Protein 1ZR0 (pdb70)

Structure (mmCIF, N/CA/C/O backbone):
data_1ZR0
#
_entry.id   1ZR0
#
_cell.length_a   74.107
_cell.length_b   77.013
_cell.length_c   125.424
_cell.angle_alpha   90.00
_cell.angle_beta   90.00
_cell.angle_gamma   90.00
#
_symmetry.space_group_name_H-M   'P 21 21 21'
#
loop_
_entity.id
_entity.type
_entity.pdbx_description
1 polymer 'Cationic trypsin'
2 polymer 'Tissue factor pathway inhibitor 2'
3 non-polymer 'CALCIUM ION'
4 water water
#
loop_
_atom_site.group_PDB
_atom_site.id
_atom_site.type_symbol
_atom_site.label_atom_id
_atom_site.label_alt_id
_atom_site.label_comp_id
_atom_site.label_asym_id
_atom_site.label_entity_id
_atom_site.label_seq_id
_atom_site.pdbx_PDB_ins_code
_atom_site.Cartn_x
_atom_site.Cartn_y
_atom_site.Cartn_z
_atom_site.occupancy
_atom_site.B_iso_or_equiv
_atom_site.auth_seq_id
_atom_site.auth_comp_id
_atom_site.auth_asym_id
_atom_site.auth_atom_id
_atom_site.pdbx_PDB_model_num
ATOM 1 N N . ILE A 1 1 ? 22.724 49.928 5.196 1.00 22.94 16 ILE A N 1
ATOM 2 C CA . ILE A 1 1 ? 23.057 48.446 5.076 1.00 25.42 16 ILE A CA 1
ATOM 3 C C . ILE A 1 1 ? 21.872 47.904 4.308 1.00 25.80 16 ILE A C 1
ATOM 4 O O . ILE A 1 1 ? 20.693 48.118 4.772 1.00 26.97 16 ILE A O 1
ATOM 9 N N . VAL A 1 2 ? 22.152 47.252 3.194 1.00 26.09 17 VAL A N 1
ATOM 10 C CA . VAL A 1 2 ? 21.157 46.540 2.349 1.00 26.71 17 VAL A CA 1
ATOM 11 C C . VAL A 1 2 ? 21.212 45.057 2.661 1.00 28.84 17 VAL A C 1
ATOM 12 O O . VAL A 1 2 ? 22.267 44.468 2.738 1.00 27.60 17 VAL A O 1
ATOM 16 N N . GLY A 1 3 ? 20.040 44.446 2.852 1.00 29.43 18 GLY A N 1
ATOM 17 C CA . GLY A 1 3 ? 19.970 43.032 3.059 1.00 29.79 18 GLY A CA 1
ATOM 18 C C . GLY A 1 3 ? 20.359 42.592 4.444 1.00 30.00 18 GLY A C 1
ATOM 19 O O . GLY A 1 3 ? 20.634 41.416 4.628 1.00 30.67 18 GLY A O 1
ATOM 20 N N . GLY A 1 4 ? 20.355 43.497 5.417 1.00 28.40 19 GLY A N 1
ATOM 21 C CA . GLY A 1 4 ? 20.760 43.212 6.760 1.00 29.48 19 GLY A CA 1
ATOM 22 C C . GLY A 1 4 ? 19.590 43.033 7.699 1.00 30.67 19 GLY A C 1
ATOM 23 O O . GLY A 1 4 ? 18.461 42.726 7.246 1.00 33.44 19 GLY A O 1
ATOM 24 N N . TYR A 1 5 ? 19.805 43.302 8.951 1.00 31.98 20 TYR A N 1
ATOM 25 C CA . TYR A 1 5 ? 18.778 43.113 9.944 1.00 33.53 20 TYR A CA 1
ATOM 26 C C . TYR A 1 5 ? 18.890 44.108 11.067 1.00 33.78 20 TYR A C 1
ATOM 27 O O . TYR A 1 5 ? 19.959 44.679 11.321 1.00 32.10 20 TYR A O 1
ATOM 36 N N . THR A 1 6 ? 17.774 44.313 11.779 1.00 33.42 21 THR A N 1
ATOM 37 C CA . THR A 1 6 ? 17.756 45.249 12.894 1.00 33.75 21 THR A CA 1
ATOM 38 C C . THR A 1 6 ? 18.651 44.676 13.997 1.00 35.25 21 THR A C 1
ATOM 39 O O . THR A 1 6 ? 18.427 43.533 14.447 1.00 35.22 21 THR A O 1
ATOM 43 N N . CYS A 1 7 ? 19.689 45.439 14.386 1.00 34.30 22 CYS A N 1
ATOM 44 C CA . CYS A 1 7 ? 20.710 45.038 15.367 1.00 35.33 22 CYS A CA 1
ATOM 45 C C . CYS A 1 7 ? 20.054 44.692 16.706 1.00 34.84 22 CYS A C 1
ATOM 46 O O . CYS A 1 7 ? 20.409 43.672 17.351 1.00 35.53 22 CYS A O 1
ATOM 49 N N . GLY A 1 8 ? 19.149 45.583 17.103 1.00 35.20 23 GLY A N 1
ATOM 50 C CA . GLY A 1 8 ? 18.613 45.747 18.440 1.00 36.21 23 GLY A CA 1
ATOM 51 C C . GLY A 1 8 ? 19.328 46.783 19.260 1.00 36.94 23 GLY A C 1
ATOM 52 O O . GLY A 1 8 ? 20.555 46.952 19.109 1.00 38.20 23 GLY A O 1
ATOM 53 N N . ALA A 1 9 ? 18.602 47.516 20.106 1.00 37.35 24 ALA A N 1
ATOM 54 C CA . ALA A 1 9 ? 19.162 48.596 20.893 1.00 37.27 24 ALA A CA 1
ATOM 55 C C . ALA A 1 9 ? 20.426 48.225 21.617 1.00 38.33 24 ALA A C 1
ATOM 56 O O . ALA A 1 9 ? 20.495 47.219 22.344 1.00 37.81 24 ALA A O 1
ATOM 58 N N . ASN A 1 10 ? 21.482 48.983 21.285 1.00 36.99 25 ASN A N 1
ATOM 59 C CA . ASN A 1 10 ? 22.791 48.947 21.943 1.00 36.80 25 ASN A CA 1
ATOM 60 C C . ASN A 1 10 ? 23.547 47.621 21.909 1.00 35.97 25 ASN A C 1
ATOM 61 O O . ASN A 1 10 ? 24.415 47.391 22.728 1.00 37.58 25 ASN A O 1
ATOM 66 N N . THR A 1 11 ? 23.248 46.801 20.954 1.00 34.61 26 THR A N 1
ATOM 67 C CA . THR A 1 11 ? 23.965 45.557 20.702 1.00 34.50 26 THR A CA 1
ATOM 68 C C . THR A 1 11 ? 25.271 45.753 19.994 1.00 33.12 26 THR A C 1
ATOM 69 O O . THR A 1 11 ? 26.068 44.774 19.854 1.00 33.51 26 THR A O 1
ATOM 73 N N . VAL A 1 12 ? 25.451 46.964 19.452 1.00 30.87 27 VAL A N 1
ATOM 74 C CA . VAL A 1 12 ? 26.749 47.351 18.819 1.00 29.35 27 VAL A CA 1
ATOM 75 C C . VAL A 1 12 ? 27.212 48.640 19.547 1.00 28.34 27 VAL A C 1
ATOM 76 O O . VAL A 1 12 ? 27.203 49.785 19.011 1.00 30.14 27 VAL A O 1
ATOM 80 N N . PRO A 1 13 ? 27.707 48.508 20.784 1.00 25.58 28 PRO A N 1
ATOM 81 C CA . PRO A 1 13 ? 27.967 49.643 21.650 1.00 25.26 28 PRO A CA 1
ATOM 82 C C . PRO A 1 13 ? 29.146 50.601 21.273 1.00 23.68 28 PRO A C 1
ATOM 83 O O . PRO A 1 13 ? 29.246 51.703 21.802 1.00 25.22 28 PRO A O 1
ATOM 87 N N . TYR A 1 14 ? 29.931 50.171 20.288 1.00 25.04 29 TYR A N 1
ATOM 88 C CA . TYR A 1 14 ? 31.054 50.923 19.744 1.00 26.30 29 TYR A CA 1
ATOM 89 C C . TYR A 1 14 ? 30.666 51.721 18.489 1.00 25.30 29 TYR A C 1
ATOM 90 O O . TYR A 1 14 ? 31.452 52.500 18.004 1.00 23.53 29 TYR A O 1
ATOM 99 N N . GLN A 1 15 ? 29.498 51.482 17.957 1.00 24.67 30 GLN A N 1
ATOM 100 C CA . GLN A 1 15 ? 29.024 52.241 16.767 1.00 24.93 30 GLN A CA 1
ATOM 101 C C . GLN A 1 15 ? 28.727 53.662 17.145 1.00 25.32 30 GLN A C 1
ATOM 102 O O . GLN A 1 15 ? 28.010 53.912 18.140 1.00 23.50 30 GLN A O 1
ATOM 108 N N . VAL A 1 16 ? 29.226 54.609 16.379 1.00 24.08 31 VAL A N 1
ATOM 109 C CA . VAL A 1 16 ? 28.825 55.994 16.621 1.00 24.93 31 VAL A CA 1
ATOM 110 C C . VAL A 1 16 ? 28.255 56.598 15.352 1.00 23.79 31 VAL A C 1
ATOM 111 O O . VAL A 1 16 ? 28.402 56.033 14.304 1.00 21.51 31 VAL A O 1
ATOM 115 N N . SER A 1 17 ? 27.484 57.670 15.537 1.00 22.39 32 SER A N 1
ATOM 116 C CA . SER A 1 17 ? 26.972 58.505 14.445 1.00 23.59 32 SER A CA 1
ATOM 117 C C . SER A 1 17 ? 27.684 59.823 14.462 1.00 20.66 32 SER A C 1
ATOM 118 O O . SER A 1 17 ? 27.930 60.448 15.514 1.00 22.66 32 SER A O 1
ATOM 121 N N . LEU A 1 18 ? 28.140 60.262 13.286 1.00 19.21 33 LEU A N 1
ATOM 122 C CA . LEU A 1 18 ? 28.781 61.557 13.137 1.00 21.33 33 LEU A CA 1
ATOM 123 C C . LEU A 1 18 ? 27.728 62.559 12.582 1.00 21.61 33 LEU A C 1
ATOM 124 O O . LEU A 1 18 ? 27.096 62.317 11.557 1.00 21.45 33 LEU A O 1
ATOM 129 N N . ASN A 1 19 ? 27.527 63.646 13.336 1.00 22.42 34 ASN A N 1
ATOM 130 C CA . ASN A 1 19 ? 26.449 64.594 13.074 1.00 23.13 34 ASN A CA 1
ATOM 131 C C . ASN A 1 19 ? 27.054 65.982 12.800 1.00 22.58 34 ASN A C 1
ATOM 132 O O . ASN A 1 19 ? 27.838 66.551 13.606 1.00 24.63 34 ASN A O 1
ATOM 137 N N . SER A 1 20 ? 26.503 66.658 11.598 1.00 24.93 37 SER A N 1
ATOM 138 C CA . SER A 1 20 ? 26.895 68.045 11.290 1.00 27.21 37 SER A CA 1
ATOM 139 C C . SER A 1 20 ? 25.583 68.829 11.053 1.00 26.01 37 SER A C 1
ATOM 140 O O . SER A 1 20 ? 25.462 69.541 10.058 1.00 25.51 37 SER A O 1
ATOM 143 N N . GLY A 1 21 ? 24.597 68.608 11.920 1.00 25.34 38 GLY A N 1
ATOM 144 C CA . GLY A 1 21 ? 23.213 68.945 11.683 1.00 26.63 38 GLY A CA 1
ATOM 145 C C . GLY A 1 21 ? 22.325 67.809 11.276 1.00 25.73 38 GLY A C 1
ATOM 146 O O . GLY A 1 21 ? 21.080 67.916 11.270 1.00 27.00 38 GLY A O 1
ATOM 147 N N . TYR A 1 22 ? 22.971 66.687 10.852 1.00 23.25 39 TYR A N 1
ATOM 148 C CA . TYR A 1 22 ? 22.309 65.553 10.250 1.00 22.60 39 TYR A CA 1
ATOM 149 C C . TYR A 1 22 ? 23.439 64.477 10.297 1.00 21.55 39 TYR A C 1
ATOM 150 O O . TYR A 1 22 ? 24.625 64.804 10.431 1.00 22.47 39 TYR A O 1
ATOM 159 N N . HIS A 1 23 ? 23.019 63.231 10.254 1.00 23.25 40 HIS A N 1
ATOM 160 C CA . HIS A 1 23 ? 23.979 62.115 10.166 1.00 22.61 40 HIS A CA 1
ATOM 161 C C . HIS A 1 23 ? 24.565 61.999 8.768 1.00 22.28 40 HIS A C 1
ATOM 162 O O . HIS A 1 23 ? 23.808 61.813 7.777 1.00 22.39 40 HIS A O 1
ATOM 169 N N . PHE A 1 24 ? 25.868 62.157 8.712 1.00 23.29 41 PHE A N 1
ATOM 170 C CA . PHE A 1 24 ? 26.613 62.091 7.481 1.00 21.12 41 PHE A CA 1
ATOM 171 C C . PHE A 1 24 ? 27.469 60.881 7.325 1.00 22.79 41 PHE A C 1
ATOM 172 O O . PHE A 1 24 ? 27.848 60.563 6.169 1.00 22.66 41 PHE A O 1
ATOM 180 N N . CYS A 1 25 ? 27.921 60.267 8.435 1.00 21.85 42 CYS A N 1
ATOM 181 C CA . CYS A 1 25 ? 28.849 59.090 8.394 1.00 20.76 42 CYS A CA 1
ATOM 182 C C . CYS A 1 25 ? 28.724 58.346 9.777 1.00 20.29 42 CYS A C 1
ATOM 183 O O . CYS A 1 25 ? 28.199 58.925 10.756 1.00 21.04 42 CYS A O 1
ATOM 186 N N . GLY A 1 26 ? 29.173 57.106 9.860 1.00 20.74 43 GLY A N 1
ATOM 187 C CA . GLY A 1 26 ? 29.397 56.456 11.133 1.00 20.71 43 GLY A CA 1
ATOM 188 C C . GLY A 1 26 ? 30.860 56.505 11.586 1.00 20.56 43 GLY A C 1
ATOM 189 O O . GLY A 1 26 ? 31.721 57.121 10.953 1.00 20.53 43 GLY A O 1
ATOM 190 N N . GLY A 1 27 ? 31.139 55.763 12.633 1.00 20.20 44 GLY A N 1
ATOM 191 C CA . GLY A 1 27 ? 32.436 55.752 13.251 1.00 21.52 44 GLY A CA 1
ATOM 192 C C . GLY A 1 27 ? 32.443 54.644 14.305 1.00 20.65 44 GLY A C 1
ATOM 193 O O . GLY A 1 27 ? 31.397 54.060 14.597 1.00 21.32 44 GLY A O 1
ATOM 194 N N . SER A 1 28 ? 33.649 54.291 14.751 1.00 21.99 45 SER A N 1
ATOM 195 C CA . SER A 1 28 ? 33.882 53.288 15.795 1.00 21.14 45 SER A CA 1
ATOM 196 C C . SER A 1 28 ? 34.623 53.866 16.958 1.00 23.55 45 SER A C 1
ATOM 197 O O . SER A 1 28 ? 35.663 54.491 16.801 1.00 23.02 45 SER A O 1
ATOM 200 N N . LEU A 1 29 ? 34.121 53.627 18.180 1.00 23.44 46 LEU A N 1
ATOM 201 C CA . LEU A 1 29 ? 34.805 54.117 19.344 1.00 24.06 46 LEU A CA 1
ATOM 202 C C . LEU A 1 29 ? 35.914 53.121 19.744 1.00 25.03 46 LEU A C 1
ATOM 203 O O . LEU A 1 29 ? 35.621 51.979 19.996 1.00 25.90 46 LEU A O 1
ATOM 208 N N . ILE A 1 30 ? 37.137 53.579 19.781 1.00 27.52 47 ILE A N 1
ATOM 209 C CA . ILE A 1 30 ? 38.281 52.695 20.114 1.00 27.91 47 ILE A CA 1
ATOM 210 C C . ILE A 1 30 ? 38.840 52.916 21.537 1.00 30.97 47 ILE A C 1
ATOM 211 O O . ILE A 1 30 ? 39.622 52.092 22.043 1.00 30.34 47 ILE A O 1
ATOM 216 N N . ASN A 1 31 ? 38.490 54.033 22.128 1.00 31.49 48 ASN A N 1
ATOM 217 C CA . ASN A 1 31 ? 38.649 54.253 23.600 1.00 33.40 48 ASN A CA 1
ATOM 218 C C . ASN A 1 31 ? 37.795 55.412 24.032 1.00 34.22 48 ASN A C 1
ATOM 219 O O . ASN A 1 31 ? 37.072 56.001 23.216 1.00 33.81 48 ASN A O 1
ATOM 224 N N . SER A 1 32 ? 37.878 55.803 25.306 1.00 32.95 49 SER A N 1
ATOM 225 C CA . SER A 1 32 ? 36.978 56.814 25.807 1.00 32.85 49 SER A CA 1
ATOM 226 C C . SER A 1 32 ? 37.047 58.166 25.087 1.00 31.15 49 SER A C 1
ATOM 227 O O . SER A 1 32 ? 36.136 58.960 25.179 1.00 33.54 49 SER A O 1
ATOM 230 N N . GLN A 1 33 ? 38.137 58.464 24.421 1.00 31.61 50 GLN A N 1
ATOM 231 C CA . GLN A 1 33 ? 38.311 59.722 23.864 1.00 31.05 50 GLN A CA 1
ATOM 232 C C . GLN A 1 33 ? 38.503 59.773 22.331 1.00 28.95 50 GLN A C 1
ATOM 233 O O . GLN A 1 33 ? 38.704 60.870 21.828 1.00 27.69 50 GLN A O 1
ATOM 239 N N . TRP A 1 34 ? 38.466 58.627 21.644 1.00 28.78 51 TRP A N 1
ATOM 240 C CA . TRP A 1 34 ? 38.894 58.558 20.233 1.00 27.66 51 TRP A CA 1
ATOM 241 C C . TRP A 1 34 ? 37.936 57.658 19.447 1.00 24.27 51 TRP A C 1
ATOM 242 O O . TRP A 1 34 ? 37.481 56.621 19.918 1.00 24.63 51 TRP A O 1
ATOM 253 N N . VAL A 1 35 ? 37.625 58.140 18.251 1.00 25.46 52 VAL A N 1
ATOM 254 C CA . VAL A 1 35 ? 36.791 57.463 17.212 1.00 24.27 52 VAL A CA 1
ATOM 255 C C . VAL A 1 35 ? 37.533 57.308 15.914 1.00 22.92 52 VAL A C 1
ATOM 256 O O . VAL A 1 35 ? 38.266 58.165 15.455 1.00 23.41 52 VAL A O 1
ATOM 260 N N . VAL A 1 36 ? 37.387 56.159 15.292 1.00 23.63 53 VAL A N 1
ATOM 261 C CA . VAL A 1 36 ? 37.972 55.882 14.005 1.00 23.58 53 VAL A CA 1
ATOM 262 C C . VAL A 1 36 ? 36.821 56.030 12.953 1.00 23.30 53 VAL A C 1
ATOM 263 O O . VAL A 1 36 ? 35.722 55.512 13.174 1.00 24.26 53 VAL A O 1
ATOM 267 N N . SER A 1 37 ? 37.083 56.731 11.858 1.00 22.22 54 SER A N 1
ATOM 268 C CA . SER A 1 37 ? 36.094 56.819 10.720 1.00 21.77 54 SER A CA 1
ATOM 269 C C . SER A 1 37 ? 36.877 56.899 9.427 1.00 21.10 54 SER A C 1
ATOM 270 O O . SER A 1 37 ? 38.048 56.556 9.420 1.00 20.01 54 SER A O 1
ATOM 273 N N . ALA A 1 38 ? 36.236 57.265 8.326 1.00 20.63 55 ALA A N 1
ATOM 274 C CA . ALA A 1 38 ? 36.853 57.367 7.044 1.00 20.60 55 ALA A CA 1
ATOM 275 C C . ALA A 1 38 ? 37.311 58.799 6.795 1.00 21.66 55 ALA A C 1
ATOM 276 O O . ALA A 1 38 ? 36.678 59.754 7.230 1.00 22.78 55 ALA A O 1
ATOM 278 N N . ALA A 1 39 ? 38.415 58.919 6.077 1.00 22.88 56 ALA A N 1
ATOM 279 C CA . ALA A 1 39 ? 38.914 60.227 5.670 1.00 24.22 56 ALA A CA 1
ATOM 280 C C . ALA A 1 39 ? 37.980 61.058 4.806 1.00 23.96 56 ALA A C 1
ATOM 281 O O . ALA A 1 39 ? 37.943 62.298 4.911 1.00 23.86 56 ALA A O 1
ATOM 283 N N . HIS A 1 40 ? 37.230 60.399 3.916 1.00 23.42 57 HIS A N 1
ATOM 284 C CA . HIS A 1 40 ? 36.254 61.127 3.106 1.00 24.32 57 HIS A CA 1
ATOM 285 C C . HIS A 1 40 ? 35.044 61.678 3.908 1.00 26.06 57 HIS A C 1
ATOM 286 O O . HIS A 1 40 ? 34.266 62.527 3.426 1.00 27.88 57 HIS A O 1
ATOM 293 N N . CYS A 1 41 ? 34.921 61.265 5.157 1.00 25.15 58 CYS A N 1
ATOM 294 C CA . CYS A 1 41 ? 33.952 61.856 6.062 1.00 25.83 58 CYS A CA 1
ATOM 295 C C . CYS A 1 41 ? 34.443 63.112 6.763 1.00 27.50 58 CYS A C 1
ATOM 296 O O . CYS A 1 41 ? 33.731 63.617 7.645 1.00 29.15 58 CYS A O 1
ATOM 299 N N . TYR A 1 42 ? 35.649 63.591 6.442 1.00 26.75 59 TYR A N 1
ATOM 300 C CA . TYR A 1 42 ? 36.197 64.755 7.197 1.00 26.21 59 TYR A CA 1
ATOM 301 C C . TYR A 1 42 ? 35.248 65.986 7.102 1.00 27.38 59 TYR A C 1
ATOM 302 O O . TYR A 1 42 ? 34.842 66.344 5.988 1.00 27.91 59 TYR A O 1
ATOM 311 N N . LYS A 1 43 ? 35.076 66.637 8.245 1.00 29.71 60 LYS A N 1
ATOM 312 C CA . LYS A 1 43 ? 34.296 67.882 8.462 1.00 30.71 60 LYS A CA 1
ATOM 313 C C . LYS A 1 43 ? 34.834 68.643 9.609 1.00 31.02 60 LYS A C 1
ATOM 314 O O . LYS A 1 43 ? 35.320 68.054 10.611 1.00 32.46 60 LYS A O 1
ATOM 320 N N . SER A 1 44 ? 34.791 70.007 9.523 1.00 35.01 61 SER A N 1
ATOM 321 C CA . SER A 1 44 ? 35.399 70.803 10.608 1.00 34.52 61 SER A CA 1
ATOM 322 C C . SER A 1 44 ? 34.543 70.866 11.885 1.00 35.75 61 SER A C 1
ATOM 323 O O . SER A 1 44 ? 35.071 71.146 12.967 1.00 39.02 61 SER A O 1
ATOM 326 N N . GLY A 1 45 ? 33.234 70.719 11.721 1.00 34.26 62 GLY A N 1
ATOM 327 C CA . GLY A 1 45 ? 32.270 70.768 12.817 1.00 34.84 62 GLY A CA 1
ATOM 328 C C . GLY A 1 45 ? 31.525 69.440 12.878 1.00 32.32 62 GLY A C 1
ATOM 329 O O . GLY A 1 45 ? 30.595 69.213 12.096 1.00 35.24 62 GLY A O 1
ATOM 330 N N . ILE A 1 46 ? 31.905 68.598 13.818 1.00 30.48 63 ILE A N 1
ATOM 331 C CA . ILE A 1 46 ? 31.304 67.299 14.025 1.00 28.21 63 ILE A CA 1
ATOM 332 C C . ILE A 1 46 ? 30.926 67.159 15.479 1.00 27.36 63 ILE A C 1
ATOM 333 O O . ILE A 1 46 ? 31.679 67.479 16.390 1.00 26.96 63 ILE A O 1
ATOM 338 N N . GLN A 1 47 ? 29.751 66.634 15.666 1.00 26.03 64 GLN A N 1
ATOM 339 C CA . GLN A 1 47 ? 29.276 66.146 16.932 1.00 26.96 64 GLN A CA 1
ATOM 340 C C . GLN A 1 47 ? 29.125 64.673 16.886 1.00 25.61 64 GLN A C 1
ATOM 341 O O . GLN A 1 47 ? 28.456 64.095 16.027 1.00 25.96 64 GLN A O 1
ATOM 347 N N . VAL A 1 48 ? 29.885 63.991 17.771 1.00 24.05 65 VAL A N 1
ATOM 348 C CA . VAL A 1 48 ? 29.800 62.535 17.864 1.00 24.59 65 VAL A CA 1
ATOM 349 C C . VAL A 1 48 ? 28.617 62.078 18.722 1.00 26.40 65 VAL A C 1
ATOM 350 O O . VAL A 1 48 ? 28.398 62.575 19.848 1.00 26.91 65 VAL A O 1
ATOM 354 N N . ARG A 1 49 ? 27.832 61.169 18.228 1.00 24.46 66 ARG A N 1
ATOM 355 C CA . ARG A 1 49 ? 26.726 60.724 18.993 1.00 25.01 66 ARG A CA 1
ATOM 356 C C . ARG A 1 49 ? 26.935 59.238 19.271 1.00 26.84 66 ARG A C 1
ATOM 357 O O . ARG A 1 49 ? 26.960 58.393 18.372 1.00 24.58 66 ARG A O 1
ATOM 365 N N . LEU A 1 50 ? 27.025 58.967 20.580 1.00 26.24 67 LEU A N 1
ATOM 366 C CA . LEU A 1 50 ? 27.274 57.644 21.145 1.00 26.69 67 LEU A CA 1
ATOM 367 C C . LEU A 1 50 ? 25.998 57.155 21.846 1.00 26.78 67 LEU A C 1
ATOM 368 O O . LEU A 1 50 ? 25.235 58.003 22.321 1.00 27.94 67 LEU A O 1
ATOM 373 N N . GLY A 1 51 ? 25.943 55.801 21.839 1.00 28.46 69 GLY A N 1
ATOM 374 C CA . GLY A 1 51 ? 24.841 55.089 22.515 1.00 31.38 69 GLY A CA 1
ATOM 375 C C . GLY A 1 51 ? 23.540 55.230 21.752 1.00 30.60 69 GLY A C 1
ATOM 376 O O . GLY A 1 51 ? 22.465 55.107 22.368 1.00 29.80 69 GLY A O 1
ATOM 377 N N . GLU A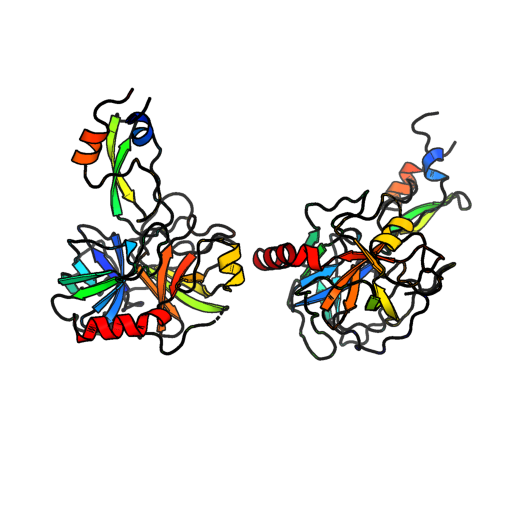 1 52 ? 23.600 55.498 20.438 1.00 29.41 70 GLU A N 1
ATOM 378 C CA . GLU A 1 52 ? 22.407 55.594 19.601 1.00 28.73 70 GLU A CA 1
ATOM 379 C C . GLU A 1 52 ? 21.819 54.294 19.185 1.00 30.42 70 GLU A C 1
ATOM 380 O O . GLU A 1 52 ? 22.516 53.333 18.919 1.00 28.58 70 GLU A O 1
ATOM 386 N N . ASP A 1 53 ? 20.503 54.303 19.023 1.00 30.50 71 ASP A N 1
ATOM 387 C CA . ASP A 1 53 ? 19.781 53.302 18.266 1.00 31.18 71 ASP A CA 1
ATOM 388 C C . ASP A 1 53 ? 18.946 53.949 17.194 1.00 31.03 71 ASP A C 1
ATOM 389 O O . ASP A 1 53 ? 19.174 53.724 16.041 1.00 29.23 71 ASP A O 1
ATOM 394 N N . ASN A 1 54 ? 17.909 54.693 17.616 1.00 32.06 72 ASN A N 1
ATOM 395 C CA . ASN A 1 54 ? 17.098 55.500 16.694 1.00 29.55 72 ASN A CA 1
ATOM 396 C C . ASN A 1 54 ? 17.740 56.860 16.552 1.00 29.05 72 ASN A C 1
ATOM 397 O O . ASN A 1 54 ? 17.792 57.616 17.538 1.00 33.78 72 ASN A O 1
ATOM 402 N N . ILE A 1 55 ? 18.318 57.193 15.411 1.00 27.37 73 ILE A N 1
ATOM 403 C CA . ILE A 1 55 ? 19.079 58.433 15.301 1.00 28.86 73 ILE A CA 1
ATOM 404 C C . ILE A 1 55 ? 18.121 59.562 15.011 1.00 28.64 73 ILE A C 1
ATOM 405 O O . ILE A 1 55 ? 18.567 60.682 14.871 1.00 30.49 73 ILE A O 1
ATOM 410 N N . ASN A 1 56 ? 16.842 59.261 14.871 1.00 30.07 74 ASN A N 1
ATOM 411 C CA . ASN A 1 56 ? 15.890 60.331 14.576 1.00 31.31 74 ASN A CA 1
ATOM 412 C C . ASN A 1 56 ? 15.117 60.844 15.778 1.00 33.72 74 ASN A C 1
ATOM 413 O O . ASN A 1 56 ? 14.400 61.845 15.653 1.00 36.94 74 ASN A O 1
ATOM 418 N N . VAL A 1 57 ? 15.295 60.241 16.948 1.00 33.31 75 VAL A N 1
ATOM 419 C CA . VAL A 1 57 ? 14.681 60.756 18.167 1.00 36.17 75 VAL A CA 1
ATOM 420 C C . VAL A 1 57 ? 15.696 60.792 19.296 1.00 35.41 75 VAL A C 1
ATOM 421 O O . VAL A 1 57 ? 16.494 59.857 19.464 1.00 34.08 75 VAL A O 1
ATOM 425 N N . VAL A 1 58 ? 15.671 61.839 20.105 1.00 36.20 76 VAL A N 1
ATOM 426 C CA . VAL A 1 58 ? 16.494 61.887 21.319 1.00 36.91 76 VAL A CA 1
ATOM 427 C C . VAL A 1 58 ? 15.752 61.264 22.502 1.00 39.08 76 VAL A C 1
ATOM 428 O O . VAL A 1 58 ? 14.713 61.816 23.012 1.00 38.35 76 VAL A O 1
ATOM 432 N N . GLU A 1 59 ? 16.275 60.111 22.937 1.00 40.50 77 GLU A N 1
ATOM 433 C CA . GLU A 1 59 ? 15.641 59.355 23.987 1.00 42.96 77 GLU A CA 1
ATOM 434 C C . GLU A 1 59 ? 16.019 59.998 25.329 1.00 43.97 77 GLU A C 1
ATOM 435 O O . GLU A 1 59 ? 15.193 60.035 26.231 1.00 44.58 77 GLU A O 1
ATOM 441 N N . GLY A 1 60 ? 17.247 60.509 25.453 1.00 43.75 78 GLY A N 1
ATOM 442 C CA . GLY A 1 60 ? 17.686 61.215 26.664 1.00 43.59 78 GLY A CA 1
ATOM 443 C C . GLY A 1 60 ? 18.933 60.636 27.311 1.00 43.34 78 GLY A C 1
ATOM 444 O O . GLY A 1 60 ? 19.568 61.335 28.127 1.00 43.72 78 GLY A O 1
ATOM 445 N N . ASN A 1 61 ? 19.323 59.416 26.920 1.00 42.64 79 ASN A N 1
ATOM 446 C CA . ASN A 1 61 ? 20.522 58.763 27.504 1.00 41.70 79 ASN A CA 1
ATOM 447 C C . ASN A 1 61 ? 21.670 58.491 26.509 1.00 40.59 79 ASN A C 1
ATOM 448 O O . ASN A 1 61 ? 22.638 57.796 26.838 1.00 40.71 79 ASN A O 1
ATOM 453 N N . GLU A 1 62 ? 21.580 59.077 25.311 1.00 37.28 80 GLU A N 1
ATOM 454 C CA . GLU A 1 62 ? 22.701 59.128 24.406 1.00 35.19 80 GLU A CA 1
ATOM 455 C C . GLU A 1 62 ? 23.794 60.030 24.989 1.00 33.81 80 GLU A C 1
ATOM 456 O O . GLU A 1 62 ? 23.530 60.891 25.862 1.00 32.88 80 GLU A O 1
ATOM 462 N N . GLN A 1 63 ? 25.027 59.891 24.523 1.00 28.94 81 GLN A N 1
ATOM 463 C CA . GLN A 1 63 ? 26.012 60.955 24.756 1.00 29.51 81 GLN A CA 1
ATOM 464 C C . GLN A 1 63 ? 26.357 61.685 23.473 1.00 29.04 81 GLN A C 1
ATOM 465 O O . GLN A 1 63 ? 26.836 61.042 22.490 1.00 30.18 81 GLN A O 1
ATOM 471 N N . PHE A 1 64 ? 26.185 63.001 23.482 1.00 28.95 82 PHE A N 1
ATOM 472 C CA . PHE A 1 64 ? 26.449 63.815 22.318 1.00 28.56 82 PHE A CA 1
ATOM 473 C C . PHE A 1 64 ? 27.682 64.666 22.691 1.00 31.08 82 PHE A C 1
ATOM 474 O O . PHE A 1 64 ? 27.621 65.497 23.633 1.00 34.26 82 PHE A O 1
ATOM 482 N N . ILE A 1 65 ? 28.818 64.434 22.059 1.00 28.39 83 ILE A N 1
ATOM 483 C CA . ILE A 1 65 ? 30.071 65.108 22.432 1.00 29.82 83 ILE A CA 1
ATOM 484 C C . ILE A 1 65 ? 30.731 65.731 21.221 1.00 31.38 83 ILE A C 1
ATOM 485 O O . ILE A 1 65 ? 30.861 65.071 20.166 1.00 30.42 83 ILE A O 1
ATOM 490 N N . SER A 1 66 ? 31.156 66.987 21.310 1.00 32.60 84 SER A N 1
ATOM 491 C CA . SER A 1 66 ? 31.822 67.616 20.156 1.00 31.99 84 SER A CA 1
ATOM 492 C C . SER A 1 66 ? 33.188 66.944 19.903 1.00 31.96 84 SER A C 1
ATOM 493 O O . SER A 1 66 ? 33.899 66.472 20.803 1.00 31.58 84 SER A O 1
ATOM 496 N N . ALA A 1 67 ? 33.536 66.852 18.643 1.00 31.09 85 ALA A N 1
ATOM 497 C CA . ALA A 1 67 ? 34.842 66.504 18.250 1.00 31.33 85 ALA A CA 1
ATOM 498 C C . ALA A 1 67 ? 35.765 67.707 18.460 1.00 33.75 85 ALA A C 1
ATOM 499 O O . ALA A 1 67 ? 35.540 68.782 17.902 1.00 35.78 85 ALA A O 1
ATOM 501 N N . SER A 1 68 ? 36.829 67.537 19.224 1.00 33.42 86 SER A N 1
ATOM 502 C CA . SER A 1 68 ? 37.841 68.611 19.287 1.00 33.89 86 SER A CA 1
ATOM 503 C C . SER A 1 68 ? 38.898 68.588 18.188 1.00 35.66 86 SER A C 1
ATOM 504 O O . SER A 1 68 ? 39.553 69.578 17.936 1.00 36.64 86 SER A O 1
ATOM 507 N N . LYS A 1 69 ? 39.172 67.436 17.624 1.00 34.66 87 LYS A N 1
ATOM 508 C CA . LYS A 1 69 ? 40.150 67.329 16.577 1.00 34.24 87 LYS A CA 1
ATOM 509 C C . LYS A 1 69 ? 39.691 66.197 15.622 1.00 31.40 87 LYS A C 1
ATOM 510 O O . LYS A 1 69 ? 39.157 65.197 16.082 1.00 29.37 87 LYS A O 1
ATOM 516 N N . SER A 1 70 ? 39.905 66.377 14.324 1.00 32.66 88 SER A N 1
ATOM 517 C CA . SER A 1 70 ? 39.645 65.355 13.238 1.00 32.25 88 SER A CA 1
ATOM 518 C C . SER A 1 70 ? 40.889 65.248 12.369 1.00 32.41 88 SER A C 1
ATOM 519 O O . SER A 1 70 ? 41.247 66.199 11.639 1.00 35.80 88 SER A O 1
ATOM 522 N N . ILE A 1 71 ? 41.631 64.161 12.502 1.00 29.25 89 ILE A N 1
ATOM 523 C CA . ILE A 1 71 ? 42.957 64.046 11.883 1.00 29.31 89 ILE A CA 1
ATOM 524 C C . ILE A 1 71 ? 42.913 62.975 10.795 1.00 27.95 89 ILE A C 1
ATOM 525 O O . ILE A 1 71 ? 42.854 61.772 11.096 1.00 26.57 89 ILE A O 1
ATOM 530 N N . VAL A 1 72 ? 42.882 63.416 9.545 1.00 25.47 90 VAL A N 1
ATOM 531 C CA . VAL A 1 72 ? 42.851 62.548 8.368 1.00 27.03 90 VAL A CA 1
ATOM 532 C C . VAL A 1 72 ? 44.264 61.961 8.172 1.00 26.84 90 VAL A C 1
ATOM 533 O O . VAL A 1 72 ? 45.282 62.643 8.525 1.00 27.31 90 VAL A O 1
ATOM 537 N N . HIS A 1 73 ? 44.374 60.720 7.708 1.00 25.58 91 HIS A N 1
ATOM 538 C CA . HIS A 1 73 ? 45.672 60.094 7.443 1.00 27.50 91 HIS A CA 1
ATOM 539 C C . HIS A 1 73 ? 46.458 61.036 6.480 1.00 27.26 91 HIS A C 1
ATOM 540 O O . HIS A 1 73 ? 45.938 61.563 5.481 1.00 26.69 91 HIS A O 1
ATOM 547 N N . PRO A 1 74 ? 47.725 61.303 6.812 1.00 29.43 92 PRO A N 1
ATOM 548 C CA . PRO A 1 74 ? 48.463 62.301 6.014 1.00 29.62 92 PRO A CA 1
ATOM 549 C C . PRO A 1 74 ? 48.714 61.884 4.591 1.00 28.52 92 PRO A C 1
ATOM 550 O O . PRO A 1 74 ? 49.062 62.716 3.749 1.00 30.46 92 PRO A O 1
ATOM 554 N N . SER A 1 75 ? 48.631 60.589 4.297 1.00 28.09 93 SER A N 1
ATOM 555 C CA . SER A 1 75 ? 48.805 60.091 2.927 1.00 28.20 93 SER A CA 1
ATOM 556 C C . SER A 1 75 ? 47.442 59.770 2.173 1.00 28.22 93 SER A C 1
ATOM 557 O O . SER A 1 75 ? 47.421 59.216 1.073 1.00 26.86 93 SER A O 1
ATOM 560 N N . TYR A 1 76 ? 46.335 60.188 2.762 1.00 28.21 94 TYR A N 1
ATOM 561 C CA . TYR A 1 76 ? 45.028 60.083 2.122 1.00 26.32 94 TYR A CA 1
ATOM 562 C C . TYR A 1 76 ? 45.012 60.729 0.743 1.00 26.49 94 TYR A C 1
ATOM 563 O O . TYR A 1 76 ? 45.419 61.935 0.583 1.00 28.07 94 TYR A O 1
ATOM 572 N N . ASN A 1 77 ? 44.591 59.946 -0.230 1.00 27.12 95 ASN A N 1
ATOM 573 C CA . ASN A 1 77 ? 44.417 60.405 -1.619 1.00 28.24 95 ASN A CA 1
ATOM 574 C C . ASN A 1 77 ? 42.955 60.306 -1.991 1.00 30.50 95 ASN A C 1
ATOM 575 O O . ASN A 1 77 ? 42.406 59.194 -2.079 1.00 28.50 95 ASN A O 1
ATOM 580 N N . SER A 1 78 ? 42.335 61.457 -2.148 1.00 29.80 96 SER A N 1
ATOM 581 C CA . SER A 1 78 ? 40.901 61.571 -2.481 1.00 31.61 96 SER A CA 1
ATOM 582 C C . SER A 1 78 ? 40.510 61.098 -3.857 1.00 32.87 96 SER A C 1
ATOM 583 O O . SER A 1 78 ? 39.318 60.928 -4.112 1.00 35.11 96 SER A O 1
ATOM 586 N N . ASN A 1 79 ? 41.466 60.862 -4.753 1.00 33.07 97 ASN A N 1
ATOM 587 C CA . ASN A 1 79 ? 41.152 60.305 -6.085 1.00 34.20 97 ASN A CA 1
ATOM 588 C C . ASN A 1 79 ? 41.213 58.758 -6.084 1.00 34.09 97 ASN A C 1
ATOM 589 O O . ASN A 1 79 ? 40.346 58.108 -6.688 1.00 35.93 97 ASN A O 1
ATOM 594 N N . THR A 1 80 ? 42.204 58.176 -5.398 1.00 29.80 98 THR A N 1
ATOM 595 C CA . THR A 1 80 ? 42.357 56.709 -5.349 1.00 30.23 98 THR A CA 1
ATOM 596 C C . THR A 1 80 ? 41.673 56.084 -4.153 1.00 27.96 98 THR A C 1
ATOM 597 O O . THR A 1 80 ? 41.470 54.855 -4.111 1.00 28.07 98 THR A O 1
ATOM 601 N N . LEU A 1 81 ? 41.382 56.907 -3.147 1.00 29.51 99 LEU A N 1
ATOM 602 C CA . LEU A 1 81 ? 40.831 56.502 -1.819 1.00 29.51 99 LEU A CA 1
ATOM 603 C C . LEU A 1 81 ? 41.779 55.674 -0.994 1.00 28.03 99 LEU A C 1
ATOM 604 O O . LEU A 1 81 ? 41.355 55.006 -0.070 1.00 26.40 99 LEU A O 1
ATOM 609 N N . ASN A 1 82 ? 43.059 55.670 -1.352 1.00 27.68 100 ASN A N 1
ATOM 610 C CA . ASN A 1 82 ? 44.101 55.069 -0.524 1.00 27.74 100 ASN A CA 1
ATOM 611 C C . ASN A 1 82 ? 44.251 55.819 0.794 1.00 24.79 100 ASN A C 1
ATOM 612 O O . ASN A 1 82 ? 44.159 57.039 0.836 1.00 25.98 100 ASN A O 1
ATOM 617 N N . ASN A 1 83 ? 44.414 55.049 1.869 1.00 24.92 101 ASN A N 1
ATOM 618 C CA . ASN A 1 83 ? 44.604 55.567 3.243 1.00 24.06 101 ASN A CA 1
ATOM 619 C C . ASN A 1 83 ? 43.356 56.350 3.666 1.00 24.26 101 ASN A C 1
ATOM 620 O O . ASN A 1 83 ? 43.443 57.358 4.332 1.00 24.18 101 ASN A O 1
ATOM 625 N N . ASP A 1 84 ? 42.177 55.746 3.398 1.00 25.67 102 ASP A N 1
ATOM 626 C CA . ASP A 1 84 ? 40.899 56.350 3.763 1.00 24.35 102 ASP A CA 1
ATOM 627 C C . ASP A 1 84 ? 40.564 56.066 5.234 1.00 24.69 102 ASP A C 1
ATOM 628 O O . ASP A 1 84 ? 39.754 55.215 5.555 1.00 24.99 102 ASP A O 1
ATOM 633 N N . ILE A 1 85 ? 41.185 56.838 6.130 1.00 25.24 103 ILE A N 1
ATOM 634 C CA . ILE A 1 85 ? 41.054 56.675 7.604 1.00 24.45 103 ILE A CA 1
ATOM 635 C C . ILE A 1 85 ? 41.305 58.013 8.232 1.00 22.78 103 ILE A C 1
ATOM 636 O O . ILE A 1 85 ? 42.110 58.759 7.749 1.00 23.15 103 ILE A O 1
ATOM 641 N N . MET A 1 86 ? 40.583 58.284 9.305 1.00 20.69 104 MET A N 1
ATOM 642 C CA . MET A 1 86 ? 40.589 59.475 10.119 1.00 22.96 104 MET A CA 1
ATOM 643 C C . MET A 1 86 ? 40.342 59.126 11.542 1.00 21.79 104 MET A C 1
ATOM 644 O O . MET A 1 86 ? 39.571 58.194 11.851 1.00 22.06 104 MET A O 1
ATOM 649 N N . LEU A 1 87 ? 40.996 59.840 12.448 1.00 24.32 105 LEU A N 1
ATOM 650 C CA . LEU A 1 87 ? 40.765 59.757 13.858 1.00 24.82 105 LEU A CA 1
ATOM 651 C C . LEU A 1 87 ? 40.140 61.047 14.346 1.00 24.24 105 LEU A C 1
ATOM 652 O O . LEU A 1 87 ? 40.582 62.160 13.964 1.00 27.30 105 LEU A O 1
ATOM 657 N N . ILE A 1 88 ? 39.105 60.890 15.153 1.00 25.95 106 ILE A N 1
ATOM 658 C CA . ILE A 1 88 ? 38.402 61.969 15.774 1.00 25.42 106 ILE A CA 1
ATOM 659 C C . ILE A 1 88 ? 38.594 61.967 17.266 1.00 26.30 106 ILE A C 1
ATOM 660 O O . ILE A 1 88 ? 38.306 61.010 17.941 1.00 25.37 106 ILE A O 1
ATOM 665 N N . LYS A 1 89 ? 39.089 63.065 17.800 1.00 26.29 107 LYS A N 1
ATOM 666 C CA . LYS A 1 89 ? 39.237 63.147 19.285 1.00 29.82 107 LYS A CA 1
ATOM 667 C C . LYS A 1 89 ? 38.001 63.799 19.897 1.00 29.47 107 LYS A C 1
ATOM 668 O O . LYS A 1 89 ? 37.493 64.829 19.381 1.00 29.47 107 LYS A O 1
ATOM 674 N N . LEU A 1 90 ? 37.450 63.182 20.940 1.00 31.14 108 LEU A N 1
ATOM 675 C CA . LEU A 1 90 ? 36.363 63.807 21.680 1.00 31.95 108 LEU A CA 1
ATOM 676 C C . LEU A 1 90 ? 36.814 64.973 22.615 1.00 34.01 108 LEU A C 1
ATOM 677 O O . LEU A 1 90 ? 37.825 64.853 23.297 1.00 33.59 108 LEU A O 1
ATOM 682 N N . LYS A 1 91 ? 36.043 66.058 22.638 1.00 34.71 109 LYS A N 1
ATOM 683 C CA . LYS A 1 91 ? 36.284 67.194 23.582 1.00 36.93 109 LYS A CA 1
ATOM 684 C C . LYS A 1 91 ? 36.437 66.709 25.007 1.00 37.58 109 LYS A C 1
ATOM 685 O O . LYS A 1 91 ? 37.220 67.285 25.772 1.00 38.93 109 LYS A O 1
ATOM 691 N N . SER A 1 92 ? 35.622 65.739 25.376 1.00 37.66 110 SER A N 1
ATOM 692 C CA . SER A 1 92 ? 35.635 65.163 26.713 1.00 39.43 110 SER A CA 1
ATOM 693 C C . SER A 1 92 ? 35.416 63.687 26.579 1.00 39.38 110 SER A C 1
ATOM 694 O O . SER A 1 92 ? 34.750 63.250 25.621 1.00 39.61 110 SER A O 1
ATOM 697 N N . ALA A 1 93 ? 35.921 62.908 27.541 1.00 37.85 111 ALA A N 1
ATOM 698 C CA . ALA A 1 93 ? 35.774 61.462 27.499 1.00 37.74 111 ALA A CA 1
ATOM 699 C C . ALA A 1 93 ? 34.355 61.004 27.609 1.00 37.95 111 ALA A C 1
ATOM 700 O O . ALA A 1 93 ? 33.586 61.510 28.440 1.00 37.84 111 ALA A O 1
ATOM 702 N N . ALA A 1 94 ? 33.987 60.042 26.770 1.00 35.90 112 ALA A N 1
ATOM 703 C CA . ALA A 1 94 ? 32.711 59.380 26.915 1.00 36.99 112 ALA A CA 1
ATOM 704 C C . ALA A 1 94 ? 32.681 58.567 28.221 1.00 38.64 112 ALA A C 1
ATOM 705 O O . ALA A 1 94 ? 33.717 58.064 28.675 1.00 37.67 112 ALA A O 1
ATOM 707 N N . SER A 1 95 ? 31.490 58.380 28.769 1.00 39.18 113 SER A N 1
ATOM 708 C CA . SER A 1 95 ? 31.296 57.445 29.851 1.00 40.47 113 SER A CA 1
ATOM 709 C C . SER A 1 95 ? 30.950 56.110 29.272 1.00 40.36 113 SER A C 1
ATOM 710 O O . SER A 1 95 ? 29.923 55.906 28.624 1.00 39.70 113 SER A O 1
ATOM 713 N N . LEU A 1 96 ? 31.863 55.180 29.494 1.00 41.72 114 LEU A N 1
ATOM 714 C CA . LEU A 1 96 ? 31.688 53.820 29.072 1.00 43.07 114 LEU A CA 1
ATOM 715 C C . LEU A 1 96 ? 30.760 53.141 30.075 1.00 45.90 114 LEU A C 1
ATOM 716 O O . LEU A 1 96 ? 30.802 53.453 31.289 1.00 47.41 114 LEU A O 1
ATOM 721 N N . ASN A 1 97 ? 29.895 52.289 29.537 1.00 46.29 115 ASN A N 1
ATOM 722 C CA . ASN A 1 97 ? 28.835 51.581 30.242 1.00 47.54 115 ASN A CA 1
ATOM 723 C C . ASN A 1 97 ? 28.476 50.426 29.295 1.00 47.90 115 ASN A C 1
ATOM 724 O O . ASN A 1 97 ? 29.237 50.163 28.350 1.00 48.38 115 ASN A O 1
ATOM 729 N N . SER A 1 98 ? 27.338 49.767 29.475 1.00 46.60 116 SER A N 1
ATOM 730 C CA . SER A 1 98 ? 26.989 48.654 28.570 1.00 46.68 116 SER A CA 1
ATOM 731 C C . SER A 1 98 ? 26.528 49.108 27.150 1.00 45.58 116 SER A C 1
ATOM 732 O O . SER A 1 98 ? 26.498 48.318 26.203 1.00 47.22 116 SER A O 1
ATOM 735 N N . ARG A 1 99 ? 26.110 50.361 27.035 1.00 43.67 117 ARG A N 1
ATOM 736 C CA . ARG A 1 99 ? 25.596 50.903 25.775 1.00 42.01 117 ARG A CA 1
ATOM 737 C C . ARG A 1 99 ? 26.635 51.695 24.974 1.00 39.48 117 ARG A C 1
ATOM 738 O O . ARG A 1 99 ? 26.495 51.921 23.755 1.00 37.30 117 ARG A O 1
ATOM 746 N N . VAL A 1 100 ? 27.635 52.177 25.681 1.00 36.27 118 VAL A N 1
ATOM 747 C CA . VAL A 1 100 ? 28.754 52.835 25.068 1.00 35.30 118 VAL A CA 1
ATOM 748 C C . VAL A 1 100 ? 30.005 52.066 25.524 1.00 35.30 118 VAL A C 1
ATOM 749 O O . VAL A 1 100 ? 30.367 52.118 26.718 1.00 34.50 118 VAL A O 1
ATOM 753 N N . ALA A 1 101 ? 30.651 51.397 24.570 1.00 34.37 119 ALA A N 1
ATOM 754 C CA . ALA A 1 101 ? 31.884 50.664 24.848 1.00 33.01 119 ALA A CA 1
ATOM 755 C C . ALA A 1 101 ? 32.813 50.710 23.629 1.00 32.70 119 ALA A C 1
ATOM 756 O O . ALA A 1 101 ? 32.350 50.777 22.468 1.00 30.59 119 ALA A O 1
ATOM 758 N N . SER A 1 102 ? 34.121 50.661 23.912 1.00 32.27 120 SER A N 1
ATOM 759 C CA . SER A 1 102 ? 35.128 50.701 22.890 1.00 32.04 120 SER A CA 1
ATOM 760 C C . SER A 1 102 ? 35.244 49.332 22.254 1.00 31.05 120 SER A C 1
ATOM 761 O O . SER A 1 102 ? 34.818 48.295 22.829 1.00 30.90 120 SER A O 1
ATOM 764 N N . ILE A 1 103 ? 35.806 49.319 21.032 1.00 29.83 121 ILE A N 1
ATOM 765 C CA . ILE 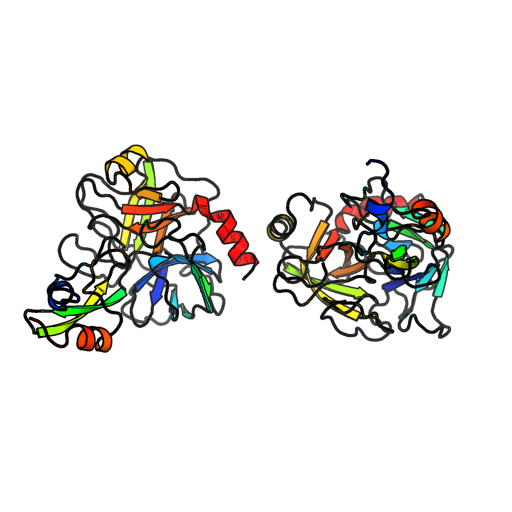A 1 103 ? 36.152 48.122 20.280 1.00 29.76 121 ILE A CA 1
ATOM 766 C C . ILE A 1 103 ? 37.669 48.051 20.118 1.00 29.12 121 ILE A C 1
ATOM 767 O O . ILE A 1 103 ? 38.342 49.097 19.875 1.00 30.32 121 ILE A O 1
ATOM 772 N N . SER A 1 104 ? 38.202 46.826 20.238 1.00 30.40 122 SER A N 1
ATOM 773 C CA . SER A 1 104 ? 39.648 46.610 20.166 1.00 30.51 122 SER A CA 1
ATOM 774 C C . SER A 1 104 ? 40.177 46.765 18.803 1.00 29.39 122 SER A C 1
ATOM 775 O O . SER A 1 104 ? 39.549 46.350 17.867 1.00 30.31 122 SER A O 1
ATOM 778 N N . LEU A 1 105 ? 41.369 47.325 18.684 1.00 30.68 123 LEU A N 1
ATOM 779 C CA . LEU A 1 105 ? 42.119 47.259 17.427 1.00 31.53 123 LEU A CA 1
ATOM 780 C C . LEU A 1 105 ? 42.695 45.862 17.149 1.00 33.03 123 LEU A C 1
ATOM 781 O O . LEU A 1 105 ? 42.860 45.047 18.090 1.00 34.45 123 LEU A O 1
ATOM 786 N N . PRO A 1 106 ? 42.935 45.550 15.889 1.00 33.02 124 PRO A N 1
ATOM 787 C CA . PRO A 1 106 ? 43.459 44.246 15.496 1.00 34.43 124 PRO A CA 1
ATOM 788 C C . PRO A 1 106 ? 44.919 44.059 15.926 1.00 34.76 124 PRO A C 1
ATOM 789 O O . PRO A 1 106 ? 45.641 45.050 16.084 1.00 35.61 124 PRO A O 1
ATOM 793 N N . THR A 1 107 ? 45.285 42.809 16.214 1.00 36.63 125 THR A N 1
ATOM 794 C CA . THR A 1 107 ? 46.613 42.450 16.662 1.00 36.96 125 THR A CA 1
ATOM 795 C C . THR A 1 107 ? 47.196 41.565 15.602 1.00 37.01 125 THR A C 1
ATOM 796 O O . THR A 1 107 ? 48.403 41.308 15.564 1.00 37.39 125 THR A O 1
ATOM 800 N N . SER A 1 108 ? 46.544 41.191 14.304 1.00 39.99 127 SER A N 1
ATOM 801 C CA . SER A 1 108 ? 46.785 40.561 13.036 1.00 40.00 127 SER A CA 1
ATOM 802 C C . SER A 1 108 ? 45.686 40.909 12.057 1.00 39.83 127 SER A C 1
ATOM 803 O O . SER A 1 108 ? 44.584 41.337 12.430 1.00 40.22 127 SER A O 1
ATOM 806 N N . CYS A 1 109 ? 46.035 40.786 10.796 1.00 40.46 128 CYS A N 1
ATOM 807 C CA . CYS A 1 109 ? 45.091 40.892 9.694 1.00 40.99 128 CYS A CA 1
ATOM 808 C C . CYS A 1 109 ? 44.165 39.688 9.623 1.00 41.77 128 CYS A C 1
ATOM 809 O O . CYS A 1 109 ? 44.548 38.557 9.934 1.00 43.36 128 CYS A O 1
ATOM 812 N N . ALA A 1 110 ? 42.913 39.922 9.241 1.00 40.68 129 ALA A N 1
ATOM 813 C CA . ALA A 1 110 ? 41.920 38.860 9.114 1.00 40.07 129 ALA A CA 1
ATOM 814 C C . ALA A 1 110 ? 42.054 38.150 7.786 1.00 39.24 129 ALA A C 1
ATOM 815 O O . ALA A 1 110 ? 42.353 38.772 6.774 1.00 41.56 129 ALA A O 1
ATOM 817 N N . SER A 1 111 ? 41.792 36.858 7.737 1.00 39.01 130 SER A N 1
ATOM 818 C CA . SER A 1 111 ? 42.015 36.153 6.482 1.00 39.34 130 SER A CA 1
ATOM 819 C C . SER A 1 111 ? 40.716 36.159 5.693 1.00 38.50 130 SER A C 1
ATOM 820 O O . SER A 1 111 ? 39.655 36.025 6.264 1.00 36.68 130 SER A O 1
ATOM 823 N N . ALA A 1 112 ? 40.786 35.856 4.104 1.00 34.70 132 ALA A N 1
ATOM 824 C CA . ALA A 1 112 ? 39.596 35.468 3.382 1.00 36.99 132 ALA A CA 1
ATOM 825 C C . ALA A 1 112 ? 38.770 34.387 4.087 1.00 37.75 132 ALA A C 1
ATOM 826 O O . ALA A 1 112 ? 39.320 33.451 4.698 1.00 36.73 132 ALA A O 1
ATOM 828 N N . GLY A 1 113 ? 37.449 34.613 4.118 1.00 36.72 133 GLY A N 1
ATOM 829 C CA . GLY A 1 113 ? 36.459 33.696 4.655 1.00 36.84 133 GLY A CA 1
ATOM 830 C C . GLY A 1 113 ? 36.012 34.058 6.045 1.00 36.57 133 GLY A C 1
ATOM 831 O O . GLY A 1 113 ? 34.945 33.626 6.475 1.00 34.71 133 GLY A O 1
ATOM 832 N N . THR A 1 114 ? 36.796 34.879 6.762 1.00 35.79 134 THR A N 1
ATOM 833 C CA . THR A 1 114 ? 36.374 35.308 8.094 1.00 36.98 134 THR A CA 1
ATOM 834 C C . THR A 1 114 ? 35.063 36.109 8.048 1.00 36.98 134 THR A C 1
ATOM 835 O O . THR A 1 114 ? 34.913 37.024 7.233 1.00 34.11 134 THR A O 1
ATOM 839 N N . GLN A 1 115 ? 34.161 35.760 8.940 1.00 36.75 135 GLN A N 1
ATOM 840 C CA . GLN A 1 115 ? 32.882 36.457 9.101 1.00 38.44 135 GLN A CA 1
ATOM 841 C C . GLN A 1 115 ? 33.011 37.716 9.890 1.00 36.02 135 GLN A C 1
ATOM 842 O O . GLN A 1 115 ? 33.544 37.724 11.002 1.00 36.10 135 GLN A O 1
ATOM 848 N N . CYS A 1 116 ? 32.428 38.798 9.356 1.00 33.95 136 CYS A N 1
ATOM 849 C CA . CYS A 1 116 ? 32.504 40.056 10.042 1.00 33.03 136 CYS A CA 1
ATOM 850 C C . CYS A 1 116 ? 31.084 40.561 10.301 1.00 29.86 136 CYS A C 1
ATOM 851 O O . CYS A 1 116 ? 30.159 40.093 9.675 1.00 30.00 136 CYS A O 1
ATOM 854 N N . LEU A 1 117 ? 30.981 41.483 11.217 1.00 27.93 137 LEU A N 1
ATOM 855 C CA . LEU A 1 117 ? 29.717 42.222 11.410 1.00 26.05 137 LEU A CA 1
ATOM 856 C C . LEU A 1 117 ? 29.911 43.654 10.917 1.00 25.12 137 LEU A C 1
ATOM 857 O O . LEU A 1 117 ? 30.758 44.348 11.462 1.00 27.63 137 LEU A O 1
ATOM 862 N N . ILE A 1 118 ? 29.073 44.087 9.965 1.00 26.60 138 ILE A N 1
ATOM 863 C CA . ILE A 1 118 ? 29.120 45.460 9.433 1.00 26.06 138 ILE A CA 1
ATOM 864 C C . ILE A 1 118 ? 27.817 46.160 9.852 1.00 26.86 138 ILE A C 1
ATOM 865 O O . ILE A 1 118 ? 26.722 45.558 9.764 1.00 25.82 138 ILE A O 1
ATOM 870 N N . SER A 1 119 ? 27.904 47.434 10.289 1.00 25.13 139 SER A N 1
ATOM 871 C CA . SER A 1 119 ? 26.730 48.044 10.906 1.00 24.14 139 SER A CA 1
ATOM 872 C C . SER A 1 119 ? 26.597 49.493 10.462 1.00 25.32 139 SER A C 1
ATOM 873 O O . SER A 1 119 ? 27.622 50.154 10.154 1.00 23.56 139 SER A O 1
ATOM 876 N N . GLY A 1 120 ? 25.365 49.975 10.374 1.00 23.50 140 GLY A N 1
ATOM 877 C CA . GLY A 1 120 ? 25.245 51.433 10.203 1.00 21.86 140 GLY A CA 1
ATOM 878 C C . GLY A 1 120 ? 23.810 51.855 9.947 1.00 23.00 140 GLY A C 1
ATOM 879 O O . GLY A 1 120 ? 22.921 51.005 9.896 1.00 25.15 140 GLY A O 1
ATOM 880 N N . TRP A 1 121 ? 23.637 53.165 9.825 1.00 22.91 141 TRP A N 1
ATOM 881 C CA . TRP A 1 121 ? 22.328 53.812 9.526 1.00 22.52 141 TRP A CA 1
ATOM 882 C C . TRP A 1 121 ? 22.050 54.264 8.084 1.00 23.74 141 TRP A C 1
ATOM 883 O O . TRP A 1 121 ? 21.111 55.051 7.831 1.00 25.83 141 TRP A O 1
ATOM 894 N N . GLY A 1 122 ? 22.777 53.694 7.138 1.00 22.10 142 GLY A N 1
ATOM 895 C CA . GLY A 1 122 ? 22.736 53.925 5.724 1.00 23.73 142 GLY A CA 1
ATOM 896 C C . GLY A 1 122 ? 21.498 53.425 5.010 1.00 23.22 142 GLY A C 1
ATOM 897 O O . GLY A 1 122 ? 20.677 52.736 5.619 1.00 24.28 142 GLY A O 1
ATOM 898 N N . ASN A 1 123 ? 21.418 53.739 3.748 1.00 25.40 143 ASN A N 1
ATOM 899 C CA . ASN A 1 123 ? 20.420 53.257 2.788 1.00 23.11 143 ASN A CA 1
ATOM 900 C C . ASN A 1 123 ? 20.227 51.753 2.857 1.00 25.77 143 ASN A C 1
ATOM 901 O O . ASN A 1 123 ? 21.211 51.018 2.903 1.00 24.63 143 ASN A O 1
ATOM 906 N N . THR A 1 124 ? 18.945 51.350 3.006 1.00 25.55 144 THR A N 1
ATOM 907 C CA . THR A 1 124 ? 18.593 49.945 3.021 1.00 27.36 144 THR A CA 1
ATOM 908 C C . THR A 1 124 ? 18.056 49.454 1.681 1.00 27.76 144 THR A C 1
ATOM 909 O O . THR A 1 124 ? 17.716 48.298 1.580 1.00 31.10 144 THR A O 1
ATOM 913 N N . LYS A 1 125 ? 18.062 50.270 0.634 1.00 28.89 145 LYS A N 1
ATOM 914 C CA . LYS A 1 125 ? 17.680 49.841 -0.695 1.00 29.69 145 LYS A CA 1
ATOM 915 C C . LYS A 1 125 ? 18.836 49.890 -1.725 1.00 30.37 145 LYS A C 1
ATOM 916 O O . LYS A 1 125 ? 19.630 50.832 -1.722 1.00 30.28 145 LYS A O 1
ATOM 922 N N . SER A 1 126 ? 18.898 48.910 -2.613 1.00 33.02 146 SER A N 1
ATOM 923 C CA . SER A 1 126 ? 19.790 48.874 -3.801 1.00 34.73 146 SER A CA 1
ATOM 924 C C . SER A 1 126 ? 19.304 49.745 -4.992 1.00 35.21 146 SER A C 1
ATOM 925 O O . SER A 1 126 ? 20.101 50.100 -5.862 1.00 35.89 146 SER A O 1
ATOM 928 N N . SER A 1 127 ? 17.999 50.085 -5.024 1.00 35.40 147 SER A N 1
ATOM 929 C CA . SER A 1 127 ? 17.413 51.062 -5.990 1.00 37.46 147 SER A CA 1
ATOM 930 C C . SER A 1 127 ? 16.561 52.046 -5.211 1.00 35.55 147 SER A C 1
ATOM 931 O O . SER A 1 127 ? 15.667 51.638 -4.487 1.00 35.11 147 SER A O 1
ATOM 934 N N . GLY A 1 128 ? 16.807 53.319 -5.403 1.00 34.76 148 GLY A N 1
ATOM 935 C CA . GLY A 1 128 ? 16.197 54.366 -4.614 1.00 33.92 148 GLY A CA 1
ATOM 936 C C . GLY A 1 128 ? 16.814 54.353 -3.253 1.00 32.80 148 GLY A C 1
ATOM 937 O O . GLY A 1 128 ? 17.896 53.771 -3.024 1.00 30.62 148 GLY A O 1
ATOM 938 N N . THR A 1 129 ? 16.108 54.945 -2.319 1.00 32.18 149 THR A N 1
ATOM 939 C CA . THR A 1 129 ? 16.657 55.251 -1.041 1.00 31.72 149 THR A CA 1
ATOM 940 C C . THR A 1 129 ? 15.624 55.165 0.025 1.00 31.22 149 THR A C 1
ATOM 941 O O . THR A 1 129 ? 14.445 55.727 -0.051 1.00 31.13 149 THR A O 1
ATOM 945 N N . SER A 1 130 ? 16.065 54.559 1.105 1.00 27.39 150 SER A N 1
ATOM 946 C CA . SER A 1 130 ? 15.299 54.536 2.349 1.00 28.15 150 SER A CA 1
ATOM 947 C C . SER A 1 130 ? 16.287 54.507 3.518 1.00 27.08 150 SER A C 1
ATOM 948 O O . SER A 1 130 ? 17.139 53.606 3.554 1.00 25.33 150 SER A O 1
ATOM 951 N N . TYR A 1 131 ? 16.201 55.462 4.408 1.00 25.18 151 TYR A N 1
ATOM 952 C CA . TYR A 1 131 ? 17.137 55.536 5.571 1.00 26.82 151 TYR A CA 1
ATOM 953 C C . TYR A 1 131 ? 16.414 55.099 6.823 1.00 26.96 151 TYR A C 1
ATOM 954 O O . TYR A 1 131 ? 15.316 55.658 7.166 1.00 29.85 151 TYR A O 1
ATOM 963 N N . PRO A 1 132 ? 16.941 54.114 7.559 1.00 26.79 152 PRO A N 1
ATOM 964 C CA . PRO A 1 132 ? 16.254 53.548 8.725 1.00 28.23 152 PRO A CA 1
ATOM 965 C C . PRO A 1 132 ? 16.304 54.399 9.989 1.00 28.73 152 PRO A C 1
ATOM 966 O O . PRO A 1 132 ? 17.151 55.243 10.224 1.00 28.72 152 PRO A O 1
ATOM 970 N N . ASP A 1 133 ? 15.314 54.257 10.832 1.00 30.52 153 ASP A N 1
ATOM 971 C CA . ASP A 1 133 ? 15.418 54.907 12.141 1.00 30.47 153 ASP A CA 1
ATOM 972 C C . ASP A 1 133 ? 16.516 54.258 12.994 1.00 29.53 153 ASP A C 1
ATOM 973 O O . ASP A 1 133 ? 17.405 55.016 13.516 1.00 30.87 153 ASP A O 1
ATOM 978 N N . VAL A 1 134 ? 16.478 52.916 13.068 1.00 29.47 154 VAL A N 1
ATOM 979 C CA . VAL A 1 134 ? 17.299 52.120 13.974 1.00 30.19 154 VAL A CA 1
ATOM 980 C C . VAL A 1 134 ? 18.514 51.469 13.259 1.00 27.23 154 VAL A C 1
ATOM 981 O O . VAL A 1 134 ? 18.526 51.381 12.079 1.00 26.43 154 VAL A O 1
ATOM 985 N N . LEU A 1 135 ? 19.513 51.114 14.057 1.00 28.26 155 LEU A N 1
ATOM 986 C CA . LEU A 1 135 ? 20.801 50.582 13.548 1.00 26.69 155 LEU A CA 1
ATOM 987 C C . LEU A 1 135 ? 20.605 49.260 12.890 1.00 27.71 155 LEU A C 1
ATOM 988 O O . LEU A 1 135 ? 19.855 48.415 13.456 1.00 28.26 155 LEU A O 1
ATOM 993 N N . LYS A 1 136 ? 21.232 49.055 11.730 1.00 26.31 156 LYS A N 1
ATOM 994 C CA . LYS A 1 136 ? 21.113 47.832 10.974 1.00 27.75 156 LYS A CA 1
ATOM 995 C C . LYS A 1 136 ? 22.486 47.157 10.977 1.00 28.49 156 LYS A C 1
ATOM 996 O O . LYS A 1 136 ? 23.516 47.854 11.140 1.00 26.72 156 LYS A O 1
ATOM 1002 N N . CYS A 1 137 ? 22.482 45.835 10.895 1.00 28.60 157 CYS A N 1
ATOM 1003 C CA . CYS A 1 137 ? 23.665 44.942 10.989 1.00 30.75 157 CYS A CA 1
ATOM 1004 C C . CYS A 1 137 ? 23.664 44.034 9.756 1.00 29.99 157 CYS A C 1
ATOM 1005 O O . CYS A 1 137 ? 22.612 43.657 9.196 1.00 30.28 157 CYS A O 1
ATOM 1008 N N . LEU A 1 138 ? 24.860 43.625 9.305 1.00 29.37 158 LEU A N 1
ATOM 1009 C CA . LEU A 1 138 ? 25.017 42.642 8.288 1.00 28.58 158 LEU A CA 1
ATOM 1010 C C . LEU A 1 138 ? 26.208 41.718 8.675 1.00 30.30 158 LEU A C 1
ATOM 1011 O O . LEU A 1 138 ? 27.245 42.171 9.064 1.00 30.46 158 LEU A O 1
ATOM 1016 N N . LYS A 1 139 ? 25.988 40.403 8.619 1.00 30.61 159 LYS A N 1
ATOM 1017 C CA . LYS A 1 139 ? 27.090 39.419 8.659 1.00 32.04 159 LYS A CA 1
ATOM 1018 C C . LYS A 1 139 ? 27.611 39.167 7.246 1.00 30.47 159 LYS A C 1
ATOM 1019 O O . LYS A 1 139 ? 26.827 38.887 6.356 1.00 31.89 159 LYS A O 1
ATOM 1025 N N . ALA A 1 140 ? 28.919 39.328 7.015 1.00 31.29 160 ALA A N 1
ATOM 1026 C CA . ALA A 1 140 ? 29.534 39.131 5.717 1.00 31.29 160 ALA A CA 1
ATOM 1027 C C . ALA A 1 140 ? 30.990 38.643 5.812 1.00 32.32 160 ALA A C 1
ATOM 1028 O O . ALA A 1 140 ? 31.736 39.103 6.647 1.00 33.22 160 ALA A O 1
ATOM 1030 N N . PRO A 1 141 ? 31.420 37.779 4.911 1.00 32.27 161 PRO A N 1
ATOM 1031 C CA . PRO A 1 141 ? 32.812 37.315 4.924 1.00 31.80 161 PRO A CA 1
ATOM 1032 C C . PRO A 1 141 ? 33.738 38.209 4.150 1.00 30.97 161 PRO A C 1
ATOM 1033 O O . PRO A 1 141 ? 33.357 38.764 3.089 1.00 31.74 161 PRO A O 1
ATOM 1037 N N . ILE A 1 142 ? 34.977 38.286 4.645 1.00 31.72 162 ILE A N 1
ATOM 1038 C CA . ILE A 1 142 ? 36.103 38.791 3.863 1.00 31.49 162 ILE A CA 1
ATOM 1039 C C . ILE A 1 142 ? 36.290 37.987 2.562 1.00 32.30 162 ILE A C 1
ATOM 1040 O O . ILE A 1 142 ? 36.220 36.728 2.553 1.00 32.71 162 ILE A O 1
ATOM 1045 N N . LEU A 1 143 ? 36.484 38.703 1.468 1.00 30.33 163 LEU A N 1
ATOM 1046 C CA . LEU A 1 143 ? 36.690 38.104 0.154 1.00 32.30 163 LEU A CA 1
ATOM 1047 C C . LEU A 1 143 ? 38.151 38.027 -0.143 1.00 33.69 163 LEU A C 1
ATOM 1048 O O . LEU A 1 143 ? 38.923 38.779 0.427 1.00 33.91 163 LEU A O 1
ATOM 1053 N N . SER A 1 144 ? 38.544 37.097 -1.036 1.00 35.61 164 SER A N 1
ATOM 1054 C CA . SER A 1 144 ? 39.951 36.938 -1.331 1.00 36.30 164 SER A CA 1
ATOM 1055 C C . SER A 1 144 ? 40.472 38.174 -2.076 1.00 36.14 164 SER A C 1
ATOM 1056 O O . SER A 1 144 ? 39.748 38.793 -2.851 1.00 35.96 164 SER A O 1
ATOM 1059 N N . THR A 1 145 ? 41.722 38.541 -1.841 1.00 38.97 165 THR A N 1
ATOM 1060 C CA . THR A 1 145 ? 42.384 39.639 -2.582 1.00 39.15 165 THR A CA 1
ATOM 1061 C C . THR A 1 145 ? 42.201 39.461 -4.102 1.00 38.45 165 THR A C 1
ATOM 1062 O O . THR A 1 145 ? 41.941 40.459 -4.815 1.00 37.73 165 THR A O 1
ATOM 1066 N N . SER A 1 146 ? 42.333 38.227 -4.584 1.00 37.30 166 SER A N 1
ATOM 1067 C CA . SER A 1 146 ? 42.126 37.954 -6.035 1.00 37.12 166 SER A CA 1
ATOM 1068 C C . SER A 1 146 ? 40.730 38.325 -6.497 1.00 34.59 166 SER A C 1
ATOM 1069 O O . SER A 1 146 ? 40.572 38.904 -7.547 1.00 35.58 166 SER A O 1
ATOM 1072 N N . SER A 1 147 ? 39.703 37.980 -5.730 1.00 34.55 167 SER A N 1
ATOM 1073 C CA . SER A 1 147 ? 38.362 38.228 -6.199 1.00 34.18 167 SER A CA 1
ATOM 1074 C C . SER A 1 147 ? 38.038 39.758 -6.092 1.00 32.00 167 SER A C 1
ATOM 1075 O O . SER A 1 147 ? 37.279 40.243 -6.868 1.00 30.87 167 SER A O 1
ATOM 1078 N N . CYS A 1 148 ? 38.642 40.461 -5.148 1.00 32.67 168 CYS A N 1
ATOM 1079 C CA . CYS A 1 148 ? 38.486 41.911 -4.985 1.00 33.30 168 CYS A CA 1
ATOM 1080 C C . CYS A 1 148 ? 39.073 42.640 -6.192 1.00 32.43 168 CYS A C 1
ATOM 1081 O O . CYS A 1 148 ? 38.430 43.531 -6.818 1.00 29.42 168 CYS A O 1
ATOM 1084 N N . LYS A 1 149 ? 40.322 42.293 -6.530 1.00 32.91 169 LYS A N 1
ATOM 1085 C CA . LYS A 1 149 ? 40.968 42.902 -7.674 1.00 33.74 169 LYS A CA 1
ATOM 1086 C C . LYS A 1 149 ? 40.268 42.579 -9.002 1.00 32.19 169 LYS A C 1
ATOM 1087 O O . LYS A 1 149 ? 40.291 43.370 -9.883 1.00 33.82 169 LYS A O 1
ATOM 1093 N N . SER A 1 150 ? 39.648 41.405 -9.109 1.00 33.30 170 SER A N 1
ATOM 1094 C CA . SER A 1 150 ? 38.862 41.004 -10.271 1.00 32.33 170 SER A CA 1
ATOM 1095 C C . SER A 1 150 ? 37.609 41.894 -10.459 1.00 31.11 170 SER A C 1
ATOM 1096 O O . SER A 1 150 ? 37.225 42.328 -11.582 1.00 30.41 170 SER A O 1
ATOM 1099 N N . ALA A 1 151 ? 37.030 42.207 -9.299 1.00 30.86 171 ALA A N 1
ATOM 1100 C CA . ALA A 1 151 ? 35.842 43.030 -9.225 1.00 32.57 171 ALA A CA 1
ATOM 1101 C C . ALA A 1 151 ? 36.166 44.458 -9.575 1.00 29.46 171 ALA A C 1
ATOM 1102 O O . ALA A 1 151 ? 35.365 45.134 -10.241 1.00 32.90 171 ALA A O 1
ATOM 1104 N N . TYR A 1 152 ? 37.294 44.941 -9.086 1.00 28.09 172 TYR A N 1
ATOM 1105 C CA . TYR A 1 152 ? 37.680 46.314 -9.264 1.00 27.90 172 TYR A CA 1
ATOM 1106 C C . TYR A 1 152 ? 39.106 46.497 -9.803 1.00 28.25 172 TYR A C 1
ATOM 1107 O O . TYR A 1 152 ? 40.003 47.055 -9.160 1.00 29.00 172 TYR A O 1
ATOM 1116 N N . PRO A 1 153 ? 39.309 46.132 -11.057 1.00 31.07 173 PRO A N 1
ATOM 1117 C CA . PRO A 1 153 ? 40.673 46.104 -11.621 1.00 29.81 173 PRO A CA 1
ATOM 1118 C C . PRO A 1 153 ? 41.253 47.472 -11.591 1.00 29.17 173 PRO A C 1
ATOM 1119 O O . PRO A 1 153 ? 40.618 48.531 -11.902 1.00 30.52 173 PRO A O 1
ATOM 1123 N N . GLY A 1 154 ? 42.469 47.532 -11.089 1.00 30.14 174 GLY A N 1
ATOM 1124 C CA . GLY A 1 154 ? 43.201 48.793 -11.076 1.00 30.99 174 GLY A CA 1
ATOM 1125 C C . GLY A 1 154 ? 42.837 49.758 -9.929 1.00 33.43 174 GLY A C 1
ATOM 1126 O O . GLY A 1 154 ? 43.364 50.869 -9.882 1.00 35.12 174 GLY A O 1
ATOM 1127 N N . GLN A 1 155 ? 41.965 49.320 -9.008 1.00 32.91 175 GLN A N 1
ATOM 1128 C CA . GLN A 1 155 ? 41.455 50.179 -7.911 1.00 31.65 175 GLN A CA 1
ATOM 1129 C C . GLN A 1 155 ? 41.775 49.761 -6.501 1.00 30.73 175 GLN A C 1
ATOM 1130 O O . GLN A 1 155 ? 41.588 50.559 -5.563 1.00 29.80 175 GLN A O 1
ATOM 1136 N N . ILE A 1 156 ? 42.150 48.514 -6.271 1.00 31.45 176 ILE A N 1
ATOM 1137 C CA . ILE A 1 156 ? 42.336 48.016 -4.948 1.00 30.36 176 ILE A CA 1
ATOM 1138 C C . ILE A 1 156 ? 43.801 48.179 -4.594 1.00 32.51 176 ILE A C 1
ATOM 1139 O O . ILE A 1 156 ? 44.731 47.691 -5.291 1.00 32.31 176 ILE A O 1
ATOM 1144 N N . THR A 1 157 ? 44.048 48.914 -3.548 1.00 31.82 177 THR A N 1
ATOM 1145 C CA . THR A 1 157 ? 45.409 48.997 -3.065 1.00 32.64 177 THR A CA 1
ATOM 1146 C C . THR A 1 157 ? 45.621 47.987 -1.971 1.00 30.42 177 THR A C 1
ATOM 1147 O O . THR A 1 157 ? 44.687 47.299 -1.519 1.00 31.13 177 THR A O 1
ATOM 1151 N N . SER A 1 158 ? 46.878 47.930 -1.505 1.00 34.01 178 SER A N 1
ATOM 1152 C CA . SER A 1 158 ? 47.267 47.166 -0.343 1.00 32.52 178 SER A CA 1
ATOM 1153 C C . SER A 1 158 ? 46.528 47.547 0.968 1.00 31.07 178 SER A C 1
ATOM 1154 O O . SER A 1 158 ? 46.542 46.819 1.871 1.00 32.66 178 SER A O 1
ATOM 1157 N N . ASN A 1 159 ? 45.871 48.659 1.019 1.00 28.69 179 ASN A N 1
ATOM 1158 C CA . ASN A 1 159 ? 45.297 49.147 2.282 1.00 27.80 179 ASN A CA 1
ATOM 1159 C C . ASN A 1 159 ? 43.745 48.965 2.195 1.00 29.82 179 ASN A C 1
ATOM 1160 O O . ASN A 1 159 ? 43.000 49.619 2.933 1.00 26.79 179 ASN A O 1
ATOM 1165 N N . MET A 1 160 ? 43.288 48.109 1.282 1.00 28.80 180 MET A N 1
ATOM 1166 C CA . MET A 1 160 ? 41.829 47.888 1.010 1.00 28.58 180 MET A CA 1
ATOM 1167 C C . MET A 1 160 ? 41.538 46.444 1.040 1.00 28.63 180 MET A C 1
ATOM 1168 O O . MET A 1 160 ? 42.359 45.621 0.594 1.00 28.40 180 MET A O 1
ATOM 1173 N N . PHE A 1 161 ? 40.360 46.077 1.512 1.00 25.12 181 PHE A N 1
ATOM 1174 C CA . PHE A 1 161 ? 39.827 44.806 1.288 1.00 26.05 181 PHE A CA 1
ATOM 1175 C C . PHE A 1 161 ? 38.352 44.799 0.923 1.00 25.86 181 PHE A C 1
ATOM 1176 O O . PHE A 1 161 ? 37.651 45.769 1.161 1.00 25.83 181 PHE A O 1
ATOM 1184 N N . CYS A 1 162 ? 37.918 43.672 0.364 1.00 25.91 182 CYS A N 1
ATOM 1185 C CA . CYS A 1 162 ? 36.516 43.460 0.010 1.00 28.24 182 CYS A CA 1
ATOM 1186 C C . CYS A 1 162 ? 35.860 42.502 0.982 1.00 29.01 182 CYS A C 1
ATOM 1187 O O . CYS A 1 162 ? 36.478 41.544 1.530 1.00 27.62 182 CYS A O 1
ATOM 1190 N N . ALA A 1 163 ? 34.592 42.788 1.250 1.00 27.47 183 ALA A N 1
ATOM 1191 C CA . ALA A 1 163 ? 33.740 41.870 2.023 1.00 28.17 183 ALA A CA 1
ATOM 1192 C C . ALA A 1 163 ? 32.298 41.914 1.532 1.00 29.84 183 ALA A C 1
ATOM 1193 O O . ALA A 1 163 ? 31.805 42.963 1.041 1.00 27.59 183 ALA A O 1
ATOM 1195 N N . GLY A 1 164 A 31.578 40.772 1.680 1.00 29.83 184 GLY A N 1
ATOM 1196 C CA . GLY A 1 164 A 30.199 40.698 1.281 1.00 31.40 184 GLY A CA 1
ATOM 1197 C C . GLY A 1 164 A 29.929 39.452 0.410 1.00 31.61 184 GLY A C 1
ATOM 1198 O O . GLY A 1 164 A 30.489 38.376 0.662 1.00 32.53 184 GLY A O 1
ATOM 1199 N N . TYR A 1 165 ? 29.132 39.653 -0.635 1.00 32.11 184 TYR A N 1
ATOM 1200 C CA . TYR A 1 165 ? 28.549 38.584 -1.471 1.00 33.41 184 TYR A CA 1
ATOM 1201 C C . TYR A 1 165 ? 28.542 39.020 -2.945 1.00 33.71 184 TYR A C 1
ATOM 1202 O O . TYR A 1 165 ? 27.907 39.994 -3.328 1.00 32.85 184 TYR A O 1
ATOM 1211 N N . LEU A 1 166 ? 29.267 38.262 -3.767 1.00 33.34 185 LEU A N 1
ATOM 1212 C CA . LEU A 1 166 ? 29.398 38.503 -5.180 1.00 34.98 185 LEU A CA 1
ATOM 1213 C C . LEU A 1 166 ? 28.097 38.290 -5.953 1.00 34.34 185 LEU A C 1
ATOM 1214 O O . LEU A 1 166 ? 27.890 38.872 -7.003 1.00 35.52 185 LEU A O 1
ATOM 1219 N N . GLU A 1 167 ? 27.179 37.527 -5.376 1.00 36.86 186 GLU A N 1
ATOM 1220 C CA . GLU A 1 167 ? 25.859 37.348 -5.955 1.00 37.43 186 GLU A CA 1
ATOM 1221 C C . GLU A 1 167 ? 24.918 38.548 -5.790 1.00 37.69 186 GLU A C 1
ATOM 1222 O O . GLU A 1 167 ? 23.853 38.583 -6.400 1.00 37.59 186 GLU A O 1
ATOM 1228 N N . GLY A 1 168 ? 25.244 39.471 -4.903 1.00 36.95 187 GLY A N 1
ATOM 1229 C CA . GLY A 1 168 ? 24.412 40.655 -4.706 1.00 36.77 187 GLY A CA 1
ATOM 1230 C C . GLY A 1 168 ? 23.437 40.479 -3.598 1.00 35.31 187 GLY A C 1
ATOM 1231 O O . GLY A 1 168 ? 23.300 39.351 -3.073 1.00 39.17 187 GLY A O 1
ATOM 1232 N N . GLY A 1 169 A 22.700 41.549 -3.256 1.00 34.14 188 GLY A N 1
ATOM 1233 C CA . GLY A 1 169 A 21.691 41.549 -2.219 1.00 33.33 188 GLY A CA 1
ATOM 1234 C C . GLY A 1 169 A 22.005 42.011 -0.788 1.00 32.21 188 GLY A C 1
ATOM 1235 O O . GLY A 1 169 A 21.099 42.379 -0.051 1.00 32.19 188 GLY A O 1
ATOM 1236 N N . LYS A 1 170 ? 23.274 42.080 -0.430 1.00 30.36 188 LYS A N 1
ATOM 1237 C CA . LYS A 1 170 ? 23.732 42.291 0.951 1.00 30.72 188 LYS A CA 1
ATOM 1238 C C . LYS A 1 170 ? 25.028 43.095 0.888 1.00 29.69 188 LYS A C 1
ATOM 1239 O O . LYS A 1 170 ? 26.063 42.600 0.426 1.00 27.43 188 LYS A O 1
ATOM 1245 N N . ASP A 1 171 ? 24.979 44.332 1.364 1.00 27.99 189 ASP A N 1
ATOM 1246 C CA . ASP A 1 171 ? 26.162 45.206 1.295 1.00 25.70 189 ASP A CA 1
ATOM 1247 C C . ASP A 1 171 ? 25.936 46.343 2.241 1.00 24.18 189 ASP A C 1
ATOM 1248 O O . ASP A 1 171 ? 24.817 46.584 2.696 1.00 25.66 189 ASP A O 1
ATOM 1253 N N . SER A 1 172 ? 27.017 47.037 2.592 1.00 24.71 190 SER A N 1
ATOM 1254 C CA . SER A 1 172 ? 26.872 48.380 3.194 1.00 22.76 190 SER A CA 1
ATOM 1255 C C . SER A 1 172 ? 26.485 49.386 2.020 1.00 24.70 190 SER A C 1
ATOM 1256 O O . SER A 1 172 ? 26.523 49.060 0.822 1.00 24.16 190 SER A O 1
ATOM 1259 N N . CYS A 1 173 ? 26.094 50.618 2.381 1.00 24.50 191 CYS A N 1
ATOM 1260 C CA . CYS A 1 173 ? 25.562 51.568 1.411 1.00 24.92 191 CYS A CA 1
ATOM 1261 C C . CYS A 1 173 ? 25.721 52.982 1.903 1.00 24.18 191 CYS A C 1
ATOM 1262 O O . CYS A 1 173 ? 26.257 53.232 2.982 1.00 22.88 191 CYS A O 1
ATOM 1265 N N . GLN A 1 174 ? 25.322 53.939 1.106 1.00 23.07 192 GLN A N 1
ATOM 1266 C CA . GLN A 1 174 ? 25.478 55.339 1.516 1.00 22.07 192 GLN A CA 1
ATOM 1267 C C . GLN A 1 174 ? 24.815 55.723 2.802 1.00 21.00 192 GLN A C 1
ATOM 1268 O O . GLN A 1 174 ? 23.661 55.426 3.097 1.00 22.74 192 GLN A O 1
ATOM 1274 N N . GLY A 1 175 ? 25.600 56.360 3.666 1.00 20.26 193 GLY A N 1
ATOM 1275 C CA . GLY A 1 175 ? 25.248 56.588 5.018 1.00 19.92 193 GLY A CA 1
ATOM 1276 C C . GLY A 1 175 ? 26.002 55.682 6.040 1.00 20.76 193 GLY A C 1
ATOM 1277 O O . GLY A 1 175 ? 26.044 56.001 7.266 1.00 22.50 193 GLY A O 1
ATOM 1278 N N . ASP A 1 176 ? 26.633 54.619 5.538 1.00 19.71 194 ASP A N 1
ATOM 1279 C CA . ASP A 1 176 ? 27.416 53.719 6.391 1.00 18.48 194 ASP A CA 1
ATOM 1280 C C . ASP A 1 176 ? 28.904 54.066 6.479 1.00 21.02 194 ASP A C 1
ATOM 1281 O O . ASP A 1 176 ? 29.548 53.501 7.320 1.00 21.65 194 ASP A O 1
ATOM 1286 N N . SER A 1 177 ? 29.431 54.857 5.519 1.00 21.95 195 SER A N 1
ATOM 1287 C CA . SER A 1 177 ? 30.865 55.243 5.515 1.00 19.18 195 SER A CA 1
ATOM 1288 C C . SER A 1 177 ? 31.398 55.512 6.881 1.00 19.89 195 SER A C 1
ATOM 1289 O O . SER A 1 177 ? 30.750 56.127 7.745 1.00 19.23 195 SER A O 1
ATOM 1292 N N . GLY A 1 178 ? 32.569 54.973 7.160 1.00 19.75 196 GLY A N 1
ATOM 1293 C CA . GLY A 1 178 ? 33.266 55.298 8.410 1.00 21.74 196 GLY A CA 1
ATOM 1294 C C . GLY A 1 178 ? 32.938 54.361 9.538 1.00 21.56 196 GLY A C 1
ATOM 1295 O O . GLY A 1 178 ? 33.719 54.233 10.485 1.00 21.77 196 GLY A O 1
ATOM 1296 N N . GLY A 1 179 ? 31.899 53.571 9.338 1.00 21.13 197 GLY A N 1
ATOM 1297 C CA . GLY A 1 179 ? 31.507 52.594 10.282 1.00 22.95 197 GLY A CA 1
ATOM 1298 C C . GLY A 1 179 ? 32.312 51.301 10.288 1.00 22.24 197 GLY A C 1
ATOM 1299 O O . GLY A 1 179 ? 33.137 51.044 9.401 1.00 22.43 197 GLY A O 1
ATOM 1300 N N . PRO A 1 180 ? 31.984 50.467 11.304 1.00 24.09 198 PRO A N 1
ATOM 1301 C CA . PRO A 1 180 ? 32.845 49.334 11.657 1.00 23.41 198 PRO A CA 1
ATOM 1302 C C . PRO A 1 180 ? 32.606 48.094 10.855 1.00 24.28 198 PRO A C 1
ATOM 1303 O O . PRO A 1 180 ? 31.459 47.773 10.463 1.00 23.98 198 PRO A O 1
ATOM 1307 N N . VAL A 1 181 ? 33.710 47.349 10.653 1.00 24.38 199 VAL A N 1
ATOM 1308 C CA . VAL A 1 181 ? 33.657 45.987 10.129 1.00 24.98 199 VAL A CA 1
ATOM 1309 C C . VAL A 1 181 ? 34.438 45.228 11.225 1.00 25.75 199 VAL A C 1
ATOM 1310 O O . VAL A 1 181 ? 35.666 45.518 11.436 1.00 25.95 199 VAL A O 1
ATOM 1314 N N . VAL A 1 182 ? 33.723 44.418 11.978 1.00 24.89 200 VAL A N 1
ATOM 1315 C CA . VAL A 1 182 ? 34.234 43.733 13.163 1.00 27.59 200 VAL A CA 1
ATOM 1316 C C . VAL A 1 182 ? 34.304 42.197 12.936 1.00 29.45 200 VAL A C 1
ATOM 1317 O O . VAL A 1 182 ? 33.332 41.581 12.606 1.00 28.44 200 VAL A O 1
ATOM 1321 N N . CYS A 1 183 ? 35.488 41.615 13.144 1.00 31.85 201 CYS A N 1
ATOM 1322 C CA . CYS A 1 183 ? 35.698 40.159 12.973 1.00 34.41 201 CYS A CA 1
ATOM 1323 C C . CYS A 1 183 ? 36.393 39.654 14.243 1.00 35.05 201 CYS A C 1
ATOM 1324 O O . CYS A 1 183 ? 37.404 40.212 14.704 1.00 32.89 201 CYS A O 1
ATOM 1327 N N . SER A 1 184 ? 35.790 38.645 14.870 1.00 39.05 202 SER A N 1
ATOM 1328 C CA . SER A 1 184 ? 36.266 38.143 16.179 1.00 40.04 202 SER A CA 1
ATOM 1329 C C . SER A 1 184 ? 36.503 39.199 17.236 1.00 38.12 202 SER A C 1
ATOM 1330 O O . SER A 1 184 ? 37.477 39.119 17.973 1.00 40.38 202 SER A O 1
ATOM 1333 N N . GLY A 1 185 ? 35.615 40.182 17.332 1.00 35.62 203 GLY A N 1
ATOM 1334 C CA . GLY A 1 185 ? 35.714 41.203 18.329 1.00 33.81 203 GLY A CA 1
ATOM 1335 C C . GLY A 1 185 ? 36.877 42.179 18.129 1.00 32.60 203 GLY A C 1
ATOM 1336 O O . GLY A 1 185 ? 37.269 42.875 19.061 1.00 33.53 203 GLY A O 1
ATOM 1337 N N . LYS A 1 186 ? 37.413 42.244 16.921 1.00 30.79 204 LYS A N 1
ATOM 1338 C CA . LYS A 1 186 ? 38.377 43.280 16.575 1.00 30.86 204 LYS A CA 1
ATOM 1339 C C . LYS A 1 186 ? 37.793 44.138 15.407 1.00 27.41 204 LYS A C 1
ATOM 1340 O O . LYS A 1 186 ? 37.316 43.583 14.459 1.00 25.84 204 LYS A O 1
ATOM 1346 N N . LEU A 1 187 ? 38.312 45.459 15.411 1.00 26.16 209 LEU A N 1
ATOM 1347 C CA . LEU A 1 187 ? 37.985 46.404 14.272 1.00 26.17 209 LEU A CA 1
ATOM 1348 C C . LEU A 1 187 ? 38.938 46.148 13.140 1.00 27.52 209 LEU A C 1
ATOM 1349 O O . LEU A 1 187 ? 40.063 46.651 13.182 1.00 29.40 209 LEU A O 1
ATOM 1354 N N . GLN A 1 188 ? 38.510 45.405 12.138 1.00 25.02 210 GLN A N 1
ATOM 1355 C CA . GLN A 1 188 ? 39.333 45.108 10.996 1.00 26.76 210 GLN A CA 1
ATOM 1356 C C . GLN A 1 188 ? 39.089 46.036 9.810 1.00 27.07 210 GLN A C 1
ATOM 1357 O O . GLN A 1 188 ? 39.944 46.125 8.930 1.00 24.98 210 GLN A O 1
ATOM 1363 N N . GLY A 1 189 ? 37.921 46.732 9.766 1.00 23.48 211 GLY A N 1
ATOM 1364 C CA . GLY A 1 189 ? 37.629 47.447 8.556 1.00 23.80 211 GLY A CA 1
ATOM 1365 C C . GLY A 1 189 ? 36.800 48.685 8.787 1.00 19.95 211 GLY A C 1
ATOM 1366 O O . GLY A 1 189 ? 36.231 48.839 9.891 1.00 21.85 211 GLY A O 1
ATOM 1367 N N . ILE A 1 190 ? 36.919 49.608 7.833 1.00 22.14 212 ILE A N 1
ATOM 1368 C CA . ILE A 1 190 ? 36.117 50.868 7.832 1.00 22.29 212 ILE A CA 1
ATOM 1369 C C . ILE A 1 190 ? 35.325 50.896 6.526 1.00 22.37 212 ILE A C 1
ATOM 1370 O O . ILE A 1 190 ? 35.874 50.728 5.428 1.00 20.16 212 ILE A O 1
ATOM 1375 N N . VAL A 1 191 ? 33.997 51.066 6.613 1.00 21.82 213 VAL A N 1
ATOM 1376 C CA . VAL A 1 191 ? 33.165 51.307 5.390 1.00 21.52 213 VAL A CA 1
ATOM 1377 C C . VAL A 1 191 ? 33.764 52.432 4.550 1.00 21.45 213 VAL A C 1
ATOM 1378 O O . VAL A 1 191 ? 33.955 53.522 5.072 1.00 19.89 213 VAL A O 1
ATOM 1382 N N . SER A 1 192 ? 34.006 52.165 3.281 1.00 21.33 214 SER A N 1
ATOM 1383 C CA . SER A 1 192 ? 34.627 53.118 2.358 1.00 21.93 214 SER A CA 1
ATOM 1384 C C . SER A 1 192 ? 33.818 53.330 1.086 1.00 22.14 214 SER A C 1
ATOM 1385 O O . SER A 1 192 ? 33.249 54.421 0.933 1.00 21.55 214 SER A O 1
ATOM 1388 N N . TRP A 1 193 ? 33.779 52.356 0.166 1.00 22.06 215 TRP A N 1
ATOM 1389 C CA . TRP A 1 193 ? 33.259 52.583 -1.185 1.00 22.29 215 TRP A CA 1
ATOM 1390 C C . TRP A 1 193 ? 32.815 51.313 -1.862 1.00 23.82 215 TRP A C 1
ATOM 1391 O O . TRP A 1 193 ? 33.033 50.242 -1.315 1.00 23.79 215 TRP A O 1
ATOM 1402 N N . GLY A 1 194 ? 32.072 51.437 -2.968 1.00 23.75 216 GLY A N 1
ATOM 1403 C CA . GLY A 1 194 ? 31.745 50.287 -3.815 1.00 26.20 216 GLY A CA 1
ATOM 1404 C C . GLY A 1 194 ? 31.105 50.861 -5.058 1.00 27.59 216 GLY A C 1
ATOM 1405 O O . GLY A 1 194 ? 30.742 52.029 -5.072 1.00 26.98 216 GLY A O 1
ATOM 1406 N N . SER A 1 195 ? 30.911 50.040 -6.067 1.00 29.30 217 SER A N 1
ATOM 1407 C CA . SER A 1 195 ? 30.273 50.495 -7.259 1.00 30.37 217 SER A CA 1
ATOM 1408 C C . SER A 1 195 ? 28.798 50.235 -7.115 1.00 29.87 217 SER A C 1
ATOM 1409 O O . SER A 1 195 ? 28.386 49.115 -7.022 1.00 29.63 217 SER A O 1
ATOM 1412 N N . GLY A 1 196 ? 27.923 51.333 -6.707 1.00 28.64 219 GLY A N 1
ATOM 1413 C CA . GLY A 1 196 ? 26.527 51.086 -6.360 1.00 30.20 219 GLY A CA 1
ATOM 1414 C C . GLY A 1 196 ? 26.533 50.367 -5.033 1.00 30.86 219 GLY A C 1
ATOM 1415 O O . GLY A 1 196 ? 27.537 50.447 -4.304 1.00 29.02 219 GLY A O 1
ATOM 1416 N N . CYS A 1 197 ? 25.458 49.656 -4.701 1.00 31.57 220 CYS A N 1
ATOM 1417 C CA . CYS A 1 197 ? 25.423 48.862 -3.459 1.00 32.45 220 CYS A CA 1
ATOM 1418 C C . CYS A 1 197 ? 24.619 47.597 -3.677 1.00 31.39 220 CYS A C 1
ATOM 1419 O O . CYS A 1 197 ? 23.568 47.631 -4.285 1.00 30.71 220 CYS A O 1
ATOM 1422 N N . ALA A 1 198 A 25.181 46.501 -3.174 1.00 29.48 221 ALA A N 1
ATOM 1423 C CA . ALA A 1 198 A 24.561 45.205 -3.172 1.00 30.92 221 ALA A CA 1
ATOM 1424 C C . ALA A 1 198 A 24.327 44.680 -4.610 1.00 32.39 221 ALA A C 1
ATOM 1425 O O . ALA A 1 198 A 23.470 43.817 -4.816 1.00 33.60 221 ALA A O 1
ATOM 1427 N N . GLN A 1 199 ? 25.131 45.164 -5.566 1.00 32.80 221 GLN A N 1
ATOM 1428 C CA . GLN A 1 199 ? 25.113 44.742 -6.944 1.00 33.57 221 GLN A CA 1
ATOM 1429 C C . GLN A 1 199 ? 25.955 43.506 -7.204 1.00 35.03 221 GLN A C 1
ATOM 1430 O O . GLN A 1 199 ? 26.917 43.229 -6.532 1.00 32.03 221 GLN A O 1
ATOM 1436 N N . LYS A 1 200 ? 25.556 42.757 -8.229 1.00 36.28 222 LYS A N 1
ATOM 1437 C CA . LYS A 1 200 ? 26.324 41.583 -8.619 1.00 36.81 222 LYS A CA 1
ATOM 1438 C C . LYS A 1 200 ? 27.739 41.926 -8.997 1.00 36.14 222 LYS A C 1
ATOM 1439 O O . LYS A 1 200 ? 27.975 42.856 -9.776 1.00 36.00 222 LYS A O 1
ATOM 1445 N N . ASN A 1 201 ? 28.676 41.169 -8.396 1.00 35.79 223 ASN A N 1
ATOM 1446 C CA . ASN A 1 201 ? 30.111 41.214 -8.693 1.00 35.67 223 ASN A CA 1
ATOM 1447 C C . ASN A 1 201 ? 30.780 42.549 -8.316 1.00 33.19 223 ASN A C 1
ATOM 1448 O O . ASN A 1 201 ? 31.848 42.842 -8.807 1.00 32.32 223 ASN A O 1
ATOM 1453 N N . LYS A 1 202 ? 30.133 43.311 -7.423 1.00 31.45 224 LYS A N 1
ATOM 1454 C CA . LYS A 1 202 ? 30.641 44.620 -6.971 1.00 31.23 224 LYS A CA 1
ATOM 1455 C C . LYS A 1 202 ? 30.470 44.728 -5.465 1.00 29.15 224 LYS A C 1
ATOM 1456 O O . LYS A 1 202 ? 29.550 45.414 -4.932 1.00 29.12 224 LYS A O 1
ATOM 1462 N N . PRO A 1 203 ? 31.333 44.036 -4.738 1.00 27.07 225 PRO A N 1
ATOM 1463 C CA . PRO A 1 203 ? 31.193 43.943 -3.286 1.00 26.83 225 PRO A CA 1
ATOM 1464 C C . PRO A 1 203 ? 31.642 45.261 -2.623 1.00 26.39 225 PRO A C 1
ATOM 1465 O O . PRO A 1 203 ? 32.219 46.072 -3.328 1.00 26.02 225 PRO A O 1
ATOM 1469 N N . GLY A 1 204 ? 31.369 45.432 -1.352 1.00 25.77 226 GLY A N 1
ATOM 1470 C CA . GLY A 1 204 ? 31.879 46.547 -0.544 1.00 24.75 226 GLY A CA 1
ATOM 1471 C C . GLY A 1 204 ? 33.391 46.579 -0.459 1.00 24.64 226 GLY A C 1
ATOM 1472 O O . GLY A 1 204 ? 34.032 45.483 -0.348 1.00 25.71 226 GLY A O 1
ATOM 1473 N N . VAL A 1 205 ? 33.984 47.771 -0.514 1.00 23.25 227 VAL A N 1
ATOM 1474 C CA . VAL A 1 205 ? 35.431 47.929 -0.271 1.00 23.30 227 VAL A CA 1
ATOM 1475 C C . VAL A 1 205 ? 35.677 48.686 1.032 1.00 25.06 227 VAL A C 1
ATOM 1476 O O . VAL A 1 205 ? 34.995 49.676 1.302 1.00 22.75 227 VAL A O 1
ATOM 1480 N N . TYR A 1 206 ? 36.629 48.220 1.838 1.00 23.04 228 TYR A N 1
ATOM 1481 C CA . TYR A 1 206 ? 36.803 48.635 3.209 1.00 23.06 228 TYR A CA 1
ATOM 1482 C C . TYR A 1 206 ? 38.281 48.923 3.444 1.00 24.41 228 TYR A C 1
ATOM 1483 O O . TYR A 1 206 ? 39.154 48.212 2.888 1.00 26.23 228 TYR A O 1
ATOM 1492 N N . THR A 1 207 ? 38.521 49.943 4.253 1.00 24.17 229 THR A N 1
ATOM 1493 C CA . THR A 1 207 ? 39.882 50.261 4.688 1.00 24.25 229 THR A CA 1
ATOM 1494 C C . THR A 1 207 ? 40.360 49.165 5.662 1.00 25.19 229 THR A C 1
ATOM 1495 O O . THR A 1 207 ? 39.672 48.770 6.565 1.00 23.73 229 THR A O 1
ATOM 1499 N N . LYS A 1 208 ? 41.618 48.747 5.489 1.00 24.68 230 LYS A N 1
ATOM 1500 C CA . LYS A 1 208 ? 42.193 47.631 6.219 1.00 26.50 230 LYS A CA 1
ATOM 1501 C C . LYS A 1 208 ? 42.885 48.189 7.458 1.00 26.38 230 LYS A C 1
ATOM 1502 O O . LYS A 1 208 ? 43.978 48.723 7.350 1.00 28.41 230 LYS A O 1
ATOM 1508 N N . VAL A 1 209 ? 42.215 48.183 8.602 1.00 23.65 231 VAL A N 1
ATOM 1509 C CA . VAL A 1 209 ? 42.613 48.869 9.806 1.00 24.65 231 VAL A CA 1
ATOM 1510 C C . VAL A 1 209 ? 43.942 48.236 10.317 1.00 26.23 231 VAL A C 1
ATOM 1511 O O . VAL A 1 209 ? 44.731 48.949 10.901 1.00 26.24 231 VAL A O 1
ATOM 1515 N N . CYS A 1 210 ? 44.130 46.949 10.069 1.00 27.13 232 CYS A N 1
ATOM 1516 C CA . CYS A 1 210 ? 45.317 46.297 10.646 1.00 29.58 232 CYS A CA 1
ATOM 1517 C C . CYS A 1 210 ? 46.599 46.995 10.170 1.00 29.76 232 CYS A C 1
ATOM 1518 O O . CYS A 1 210 ? 47.578 47.058 10.926 1.00 32.65 232 CYS A O 1
ATOM 1521 N 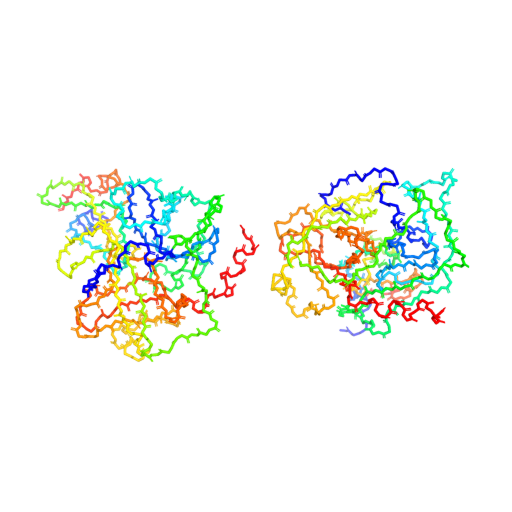N . ASN A 1 211 ? 46.562 47.573 8.983 1.00 28.46 233 ASN A N 1
ATOM 1522 C CA . ASN A 1 211 ? 47.661 48.362 8.419 1.00 29.60 233 ASN A CA 1
ATOM 1523 C C . ASN A 1 211 ? 47.997 49.685 9.081 1.00 28.72 233 ASN A C 1
ATOM 1524 O O . ASN A 1 211 ? 49.019 50.229 8.807 1.00 29.71 233 ASN A O 1
ATOM 1529 N N . TYR A 1 212 ? 47.174 50.199 9.986 1.00 25.77 234 TYR A N 1
ATOM 1530 C CA . TYR A 1 212 ? 47.270 51.544 10.511 1.00 27.85 234 TYR A CA 1
ATOM 1531 C C . TYR A 1 212 ? 47.444 51.581 12.034 1.00 27.68 234 TYR A C 1
ATOM 1532 O O . TYR A 1 212 ? 47.379 52.639 12.623 1.00 29.14 234 TYR A O 1
ATOM 1541 N N . VAL A 1 213 ? 47.639 50.413 12.697 1.00 27.43 235 VAL A N 1
ATOM 1542 C CA . VAL A 1 213 ? 47.630 50.354 14.161 1.00 29.46 235 VAL A CA 1
ATOM 1543 C C . VAL A 1 213 ? 48.767 51.250 14.672 1.00 29.63 235 VAL A C 1
ATOM 1544 O O . VAL A 1 213 ? 48.562 52.039 15.585 1.00 30.84 235 VAL A O 1
ATOM 1548 N N . SER A 1 214 ? 49.918 51.263 13.981 1.00 32.65 236 SER A N 1
ATOM 1549 C CA . SER A 1 214 ? 51.040 52.058 14.462 1.00 32.48 236 SER A CA 1
ATOM 1550 C C . SER A 1 214 ? 50.698 53.549 14.414 1.00 32.35 236 SER A C 1
ATOM 1551 O O . SER A 1 214 ? 50.850 54.280 15.421 1.00 34.49 236 SER A O 1
ATOM 1554 N N . TRP A 1 215 ? 50.140 53.950 13.278 1.00 32.88 237 TRP A N 1
ATOM 1555 C CA . TRP A 1 215 ? 49.681 55.325 13.090 1.00 32.72 237 TRP A CA 1
ATOM 1556 C C . TRP A 1 215 ? 48.613 55.680 14.095 1.00 30.89 237 TRP A C 1
ATOM 1557 O O . TRP A 1 215 ? 48.657 56.732 14.696 1.00 28.87 237 TRP A O 1
ATOM 1568 N N . ILE A 1 216 ? 47.635 54.800 14.321 1.00 30.57 238 ILE A N 1
ATOM 1569 C CA . ILE A 1 216 ? 46.605 55.103 15.295 1.00 30.99 238 ILE A CA 1
ATOM 1570 C C . ILE A 1 216 ? 47.212 55.331 16.703 1.00 31.68 238 ILE A C 1
ATOM 1571 O O . ILE A 1 216 ? 46.890 56.256 17.407 1.00 30.59 238 ILE A O 1
ATOM 1576 N N . LYS A 1 217 ? 48.044 54.415 17.135 1.00 35.64 239 LYS A N 1
ATOM 1577 C CA . LYS A 1 217 ? 48.590 54.523 18.473 1.00 37.27 239 LYS A CA 1
ATOM 1578 C C . LYS A 1 217 ? 49.438 55.794 18.598 1.00 37.30 239 LYS A C 1
ATOM 1579 O O . LYS A 1 217 ? 49.352 56.516 19.582 1.00 37.76 239 LYS A O 1
ATOM 1585 N N . GLN A 1 218 ? 50.195 56.154 17.594 1.00 39.36 240 GLN A N 1
ATOM 1586 C CA . GLN A 1 218 ? 51.090 57.293 17.763 1.00 40.42 240 GLN A CA 1
ATOM 1587 C C . GLN A 1 218 ? 50.295 58.622 17.685 1.00 38.99 240 GLN A C 1
ATOM 1588 O O . GLN A 1 218 ? 50.603 59.578 18.356 1.00 37.45 240 GLN A O 1
ATOM 1594 N N . THR A 1 219 ? 49.236 58.663 16.840 1.00 36.57 241 THR A N 1
ATOM 1595 C CA . THR A 1 219 ? 48.320 59.812 16.805 1.00 34.38 241 THR A CA 1
ATOM 1596 C C . THR A 1 219 ? 47.633 60.078 18.126 1.00 35.77 241 THR A C 1
ATOM 1597 O O . THR A 1 219 ? 47.541 61.225 18.566 1.00 36.12 241 THR A O 1
ATOM 1601 N N . ILE A 1 220 ? 47.174 59.035 18.791 1.00 34.10 242 ILE A N 1
ATOM 1602 C CA . ILE A 1 220 ? 46.501 59.151 20.035 1.00 37.75 242 ILE A CA 1
ATOM 1603 C C . ILE A 1 220 ? 47.518 59.664 21.104 1.00 40.20 242 ILE A C 1
ATOM 1604 O O . ILE A 1 220 ? 47.262 60.619 21.843 1.00 39.64 242 ILE A O 1
ATOM 1609 N N . ALA A 1 221 ? 48.686 59.030 21.103 1.00 42.48 243 ALA A N 1
ATOM 1610 C CA . ALA A 1 221 ? 49.776 59.403 22.030 1.00 44.32 243 ALA A CA 1
ATOM 1611 C C . ALA A 1 221 ? 50.161 60.867 21.930 1.00 46.15 243 ALA A C 1
ATOM 1612 O O . ALA A 1 221 ? 50.328 61.563 22.950 1.00 48.42 243 ALA A O 1
ATOM 1614 N N . SER A 1 222 ? 50.284 61.335 20.694 1.00 47.02 244 SER A N 1
ATOM 1615 C CA . SER A 1 222 ? 50.807 62.649 20.392 1.00 47.13 244 SER A CA 1
ATOM 1616 C C . SER A 1 222 ? 49.748 63.772 20.304 1.00 46.10 244 SER A C 1
ATOM 1617 O O . SER A 1 222 ? 50.081 64.951 20.100 1.00 45.53 244 SER A O 1
ATOM 1620 N N . ASN A 1 223 ? 48.488 63.433 20.537 1.00 45.16 245 ASN A N 1
ATOM 1621 C CA . ASN A 1 223 ? 47.423 64.416 20.452 1.00 45.09 245 ASN A CA 1
ATOM 1622 C C . ASN A 1 223 ? 46.529 64.322 21.660 1.00 45.46 245 ASN A C 1
ATOM 1623 O O . ASN A 1 223 ? 45.461 64.903 21.761 1.00 45.94 245 ASN A O 1
ATOM 1629 N N . PRO B 2 1 A 32.575 75.696 -27.598 1.00 43.61 1 PRO B N 1
ATOM 1630 C CA . PRO B 2 1 A 32.673 76.772 -26.550 1.00 43.65 1 PRO B CA 1
ATOM 1631 C C . PRO B 2 1 A 33.430 76.351 -25.296 1.00 42.78 1 PRO B C 1
ATOM 1632 O O . PRO B 2 1 A 33.386 75.171 -24.909 1.00 44.68 1 PRO B O 1
ATOM 1636 N N . THR B 2 2 B 34.166 77.273 -24.688 1.00 38.75 1 THR B N 1
ATOM 1637 C CA . THR B 2 2 B 34.975 76.950 -23.523 1.00 35.17 1 THR B CA 1
ATOM 1638 C C . THR B 2 2 B 34.399 77.707 -22.267 1.00 32.79 1 THR B C 1
ATOM 1639 O O . THR B 2 2 B 33.586 78.656 -22.397 1.00 30.49 1 THR B O 1
ATOM 1643 N N . GLY B 2 3 C 34.749 77.238 -21.078 1.00 31.31 1 GLY B N 1
ATOM 1644 C CA . GLY B 2 3 C 34.137 77.735 -19.838 1.00 28.80 1 GLY B CA 1
ATOM 1645 C C . GLY B 2 3 C 32.615 77.675 -19.857 1.00 28.83 1 GLY B C 1
ATOM 1646 O O . GLY B 2 3 C 31.905 78.529 -19.275 1.00 25.71 1 GLY B O 1
ATOM 1647 N N . ASN B 2 4 D 32.088 76.636 -20.495 1.00 28.46 1 ASN B N 1
ATOM 1648 C CA . ASN B 2 4 D 30.700 76.569 -20.869 1.00 28.30 1 ASN B CA 1
ATOM 1649 C C . ASN B 2 4 D 29.854 76.038 -19.640 1.00 28.07 1 ASN B C 1
ATOM 1650 O O . ASN B 2 4 D 30.123 74.873 -19.242 1.00 27.76 1 ASN B O 1
ATOM 1655 N N . ASN B 2 5 ? 29.046 76.911 -19.014 1.00 25.08 1 ASN B N 1
ATOM 1656 C CA . ASN B 2 5 ? 28.284 76.619 -17.754 1.00 24.26 1 ASN B CA 1
ATOM 1657 C C . ASN B 2 5 ? 27.389 75.397 -17.994 1.00 26.76 1 ASN B C 1
ATOM 1658 O O . ASN B 2 5 ? 27.210 74.566 -17.077 1.00 26.67 1 ASN B O 1
ATOM 1663 N N . ALA B 2 6 ? 26.908 75.246 -19.221 1.00 25.83 2 ALA B N 1
ATOM 1664 C CA . ALA B 2 6 ? 26.034 74.081 -19.517 1.00 29.44 2 ALA B CA 1
ATOM 1665 C C . ALA B 2 6 ? 26.800 72.776 -19.371 1.00 31.41 2 ALA B C 1
ATOM 1666 O O . ALA B 2 6 ? 26.076 71.751 -19.038 1.00 31.89 2 ALA B O 1
ATOM 1668 N N . GLU B 2 7 ? 28.098 72.763 -19.641 0.01 32.30 3 GLU B N 1
ATOM 1669 C CA . GLU B 2 7 ? 28.875 71.551 -19.514 1.00 33.76 3 GLU B CA 1
ATOM 1670 C C . GLU B 2 7 ? 28.911 70.967 -18.049 1.00 32.77 3 GLU B C 1
ATOM 1671 O O . GLU B 2 7 ? 29.130 69.771 -17.842 1.00 33.30 3 GLU B O 1
ATOM 1677 N N . ILE B 2 8 ? 28.676 71.830 -17.098 1.00 29.22 4 ILE B N 1
ATOM 1678 C CA . ILE B 2 8 ? 28.612 71.474 -15.672 1.00 31.61 4 ILE B CA 1
ATOM 1679 C C . ILE B 2 8 ? 27.154 71.346 -15.208 1.00 29.53 4 ILE B C 1
ATOM 1680 O O . ILE B 2 8 ? 26.721 70.279 -14.705 1.00 31.02 4 ILE B O 1
ATOM 1685 N N . CYS B 2 9 ? 26.374 72.385 -15.461 1.00 28.74 5 CYS B N 1
ATOM 1686 C CA . CYS B 2 9 ? 25.066 72.596 -14.849 1.00 28.25 5 CYS B CA 1
ATOM 1687 C C . CYS B 2 9 ? 24.062 71.508 -15.332 1.00 28.43 5 CYS B C 1
ATOM 1688 O O . CYS B 2 9 ? 23.154 71.221 -14.640 1.00 29.12 5 CYS B O 1
ATOM 1691 N N . LEU B 2 10 ? 24.264 70.986 -16.542 1.00 27.03 6 LEU B N 1
ATOM 1692 C CA . LEU B 2 10 ? 23.295 70.085 -17.166 1.00 28.70 6 LEU B CA 1
ATOM 1693 C C . LEU B 2 10 ? 23.626 68.644 -16.924 1.00 28.94 6 LEU B C 1
ATOM 1694 O O . LEU B 2 10 ? 22.928 67.715 -17.477 1.00 32.72 6 LEU B O 1
ATOM 1699 N N . LEU B 2 11 ? 24.601 68.385 -16.102 1.00 28.81 7 LEU B N 1
ATOM 1700 C CA . LEU B 2 11 ? 24.985 66.986 -15.800 1.00 30.79 7 LEU B CA 1
ATOM 1701 C C . LEU B 2 11 ? 24.029 66.442 -14.737 1.00 30.23 7 LEU B C 1
ATOM 1702 O O . LEU B 2 11 ? 23.494 67.157 -13.969 1.00 29.11 7 LEU B O 1
ATOM 1707 N N . PRO B 2 12 ? 23.758 65.135 -14.770 1.00 34.03 8 PRO B N 1
ATOM 1708 C CA . PRO B 2 12 ? 22.864 64.553 -13.766 1.00 34.63 8 PRO B CA 1
ATOM 1709 C C . PRO B 2 12 ? 23.645 64.454 -12.501 1.00 32.77 8 PRO B C 1
ATOM 1710 O O . PRO B 2 12 ? 24.864 64.375 -12.529 1.00 33.74 8 PRO B O 1
ATOM 1714 N N . LEU B 2 13 ? 22.933 64.535 -11.420 1.00 34.02 9 LEU B N 1
ATOM 1715 C CA . LEU B 2 13 ? 23.448 64.250 -10.148 1.00 33.00 9 LEU B CA 1
ATOM 1716 C C . LEU B 2 13 ? 24.205 62.919 -10.201 1.00 29.61 9 LEU B C 1
ATOM 1717 O O . LEU B 2 13 ? 23.675 61.905 -10.708 1.00 29.26 9 LEU B O 1
ATOM 1722 N N . ASP B 2 14 ? 25.337 62.880 -9.494 1.00 29.41 10 ASP B N 1
ATOM 1723 C CA . ASP B 2 14 ? 26.121 61.677 -9.281 1.00 27.94 10 ASP B CA 1
ATOM 1724 C C . ASP B 2 14 ? 26.592 61.582 -7.844 1.00 25.70 10 ASP B C 1
ATOM 1725 O O . ASP B 2 14 ? 27.392 62.386 -7.386 1.00 26.19 10 ASP B O 1
ATOM 1730 N N . TYR B 2 15 ? 25.998 60.652 -7.097 1.00 26.05 11 TYR B N 1
ATOM 1731 C CA . TYR B 2 15 ? 26.351 60.434 -5.685 1.00 25.89 11 TYR B CA 1
ATOM 1732 C C . TYR B 2 15 ? 27.759 59.896 -5.537 1.00 23.31 11 TYR B C 1
ATOM 1733 O O . TYR B 2 15 ? 28.397 60.060 -4.504 1.00 23.90 11 TYR B O 1
ATOM 1742 N N . GLY B 2 16 ? 28.282 59.259 -6.581 1.00 22.07 12 GLY B N 1
ATOM 1743 C CA . GLY B 2 16 ? 29.593 58.655 -6.587 1.00 21.54 12 GLY B CA 1
ATOM 1744 C C . GLY B 2 16 ? 29.597 57.334 -5.801 1.00 23.62 12 GLY B C 1
ATOM 1745 O O . GLY B 2 16 ? 28.606 56.912 -5.235 1.00 23.38 12 GLY B O 1
ATOM 1746 N N . PRO B 2 17 ? 30.770 56.703 -5.700 1.00 22.07 13 PRO B N 1
ATOM 1747 C CA . PRO B 2 17 ? 30.927 55.427 -5.028 1.00 22.21 13 PRO B CA 1
ATOM 1748 C C . PRO B 2 17 ? 31.242 55.380 -3.518 1.00 22.50 13 PRO B C 1
ATOM 1749 O O . PRO B 2 17 ? 31.079 54.323 -2.918 1.00 24.70 13 PRO B O 1
ATOM 1753 N N . CYS B 2 18 ? 31.619 56.468 -2.899 1.00 21.14 14 CYS B N 1
ATOM 1754 C CA . CYS B 2 18 ? 31.853 56.481 -1.497 1.00 21.66 14 CYS B CA 1
ATOM 1755 C C . CYS B 2 18 ? 30.520 56.531 -0.776 1.00 20.33 14 CYS B C 1
ATOM 1756 O O . CYS B 2 18 ? 29.418 56.840 -1.372 1.00 20.00 14 CYS B O 1
ATOM 1759 N N . ARG B 2 19 ? 30.600 56.145 0.468 1.00 20.45 15 ARG B N 1
ATOM 1760 C CA . ARG B 2 19 ? 29.399 55.791 1.217 1.00 20.99 15 ARG B CA 1
ATOM 1761 C C . ARG B 2 19 ? 28.949 56.731 2.333 1.00 20.36 15 ARG B C 1
ATOM 1762 O O . ARG B 2 19 ? 28.337 56.332 3.302 1.00 19.54 15 ARG B O 1
ATOM 1770 N N . ALA B 2 20 ? 29.247 58.008 2.164 1.00 19.22 16 ALA B N 1
ATOM 1771 C CA . ALA B 2 20 ? 28.807 59.036 3.087 1.00 20.36 16 ALA B CA 1
ATOM 1772 C C . ALA B 2 20 ? 27.487 59.641 2.624 1.00 19.66 16 ALA B C 1
ATOM 1773 O O . ALA B 2 20 ? 26.959 59.292 1.553 1.00 18.55 16 ALA B O 1
ATOM 1775 N N . LEU B 2 21 ? 26.964 60.555 3.459 1.00 19.93 17 LEU B N 1
ATOM 1776 C CA . LEU B 2 21 ? 25.787 61.357 3.073 1.00 21.10 17 LEU B CA 1
ATOM 1777 C C . LEU B 2 21 ? 26.095 62.807 3.325 1.00 20.88 17 LEU B C 1
ATOM 1778 O O . LEU B 2 21 ? 25.806 63.356 4.377 1.00 24.94 17 LEU B O 1
ATOM 1783 N N . LEU B 2 22 ? 26.831 63.455 2.393 1.00 21.24 18 LEU B N 1
ATOM 1784 C CA . LEU B 2 22 ? 27.278 64.813 2.598 1.00 20.14 18 LEU B CA 1
ATOM 1785 C C . LEU B 2 22 ? 26.380 65.829 1.858 1.00 22.03 18 LEU B C 1
ATOM 1786 O O . LEU B 2 22 ? 26.143 65.693 0.668 1.00 21.38 18 LEU B O 1
ATOM 1791 N N . LEU B 2 23 ? 25.823 66.834 2.561 1.00 20.19 19 LEU B N 1
ATOM 1792 C CA . LEU B 2 23 ? 24.934 67.757 1.933 1.00 21.57 19 LEU B CA 1
ATOM 1793 C C . LEU B 2 23 ? 25.688 68.658 0.930 1.00 20.14 19 LEU B C 1
ATOM 1794 O O . LEU B 2 23 ? 26.640 69.363 1.308 1.00 22.95 19 LEU B O 1
ATOM 1799 N N . ARG B 2 24 ? 25.239 68.586 -0.318 1.00 20.71 20 ARG B N 1
ATOM 1800 C CA . ARG B 2 24 ? 25.784 69.384 -1.437 1.00 19.98 20 ARG B CA 1
ATOM 1801 C C . ARG B 2 24 ? 24.630 69.909 -2.243 1.00 22.31 20 ARG B C 1
ATOM 1802 O O . ARG B 2 24 ? 23.449 69.543 -2.069 1.00 19.27 20 ARG B O 1
ATOM 1810 N N . TYR B 2 25 ? 24.953 70.743 -3.229 1.00 21.11 21 TYR B N 1
ATOM 1811 C CA . TYR B 2 25 ? 23.973 71.318 -4.112 1.00 21.15 21 TYR B CA 1
ATOM 1812 C C . TYR B 2 25 ? 24.248 71.023 -5.542 1.00 21.53 21 TYR B C 1
ATOM 1813 O O . TYR B 2 25 ? 25.382 70.823 -5.918 1.00 22.49 21 TYR B O 1
ATOM 1822 N N . TYR B 2 26 ? 23.179 70.889 -6.334 1.00 21.70 22 TYR B N 1
ATOM 1823 C CA . TYR B 2 26 ? 23.344 70.604 -7.763 1.00 21.98 22 TYR B CA 1
ATOM 1824 C C . TYR B 2 26 ? 22.300 71.436 -8.552 1.00 23.80 22 TYR B C 1
ATOM 1825 O O . TYR B 2 26 ? 21.247 71.776 -8.048 1.00 23.50 22 TYR B O 1
ATOM 1834 N N . TYR B 2 27 ? 22.617 71.745 -9.815 1.00 23.19 23 TYR B N 1
ATOM 1835 C CA . TYR B 2 27 ? 21.610 72.351 -10.670 1.00 23.30 23 TYR B CA 1
ATOM 1836 C C . TYR B 2 27 ? 20.709 71.365 -11.324 1.00 22.91 23 TYR B C 1
ATOM 1837 O O . TYR B 2 27 ? 21.173 70.458 -11.914 1.00 24.95 23 TYR B O 1
ATOM 1846 N N . ASP B 2 28 ? 19.410 71.533 -11.104 1.00 24.89 24 ASP B N 1
ATOM 1847 C CA . ASP B 2 28 ? 18.401 70.699 -11.726 1.00 26.43 24 ASP B CA 1
ATOM 1848 C C . ASP B 2 28 ? 17.701 71.365 -12.870 1.00 25.96 24 ASP B C 1
ATOM 1849 O O . ASP B 2 28 ? 16.969 72.295 -12.693 1.00 28.38 24 ASP B O 1
ATOM 1854 N N . ARG B 2 29 ? 17.968 70.862 -14.021 1.00 30.09 25 ARG B N 1
ATOM 1855 C CA . ARG B 2 29 ? 17.634 71.566 -15.272 1.00 33.84 25 ARG B CA 1
ATOM 1856 C C . ARG B 2 29 ? 16.106 71.573 -15.559 1.00 35.61 25 ARG B C 1
ATOM 1857 O O . ARG B 2 29 ? 15.606 72.470 -16.241 1.00 35.00 25 ARG B O 1
ATOM 1865 N N . TYR B 2 30 ? 15.399 70.601 -14.957 1.00 36.71 26 TYR B N 1
ATOM 1866 C CA . TYR B 2 30 ? 13.946 70.439 -15.067 1.00 36.78 26 TYR B CA 1
ATOM 1867 C C . TYR B 2 30 ? 13.161 71.322 -14.167 1.00 36.98 26 TYR B C 1
ATOM 1868 O O . TYR B 2 30 ? 11.998 71.570 -14.457 1.00 38.67 26 TYR B O 1
ATOM 1877 N N . THR B 2 31 ? 13.756 71.800 -13.065 1.00 35.66 27 THR B N 1
ATOM 1878 C CA . THR B 2 31 ? 13.182 72.844 -12.260 1.00 35.93 27 THR B CA 1
ATOM 1879 C C . THR B 2 31 ? 13.832 74.195 -12.424 1.00 35.10 27 THR B C 1
ATOM 1880 O O . THR B 2 31 ? 13.418 75.129 -11.735 1.00 35.58 27 THR B O 1
ATOM 1884 N N . GLN B 2 32 ? 14.905 74.220 -13.198 1.00 34.51 28 GLN B N 1
ATOM 1885 C CA . GLN B 2 32 ? 15.752 75.416 -13.337 1.00 34.22 28 GLN B CA 1
ATOM 1886 C C . GLN B 2 32 ? 16.120 76.015 -11.990 1.00 32.04 28 GLN B C 1
ATOM 1887 O O . GLN B 2 32 ? 15.940 77.208 -11.737 1.00 33.34 28 GLN B O 1
ATOM 1893 N N . SER B 2 33 ? 16.615 75.195 -11.053 1.00 28.87 29 SER B N 1
ATOM 1894 C CA . SER B 2 33 ? 16.895 75.642 -9.707 1.00 27.82 29 SER B CA 1
ATOM 1895 C C . SER B 2 33 ? 18.059 74.831 -9.114 1.00 25.11 29 SER B C 1
ATOM 1896 O O . SER B 2 33 ? 18.329 73.721 -9.600 1.00 26.10 29 SER B O 1
ATOM 1899 N N . CYS B 2 34 ? 18.758 75.415 -8.158 1.00 25.06 30 CYS B N 1
ATOM 1900 C CA . CYS B 2 34 ? 19.819 74.755 -7.353 1.00 25.88 30 CYS B CA 1
ATOM 1901 C C . CYS B 2 34 ? 19.141 74.013 -6.173 1.00 25.76 30 CYS B C 1
ATOM 1902 O O . CYS B 2 34 ? 18.367 74.606 -5.426 1.00 26.79 30 CYS B O 1
ATOM 1905 N N . ARG B 2 35 ? 19.309 72.712 -6.174 1.00 24.05 31 ARG B N 1
ATOM 1906 C CA . ARG B 2 35 ? 18.617 71.801 -5.207 1.00 24.37 31 ARG B CA 1
ATOM 1907 C C . ARG B 2 35 ? 19.663 71.084 -4.360 1.00 26.44 31 ARG B C 1
ATOM 1908 O O . ARG B 2 35 ? 20.782 70.979 -4.730 1.00 23.44 31 ARG B O 1
ATOM 1916 N N . GLN B 2 36 ? 19.284 70.587 -3.165 1.00 24.87 32 GLN B N 1
ATOM 1917 C CA . GLN B 2 36 ? 20.227 69.788 -2.353 1.00 24.67 32 GLN B CA 1
ATOM 1918 C C . GLN B 2 36 ? 20.246 68.324 -2.725 1.00 22.72 32 GLN B C 1
ATOM 1919 O O . GLN B 2 36 ? 19.276 67.730 -3.202 1.00 23.80 32 GLN B O 1
ATOM 1925 N N . PHE B 2 37 ? 21.403 67.669 -2.536 1.00 22.37 33 PHE B N 1
ATOM 1926 C CA . PHE B 2 37 ? 21.464 66.258 -2.578 1.00 20.88 33 PHE B CA 1
ATOM 1927 C C . PHE B 2 37 ? 22.467 65.767 -1.515 1.00 21.23 33 PHE B C 1
ATOM 1928 O O . PHE B 2 37 ? 23.232 66.521 -0.977 1.00 21.50 33 PHE B O 1
ATOM 1936 N N . LEU B 2 38 ? 22.542 64.456 -1.349 1.00 21.68 34 LEU B N 1
ATOM 1937 C CA . LEU B 2 38 ? 23.514 63.862 -0.429 1.00 20.44 34 LEU B CA 1
ATOM 1938 C C . LEU B 2 38 ? 24.582 63.066 -1.228 1.00 19.85 34 LEU B C 1
ATOM 1939 O O . LEU B 2 38 ? 24.287 62.040 -1.893 1.00 21.72 34 LEU B O 1
ATOM 1944 N N . TYR B 2 39 ? 25.783 63.647 -1.234 1.00 20.46 35 TYR B N 1
ATOM 1945 C CA . TYR B 2 39 ? 26.926 63.147 -1.944 1.00 21.58 35 TYR B CA 1
ATOM 1946 C C . TYR B 2 39 ? 27.671 62.138 -1.135 1.00 20.79 35 TYR B C 1
ATOM 1947 O O . TYR B 2 39 ? 27.807 62.275 0.078 1.00 20.31 35 TYR B O 1
ATOM 1956 N N . GLY B 2 40 ? 28.187 61.109 -1.797 1.00 21.65 36 GLY B N 1
ATOM 1957 C CA . GLY B 2 40 ? 28.895 60.023 -1.146 1.00 21.13 36 GLY B CA 1
ATOM 1958 C C . GLY B 2 40 ? 30.307 60.331 -0.700 1.00 22.02 36 GLY B C 1
ATOM 1959 O O . GLY B 2 40 ? 30.770 59.638 0.162 1.00 22.19 36 GLY B O 1
ATOM 1960 N N . GLY B 2 41 ? 30.928 61.439 -1.133 1.00 21.83 37 GLY B N 1
ATOM 1961 C CA . GLY B 2 41 ? 32.198 61.831 -0.650 1.00 24.39 37 GLY B CA 1
ATOM 1962 C C . GLY B 2 41 ? 33.402 61.741 -1.565 1.00 26.16 37 GLY B C 1
ATOM 1963 O O . GLY B 2 41 ? 34.431 62.360 -1.265 1.00 27.15 37 GLY B O 1
ATOM 1964 N N . CYS B 2 42 ? 33.256 61.096 -2.704 1.00 26.25 38 CYS B N 1
ATOM 1965 C CA . CYS B 2 42 ? 34.340 61.054 -3.698 1.00 27.92 38 CYS B CA 1
ATOM 1966 C C . CYS B 2 42 ? 33.834 60.903 -5.116 1.00 26.32 38 CYS B C 1
ATOM 1967 O O . CYS B 2 42 ? 32.650 60.564 -5.378 1.00 25.91 38 CYS B O 1
ATOM 1970 N N . GLU B 2 43 ? 34.686 61.290 -6.079 1.00 26.94 39 GLU B N 1
ATOM 1971 C CA . GLU B 2 43 ? 34.369 61.176 -7.481 1.00 27.19 39 GLU B CA 1
ATOM 1972 C C . GLU B 2 43 ? 33.083 61.959 -7.768 1.00 26.42 39 GLU B C 1
ATOM 1973 O O . GLU B 2 43 ? 32.953 63.091 -7.345 1.00 26.22 39 GLU B O 1
ATOM 1979 N N . GLY B 2 44 ? 32.153 61.376 -8.487 1.00 26.17 40 GLY B N 1
ATOM 1980 C CA . GLY B 2 44 ? 31.007 62.124 -8.998 1.00 25.84 40 GLY B CA 1
ATOM 1981 C C . GLY B 2 44 ? 31.360 63.000 -10.175 1.00 28.22 40 GLY B C 1
ATOM 1982 O O . GLY B 2 44 ? 32.207 62.593 -11.025 1.00 27.25 40 GLY B O 1
ATOM 1983 N N . ASN B 2 45 ? 30.682 64.132 -10.262 1.00 27.74 41 ASN B N 1
ATOM 1984 C CA . ASN B 2 45 ? 30.933 65.086 -11.326 1.00 27.74 41 ASN B CA 1
ATOM 1985 C C . ASN B 2 45 ? 30.926 66.510 -10.887 1.00 28.21 41 ASN B C 1
ATOM 1986 O O . ASN B 2 45 ? 30.793 66.836 -9.680 1.00 23.81 41 ASN B O 1
ATOM 1991 N N . ALA B 2 46 ? 31.088 67.424 -11.866 1.00 26.14 42 ALA B N 1
ATOM 1992 C CA . ALA B 2 46 ? 31.163 68.857 -11.509 1.00 25.52 42 ALA B CA 1
ATOM 1993 C C . ALA B 2 46 ? 29.915 69.581 -11.091 1.00 24.09 42 ALA B C 1
ATOM 1994 O O . ALA B 2 46 ? 30.010 70.672 -10.536 1.00 23.02 42 ALA B O 1
ATOM 1996 N N . ASN B 2 47 ? 28.755 68.948 -11.289 1.00 24.06 43 ASN B N 1
ATOM 1997 C CA . ASN B 2 47 ? 27.497 69.496 -10.827 1.00 23.38 43 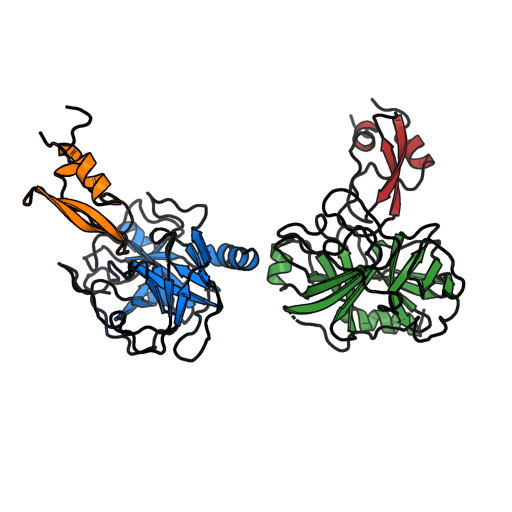ASN B CA 1
ATOM 1998 C C . ASN B 2 47 ? 27.274 69.198 -9.343 1.00 25.31 43 ASN B C 1
ATOM 1999 O O . ASN B 2 47 ? 26.462 68.375 -8.993 1.00 20.53 43 ASN B O 1
ATOM 2004 N N . ASN B 2 48 ? 28.076 69.833 -8.524 1.00 22.23 44 ASN B N 1
ATOM 2005 C CA . ASN B 2 48 ? 28.316 69.428 -7.135 1.00 22.09 44 ASN B CA 1
ATOM 2006 C C . ASN B 2 48 ? 28.974 70.626 -6.437 1.00 22.95 44 ASN B C 1
ATOM 2007 O O . ASN B 2 48 ? 30.149 70.975 -6.692 1.00 21.49 44 ASN B O 1
ATOM 2012 N N . PHE B 2 49 ? 28.211 71.353 -5.638 1.00 22.89 45 PHE B N 1
ATOM 2013 C CA . PHE B 2 49 ? 28.649 72.600 -5.076 1.00 23.62 45 PHE B CA 1
ATOM 2014 C C . PHE B 2 49 ? 28.467 72.541 -3.578 1.00 25.76 45 PHE B C 1
ATOM 2015 O O . PHE B 2 49 ? 27.544 71.868 -3.049 1.00 25.01 45 PHE B O 1
ATOM 2023 N N . TYR B 2 50 ? 29.272 73.324 -2.877 1.00 26.23 46 TYR B N 1
ATOM 2024 C CA . TYR B 2 50 ? 29.233 73.310 -1.393 1.00 26.97 46 TYR B CA 1
ATOM 2025 C C . TYR B 2 50 ? 28.058 74.081 -0.779 1.00 28.95 46 TYR B C 1
ATOM 2026 O O . TYR B 2 50 ? 27.656 73.856 0.393 1.00 28.14 46 TYR B O 1
ATOM 2035 N N . THR B 2 51 ? 27.486 75.006 -1.536 1.00 26.65 47 THR B N 1
ATOM 2036 C CA . THR B 2 51 ? 26.496 75.965 -1.073 1.00 27.82 47 THR B CA 1
ATOM 2037 C C . THR B 2 51 ? 25.479 76.295 -2.144 1.00 29.47 47 THR B C 1
ATOM 2038 O O . THR B 2 51 ? 25.796 76.169 -3.335 1.00 27.52 47 THR B O 1
ATOM 2042 N N . TRP B 2 52 ? 24.269 76.716 -1.766 1.00 29.66 48 TRP B N 1
ATOM 2043 C CA . TRP B 2 52 ? 23.295 77.134 -2.759 1.00 29.69 48 TRP B CA 1
ATOM 2044 C C . TRP B 2 52 ? 23.882 78.336 -3.606 1.00 29.32 48 TRP B C 1
ATOM 2045 O O . TRP B 2 52 ? 23.818 78.346 -4.828 1.00 28.48 48 TRP B O 1
ATOM 2056 N N . GLU B 2 53 ? 24.543 79.252 -2.922 1.00 29.55 49 GLU B N 1
ATOM 2057 C CA . GLU B 2 53 ? 25.132 80.461 -3.579 1.00 30.65 49 GLU B CA 1
ATOM 2058 C C . GLU B 2 53 ? 26.110 80.095 -4.673 1.00 28.61 49 GLU B C 1
ATOM 2059 O O . GLU B 2 53 ? 26.074 80.657 -5.775 1.00 31.92 49 GLU B O 1
ATOM 2065 N N . ALA B 2 54 ? 26.998 79.152 -4.403 1.00 29.40 50 ALA B N 1
ATOM 2066 C CA . ALA B 2 54 ? 27.983 78.700 -5.352 1.00 29.86 50 ALA B CA 1
ATOM 2067 C C . ALA B 2 54 ? 27.370 78.130 -6.607 1.00 29.79 50 ALA B C 1
ATOM 2068 O O . ALA B 2 54 ? 27.767 78.505 -7.762 1.00 27.96 50 ALA B O 1
ATOM 2070 N N . CYS B 2 55 ? 26.388 77.249 -6.409 1.00 27.85 51 CYS B N 1
ATOM 2071 C CA . CYS B 2 55 ? 25.566 76.738 -7.488 1.00 27.38 51 CYS B CA 1
ATOM 2072 C C . CYS B 2 55 ? 24.841 77.825 -8.275 1.00 27.21 51 CYS B C 1
ATOM 2073 O O . CYS B 2 55 ? 24.890 77.839 -9.509 1.00 29.33 51 CYS B O 1
ATOM 2076 N N . ASP B 2 56 ? 24.176 78.734 -7.592 1.00 27.94 52 ASP B N 1
ATOM 2077 C CA . ASP B 2 56 ? 23.410 79.830 -8.190 1.00 28.55 52 ASP B CA 1
ATOM 2078 C C . ASP B 2 56 ? 24.351 80.703 -9.066 1.00 28.45 52 ASP B C 1
ATOM 2079 O O . ASP B 2 56 ? 24.007 80.986 -10.231 1.00 30.05 52 ASP B O 1
ATOM 2084 N N . ASP 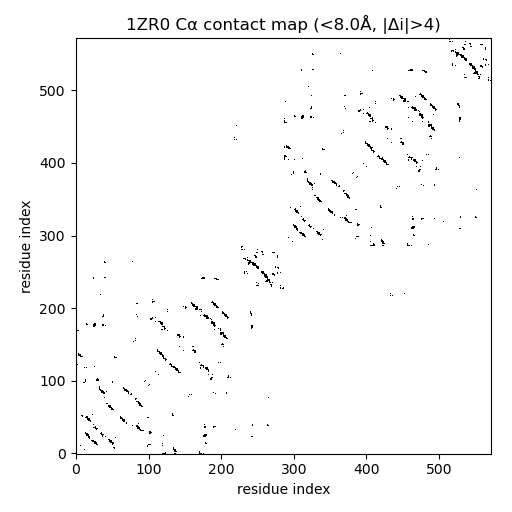B 2 57 ? 25.491 81.039 -8.538 1.00 29.11 53 ASP B N 1
ATOM 2085 C CA . ASP B 2 57 ? 26.530 81.819 -9.321 1.00 29.85 53 ASP B CA 1
ATOM 2086 C C . ASP B 2 57 ? 27.070 81.058 -10.503 1.00 29.59 53 ASP B C 1
ATOM 2087 O O . ASP B 2 57 ? 27.048 81.567 -11.662 1.00 28.45 53 ASP B O 1
ATOM 2092 N N . ALA B 2 58 ? 27.463 79.772 -10.297 1.00 27.68 54 ALA B N 1
ATOM 2093 C CA . ALA B 2 58 ? 27.976 78.967 -11.366 1.00 28.40 54 ALA B CA 1
ATOM 2094 C C . ALA B 2 58 ? 27.048 78.729 -12.533 1.00 28.00 54 ALA B C 1
ATOM 2095 O O . ALA B 2 58 ? 27.495 78.606 -13.700 1.00 27.74 54 ALA B O 1
ATOM 2097 N N . CYS B 2 59 ? 25.758 78.652 -12.235 1.00 27.94 55 CYS B N 1
ATOM 2098 C CA . CYS B 2 59 ? 24.742 78.229 -13.175 1.00 28.14 55 CYS B CA 1
ATOM 2099 C C . CYS B 2 59 ? 23.825 79.382 -13.477 1.00 27.52 55 CYS B C 1
ATOM 2100 O O . CYS B 2 59 ? 22.693 79.208 -13.912 1.00 29.66 55 CYS B O 1
ATOM 2103 N N . TRP B 2 60 ? 24.347 80.600 -13.400 1.00 30.15 56 TRP B N 1
ATOM 2104 C CA . TRP B 2 60 ? 23.496 81.772 -13.504 1.00 29.93 56 TRP B CA 1
ATOM 2105 C C . TRP B 2 60 ? 22.885 81.902 -14.894 1.00 28.25 56 TRP B C 1
ATOM 2106 O O . TRP B 2 60 ? 21.817 82.481 -15.037 1.00 31.22 56 TRP B O 1
ATOM 2117 N N . ARG B 2 61 ? 23.617 81.496 -15.929 1.00 26.85 57 ARG B N 1
ATOM 2118 C CA . ARG B 2 61 ? 23.163 81.565 -17.298 1.00 28.76 57 ARG B CA 1
ATOM 2119 C C . ARG B 2 61 ? 23.625 80.306 -17.983 1.00 29.59 57 ARG B C 1
ATOM 2120 O O . ARG B 2 61 ? 24.772 79.899 -17.860 1.00 30.72 57 ARG B O 1
ATOM 2128 N N . ILE B 2 62 ? 22.737 79.652 -18.700 1.00 31.78 58 ILE B N 1
ATOM 2129 C CA . ILE B 2 62 ? 23.014 78.416 -19.389 1.00 33.73 58 ILE B CA 1
ATOM 2130 C C . ILE B 2 62 ? 22.637 78.573 -20.867 1.00 35.88 58 ILE B C 1
ATOM 2131 O O . ILE B 2 62 ? 21.494 78.930 -21.167 1.00 35.95 58 ILE B O 1
ATOM 2136 N N . GLU B 2 63 ? 23.616 78.336 -21.733 1.00 38.10 59 GLU B N 1
ATOM 2137 C CA . GLU B 2 63 ? 23.482 78.353 -23.195 1.00 40.50 59 GLU B CA 1
ATOM 2138 C C . GLU B 2 63 ? 23.703 76.922 -23.648 1.00 42.43 59 GLU B C 1
ATOM 2139 O O . GLU B 2 63 ? 22.717 76.269 -23.989 1.00 46.38 59 GLU B O 1
ATOM 2145 N N . ILE C 1 1 ? 65.065 71.883 35.694 1.00 53.76 16 ILE C N 1
ATOM 2146 C CA . ILE C 1 1 ? 63.566 71.896 35.701 1.00 53.62 16 ILE C CA 1
ATOM 2147 C C . ILE C 1 1 ? 63.023 72.908 34.685 1.00 53.43 16 ILE C C 1
ATOM 2148 O O . ILE C 1 1 ? 63.195 74.130 34.849 1.00 52.45 16 ILE C O 1
ATOM 2153 N N . VAL C 1 2 ? 62.428 72.395 33.608 1.00 53.16 17 VAL C N 1
ATOM 2154 C CA . VAL C 1 2 ? 61.808 73.270 32.607 1.00 53.90 17 VAL C CA 1
ATOM 2155 C C . VAL C 1 2 ? 60.311 73.269 32.849 1.00 53.98 17 VAL C C 1
ATOM 2156 O O . VAL C 1 2 ? 59.694 72.195 32.930 1.00 53.62 17 VAL C O 1
ATOM 2160 N N . GLY C 1 3 ? 59.724 74.460 32.947 1.00 53.10 18 GLY C N 1
ATOM 2161 C CA . GLY C 1 3 ? 58.283 74.549 33.090 1.00 53.98 18 GLY C CA 1
ATOM 2162 C C . GLY C 1 3 ? 57.799 74.025 34.435 1.00 54.06 18 GLY C C 1
ATOM 2163 O O . GLY C 1 3 ? 56.635 73.678 34.564 1.00 53.12 18 GLY C O 1
ATOM 2164 N N . GLY C 1 4 ? 58.686 73.972 35.431 1.00 54.37 19 GLY C N 1
ATOM 2165 C CA . GLY C 1 4 ? 58.321 73.551 36.778 1.00 54.75 19 GLY C CA 1
ATOM 2166 C C . GLY C 1 4 ? 57.950 74.738 37.639 1.00 54.92 19 GLY C C 1
ATOM 2167 O O . GLY C 1 4 ? 57.606 75.801 37.112 1.00 56.20 19 GLY C O 1
ATOM 2168 N N . TYR C 1 5 ? 58.016 74.567 38.954 1.00 54.73 20 TYR C N 1
ATOM 2169 C CA . TYR C 1 5 ? 57.774 75.670 39.910 1.00 54.98 20 TYR C CA 1
ATOM 2170 C C . TYR C 1 5 ? 58.759 75.593 41.052 1.00 55.77 20 TYR C C 1
ATOM 2171 O O . TYR C 1 5 ? 59.211 74.514 41.382 1.00 55.91 20 TYR C O 1
ATOM 2180 N N . THR C 1 6 ? 59.048 76.729 41.695 1.00 55.73 21 THR C N 1
ATOM 2181 C CA . THR C 1 6 ? 59.886 76.751 42.887 1.00 55.54 21 THR C CA 1
ATOM 2182 C C . THR C 1 6 ? 59.323 75.902 44.041 1.00 56.90 21 THR C C 1
ATOM 2183 O O . THR C 1 6 ? 58.230 76.193 44.532 1.00 56.51 21 THR C O 1
ATOM 2187 N N . CYS C 1 7 ? 60.093 74.910 44.504 1.00 58.07 22 CYS C N 1
ATOM 2188 C CA . CYS C 1 7 ? 59.672 73.958 45.556 1.00 59.00 22 CYS C CA 1
ATOM 2189 C C . CYS C 1 7 ? 59.379 74.581 46.908 1.00 59.66 22 CYS C C 1
ATOM 2190 O O . CYS C 1 7 ? 58.396 74.220 47.571 1.00 60.31 22 CYS C O 1
ATOM 2193 N N . GLY C 1 8 ? 60.229 75.503 47.310 1.00 58.34 23 GLY C N 1
ATOM 2194 C CA . GLY C 1 8 ? 60.174 76.056 48.642 1.00 58.67 23 GLY C CA 1
ATOM 2195 C C . GLY C 1 8 ? 61.319 75.467 49.404 1.00 58.35 23 GLY C C 1
ATOM 2196 O O . GLY C 1 8 ? 61.739 74.360 49.112 1.00 59.90 23 GLY C O 1
ATOM 2197 N N . ALA C 1 9 ? 61.811 76.184 50.397 1.00 57.78 24 ALA C N 1
ATOM 2198 C CA . ALA C 1 9 ? 63.056 75.839 51.061 1.00 57.21 24 ALA C CA 1
ATOM 2199 C C . ALA C 1 9 ? 62.990 74.629 52.038 1.00 57.10 24 ALA C C 1
ATOM 2200 O O . ALA C 1 9 ? 62.100 74.510 52.890 1.00 57.65 24 ALA C O 1
ATOM 2202 N N . ASN C 1 10 ? 63.980 73.751 51.900 1.00 55.23 25 ASN C N 1
ATOM 2203 C CA . ASN C 1 10 ? 64.000 72.404 52.520 1.00 54.23 25 ASN C CA 1
ATOM 2204 C C . ASN C 1 10 ? 62.708 71.569 52.453 1.00 52.91 25 ASN C C 1
ATOM 2205 O O . ASN C 1 10 ? 62.513 70.696 53.296 1.00 51.38 25 ASN C O 1
ATOM 2210 N N . THR C 1 11 ? 61.894 71.798 51.416 1.00 52.37 26 THR C N 1
ATOM 2211 C CA . THR C 1 11 ? 60.594 71.116 51.207 1.00 52.16 26 THR C CA 1
ATOM 2212 C C . THR C 1 11 ? 60.747 69.785 50.432 1.00 50.86 26 THR C C 1
ATOM 2213 O O . THR C 1 11 ? 59.778 69.034 50.216 1.00 51.23 26 THR C O 1
ATOM 2217 N N . VAL C 1 12 ? 61.980 69.535 49.985 1.00 48.59 27 VAL C N 1
ATOM 2218 C CA . VAL C 1 12 ? 62.385 68.284 49.346 1.00 45.35 27 VAL C CA 1
ATOM 2219 C C . VAL C 1 12 ? 63.686 67.905 50.061 1.00 44.51 27 VAL C C 1
ATOM 2220 O O . VAL C 1 12 ? 64.791 68.156 49.541 1.00 43.50 27 VAL C O 1
ATOM 2224 N N . PRO C 1 13 ? 63.574 67.400 51.282 1.00 41.23 28 PRO C N 1
ATOM 2225 C CA . PRO C 1 13 ? 64.729 67.155 52.170 1.00 39.57 28 PRO C CA 1
ATOM 2226 C C . PRO C 1 13 ? 65.669 65.987 51.873 1.00 38.93 28 PRO C C 1
ATOM 2227 O O . PRO C 1 13 ? 66.745 65.790 52.533 1.00 39.70 28 PRO C O 1
ATOM 2231 N N . TYR C 1 14 ? 65.258 65.201 50.873 1.00 36.58 29 TYR C N 1
ATOM 2232 C CA . TYR C 1 14 ? 66.060 64.123 50.316 1.00 35.64 29 TYR C CA 1
ATOM 2233 C C . TYR C 1 14 ? 67.051 64.529 49.227 1.00 33.85 29 TYR C C 1
ATOM 2234 O O . TYR C 1 14 ? 67.992 63.755 48.865 1.00 33.77 29 TYR C O 1
ATOM 2243 N N . GLN C 1 15 ? 66.816 65.700 48.699 1.00 35.50 30 GLN C N 1
ATOM 2244 C CA . GLN C 1 15 ? 67.579 66.246 47.594 1.00 34.90 30 GLN C CA 1
ATOM 2245 C C . GLN C 1 15 ? 68.984 66.560 48.041 1.00 34.66 30 GLN C C 1
ATOM 2246 O O . GLN C 1 15 ? 69.229 67.259 49.062 1.00 33.49 30 GLN C O 1
ATOM 2252 N N . VAL C 1 16 ? 69.934 66.053 47.284 1.00 29.68 31 VAL C N 1
ATOM 2253 C CA . VAL C 1 16 ? 71.290 66.538 47.480 1.00 29.93 31 VAL C CA 1
ATOM 2254 C C . VAL C 1 16 ? 71.841 67.165 46.232 1.00 26.63 31 VAL C C 1
ATOM 2255 O O . VAL C 1 16 ? 71.341 66.973 45.146 1.00 26.00 31 VAL C O 1
ATOM 2259 N N . SER C 1 17 ? 72.852 68.044 46.437 1.00 26.96 32 SER C N 1
ATOM 2260 C CA . SER C 1 17 ? 73.721 68.523 45.347 1.00 23.80 32 SER C CA 1
ATOM 2261 C C . SER C 1 17 ? 75.050 67.802 45.404 1.00 24.40 32 SER C C 1
ATOM 2262 O O . SER C 1 17 ? 75.730 67.666 46.444 1.00 24.60 32 SER C O 1
ATOM 2265 N N . LEU C 1 18 ? 75.524 67.377 44.225 1.00 22.07 33 LEU C N 1
ATOM 2266 C CA . LEU C 1 18 ? 76.853 66.843 44.113 1.00 20.60 33 LEU C CA 1
ATOM 2267 C C . LEU C 1 18 ? 77.811 67.917 43.595 1.00 20.47 33 LEU C C 1
ATOM 2268 O O . LEU C 1 18 ? 77.544 68.564 42.620 1.00 20.54 33 LEU C O 1
ATOM 2273 N N . ASN C 1 19 ? 78.912 68.095 44.309 1.00 21.37 34 ASN C N 1
ATOM 2274 C CA . ASN C 1 19 ? 79.813 69.242 44.126 1.00 21.62 34 ASN C CA 1
ATOM 2275 C C . ASN C 1 19 ? 81.188 68.765 43.817 1.00 22.51 34 ASN C C 1
ATOM 2276 O O . ASN C 1 19 ? 81.799 67.869 44.514 1.00 24.38 34 ASN C O 1
ATOM 2281 N N . SER C 1 20 ? 81.838 69.263 42.652 1.00 21.86 37 SER C N 1
ATOM 2282 C CA . SER C 1 20 ? 83.221 68.965 42.367 1.00 22.70 37 SER C CA 1
ATOM 2283 C C . SER C 1 20 ? 83.997 70.256 42.122 1.00 24.33 37 SER C C 1
ATOM 2284 O O . SER C 1 20 ? 84.697 70.405 41.139 1.00 23.83 37 SER C O 1
ATOM 2287 N N . GLY C 1 21 ? 83.806 71.199 43.022 1.00 25.54 38 GLY C N 1
ATOM 2288 C CA . GLY C 1 21 ? 84.196 72.601 42.766 1.00 25.73 38 GLY C CA 1
ATOM 2289 C C . GLY C 1 21 ? 83.043 73.408 42.391 1.00 23.79 38 GLY C C 1
ATOM 2290 O O . GLY C 1 21 ? 83.050 74.644 42.419 1.00 24.64 38 GLY C O 1
ATOM 2291 N N . TYR C 1 22 ? 81.924 72.787 41.946 1.00 23.48 39 TYR C N 1
ATOM 2292 C CA . TYR C 1 22 ? 80.738 73.389 41.449 1.00 22.32 39 TYR C CA 1
ATOM 2293 C C . TYR C 1 22 ? 79.636 72.287 41.413 1.00 23.54 39 TYR C C 1
ATOM 2294 O O . TYR C 1 22 ? 79.994 71.157 41.496 1.00 22.44 39 TYR C O 1
ATOM 2303 N N . HIS C 1 23 ? 78.355 72.680 41.396 1.00 24.89 40 HIS C N 1
ATOM 2304 C CA . HIS C 1 23 ? 77.182 71.770 41.285 1.00 24.60 40 HIS C CA 1
ATOM 2305 C C . HIS C 1 23 ? 77.179 71.147 39.865 1.00 22.99 40 HIS C C 1
ATOM 2306 O O . HIS C 1 23 ? 77.104 71.864 38.872 1.00 23.22 40 HIS C O 1
ATOM 2313 N N . PHE C 1 24 ? 77.363 69.862 39.805 1.00 23.74 41 PHE C N 1
ATOM 2314 C CA . PHE C 1 24 ? 77.348 69.147 38.508 1.00 22.83 41 PHE C CA 1
ATOM 2315 C C . PHE C 1 24 ? 76.126 68.262 38.302 1.00 24.67 41 PHE C C 1
ATOM 2316 O O . PHE C 1 24 ? 75.840 67.865 37.144 1.00 28.35 41 PHE C O 1
ATOM 2324 N N . CYS C 1 25 ? 75.445 67.880 39.374 1.00 24.17 42 CYS C N 1
ATOM 2325 C CA . CYS C 1 25 ? 74.422 66.822 39.385 1.00 24.92 42 CYS C CA 1
ATOM 2326 C C . CYS C 1 25 ? 73.707 66.892 40.739 1.00 25.91 42 CYS C C 1
ATOM 2327 O O . CYS C 1 25 ? 74.229 67.387 41.724 1.00 25.17 42 CYS C O 1
ATOM 2330 N N . GLY C 1 26 ? 72.516 66.315 40.753 1.00 24.98 43 GLY C N 1
ATOM 2331 C CA . GLY C 1 26 ? 71.733 66.037 41.953 1.00 25.15 43 GLY C CA 1
ATOM 2332 C C . GLY C 1 26 ? 71.886 64.582 42.426 1.00 26.28 43 GLY C C 1
ATOM 2333 O O . GLY C 1 26 ? 72.561 63.752 41.808 1.00 26.27 43 GLY C O 1
ATOM 2334 N N . GLY C 1 27 ? 71.133 64.227 43.459 1.00 26.60 44 GLY C N 1
ATOM 2335 C CA . GLY C 1 27 ? 71.097 62.895 44.030 1.00 26.00 44 GLY C 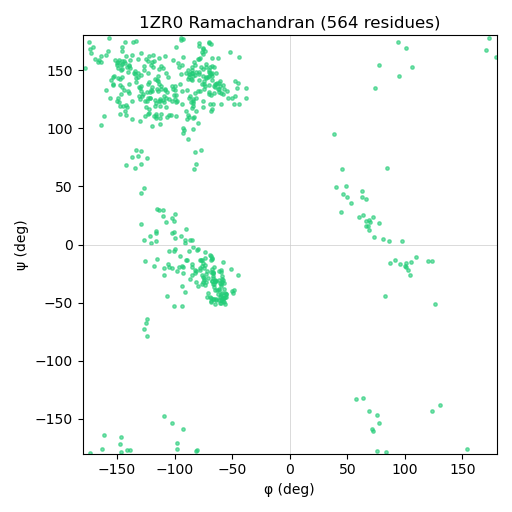CA 1
ATOM 2336 C C . GLY C 1 27 ? 70.020 62.825 45.105 1.00 28.18 44 GLY C C 1
ATOM 2337 O O . GLY C 1 27 ? 69.419 63.882 45.381 1.00 26.64 44 GLY C O 1
ATOM 2338 N N . SER C 1 28 ? 69.797 61.620 45.632 1.00 30.18 45 SER C N 1
ATOM 2339 C CA . SER C 1 28 ? 68.767 61.288 46.680 1.00 29.58 45 SER C CA 1
ATOM 2340 C C . SER C 1 28 ? 69.346 60.568 47.806 1.00 30.72 45 SER C C 1
ATOM 2341 O O . SER C 1 28 ? 70.122 59.535 47.698 1.00 29.80 45 SER C O 1
ATOM 2344 N N . LEU C 1 29 ? 69.096 61.084 49.009 1.00 31.56 46 LEU C N 1
ATOM 2345 C CA . LEU C 1 29 ? 69.642 60.439 50.172 1.00 33.68 46 LEU C CA 1
ATOM 2346 C C . LEU C 1 29 ? 68.648 59.277 50.563 1.00 34.71 46 LEU C C 1
ATOM 2347 O O . LEU C 1 29 ? 67.468 59.544 50.686 1.00 36.68 46 LEU C O 1
ATOM 2352 N N . ILE C 1 30 ? 69.157 58.065 50.665 1.00 36.91 47 ILE C N 1
ATOM 2353 C CA . ILE C 1 30 ? 68.382 56.838 51.013 1.00 38.56 47 ILE C CA 1
ATOM 2354 C C . ILE C 1 30 ? 68.760 56.165 52.342 1.00 42.09 47 ILE C C 1
ATOM 2355 O O . ILE C 1 30 ? 68.067 55.247 52.800 1.00 42.96 47 ILE C O 1
ATOM 2360 N N . ASN C 1 31 ? 69.886 56.574 52.903 1.00 44.88 48 ASN C N 1
ATOM 2361 C CA . ASN C 1 31 ? 70.487 56.022 54.120 1.00 47.47 48 ASN C CA 1
ATOM 2362 C C . ASN C 1 31 ? 71.144 57.221 54.813 1.00 47.37 48 ASN C C 1
ATOM 2363 O O . ASN C 1 31 ? 71.587 58.138 54.139 1.00 47.19 48 ASN C O 1
ATOM 2368 N N . SER C 1 32 ? 71.328 57.158 56.118 1.00 46.22 49 SER C N 1
ATOM 2369 C CA . SER C 1 32 ? 72.300 58.045 56.735 1.00 46.49 49 SER C CA 1
ATOM 2370 C C . SER C 1 32 ? 73.622 58.102 55.935 1.00 44.71 49 SER C C 1
ATOM 2371 O O . SER C 1 32 ? 74.303 59.103 55.981 1.00 45.59 49 SER C O 1
ATOM 2374 N N . GLN C 1 33 ? 73.967 57.059 55.180 1.00 44.40 50 GLN C N 1
ATOM 2375 C CA . GLN C 1 33 ? 75.317 56.904 54.631 1.00 42.94 50 GLN C CA 1
ATOM 2376 C C . GLN C 1 33 ? 75.472 56.677 53.084 1.00 40.17 50 GLN C C 1
ATOM 2377 O O . GLN C 1 33 ? 76.598 56.561 52.578 1.00 39.91 50 GLN C O 1
ATOM 2383 N N . TRP C 1 34 ? 74.368 56.729 52.365 1.00 37.96 51 TRP C N 1
ATOM 2384 C CA . TRP C 1 34 ? 74.310 56.323 50.977 1.00 36.21 51 TRP C CA 1
ATOM 2385 C C . TRP C 1 34 ? 73.370 57.233 50.232 1.00 32.47 51 TRP C C 1
ATOM 2386 O O . TRP C 1 34 ? 72.302 57.577 50.711 1.00 31.65 51 TRP C O 1
ATOM 2397 N N . VAL C 1 35 ? 73.860 57.693 49.070 1.00 31.99 52 VAL C N 1
ATOM 2398 C CA . VAL C 1 35 ? 73.143 58.503 48.092 1.00 30.11 52 VAL C CA 1
ATOM 2399 C C . VAL C 1 35 ? 72.994 57.786 46.751 1.00 30.04 52 VAL C C 1
ATOM 2400 O O . VAL C 1 35 ? 73.901 57.104 46.291 1.00 31.79 52 VAL C O 1
ATOM 2404 N N . VAL C 1 36 ? 71.880 57.963 46.125 1.00 30.28 53 VAL C N 1
ATOM 2405 C CA . VAL C 1 36 ? 71.664 57.409 44.815 1.00 31.04 53 VAL C CA 1
ATOM 2406 C C . VAL C 1 36 ? 71.676 58.539 43.779 1.00 30.63 53 VAL C C 1
ATOM 2407 O O . VAL C 1 36 ? 71.063 59.640 43.928 1.00 30.00 53 VAL C O 1
ATOM 2411 N N . SER C 1 37 ? 72.405 58.315 42.692 1.00 27.61 54 SER C N 1
ATOM 2412 C CA . SER C 1 37 ? 72.457 59.288 41.646 1.00 26.53 54 SER C CA 1
ATOM 2413 C C . SER C 1 37 ? 72.612 58.529 40.287 1.00 28.51 54 SER C C 1
ATOM 2414 O O . SER C 1 37 ? 72.401 57.297 40.255 1.00 30.05 54 SER C O 1
ATOM 2417 N N . ALA C 1 38 ? 72.853 59.252 39.229 1.00 28.20 55 ALA C N 1
ATOM 2418 C CA . ALA C 1 38 ? 72.985 58.657 37.873 1.00 29.41 55 ALA C CA 1
ATOM 2419 C C . ALA C 1 38 ? 74.414 58.232 37.615 1.00 31.59 55 ALA C C 1
ATOM 2420 O O . ALA C 1 38 ? 75.373 58.897 38.010 1.00 27.89 55 ALA C O 1
ATOM 2422 N N . ALA C 1 39 ? 74.606 57.122 36.897 1.00 31.15 56 ALA C N 1
ATOM 2423 C CA . ALA C 1 39 ? 75.946 56.704 36.484 1.00 32.17 56 ALA C CA 1
ATOM 2424 C C . ALA C 1 39 ? 76.739 57.727 35.616 1.00 28.67 56 ALA C C 1
ATOM 2425 O O . ALA C 1 39 ? 77.947 57.822 35.755 1.00 31.27 56 ALA C O 1
ATOM 2427 N N . HIS C 1 40 ? 76.084 58.478 34.821 1.00 28.87 57 HIS C N 1
ATOM 2428 C CA . HIS C 1 40 ? 76.767 59.403 33.936 1.00 31.72 57 HIS C CA 1
ATOM 2429 C C . HIS C 1 40 ? 77.193 60.692 34.699 1.00 33.61 57 HIS C C 1
ATOM 2430 O O . HIS C 1 40 ? 77.900 61.566 34.162 1.00 33.17 57 HIS C O 1
ATOM 2437 N N . CYS C 1 41 ? 76.793 60.740 35.968 1.00 32.57 58 CYS C N 1
ATOM 2438 C CA . CYS C 1 41 ? 77.359 61.750 36.933 1.00 32.39 58 CYS C CA 1
ATOM 2439 C C . CYS C 1 41 ? 78.668 61.315 37.636 1.00 32.47 58 CYS C C 1
ATOM 2440 O O . CYS C 1 41 ? 79.158 61.974 38.504 1.00 32.13 58 CYS C O 1
ATOM 2443 N N . TYR C 1 42 ? 79.275 60.142 37.318 1.00 32.23 59 TYR C N 1
ATOM 2444 C CA . TYR C 1 42 ? 80.336 59.643 38.154 1.00 31.74 59 TYR C CA 1
ATOM 2445 C C . TYR C 1 42 ? 81.600 60.578 38.174 1.00 33.07 59 TYR C C 1
ATOM 2446 O O . TYR C 1 42 ? 81.989 61.025 37.177 1.00 33.51 59 TYR C O 1
ATOM 2455 N N . LYS C 1 43 ? 82.196 60.776 39.323 1.00 36.98 60 LYS C N 1
ATOM 2456 C CA . LYS C 1 43 ? 83.466 61.520 39.454 1.00 37.40 60 LYS C CA 1
ATOM 2457 C C . LYS C 1 43 ? 84.267 61.023 40.578 1.00 39.94 60 LYS C C 1
ATOM 2458 O O . LYS C 1 43 ? 83.735 60.502 41.593 1.00 40.11 60 LYS C O 1
ATOM 2464 N N . SER C 1 44 ? 85.594 61.193 40.426 1.00 42.55 61 SER C N 1
ATOM 2465 C CA . SER C 1 44 ? 86.470 61.294 41.555 1.00 44.74 61 SER C CA 1
ATOM 2466 C C . SER C 1 44 ? 86.461 62.813 41.872 1.00 44.14 61 SER C C 1
ATOM 2467 O O . SER C 1 44 ? 86.410 63.728 40.974 1.00 46.27 61 SER C O 1
ATOM 2470 N N . GLY C 1 45 ? 86.491 63.061 43.153 1.00 41.42 62 GLY C N 1
ATOM 2471 C CA . GLY C 1 45 ? 86.383 64.364 43.672 1.00 39.52 62 GLY C CA 1
ATOM 2472 C C . GLY C 1 45 ? 84.910 64.642 43.742 1.00 34.73 62 GLY C C 1
ATOM 2473 O O . GLY C 1 45 ? 84.487 65.485 43.004 1.00 36.85 62 GLY C O 1
ATOM 2474 N N . ILE C 1 46 ? 84.165 63.935 44.575 1.00 30.64 63 ILE C N 1
ATOM 2475 C CA . ILE C 1 46 ? 82.786 64.402 44.952 1.00 28.61 63 ILE C CA 1
ATOM 2476 C C . ILE C 1 46 ? 82.647 64.752 46.409 1.00 28.21 63 ILE C C 1
ATOM 2477 O O . ILE C 1 46 ? 82.954 63.962 47.326 1.00 27.71 63 ILE C O 1
ATOM 2482 N N . GLN C 1 47 ? 82.028 65.886 46.613 1.00 24.53 64 GLN C N 1
ATOM 2483 C CA . GLN C 1 47 ? 81.504 66.289 47.860 1.00 25.92 64 GLN C CA 1
ATOM 2484 C C . GLN C 1 47 ? 79.979 66.363 47.841 1.00 24.08 64 GLN C C 1
ATOM 2485 O O . GLN C 1 47 ? 79.358 66.975 46.974 1.00 23.69 64 GLN C O 1
ATOM 2491 N N . VAL C 1 48 ? 79.315 65.630 48.750 1.00 24.34 65 VAL C N 1
ATOM 2492 C CA . VAL C 1 48 ? 77.905 65.665 48.847 1.00 25.37 65 VAL C CA 1
ATOM 2493 C C . VAL C 1 48 ? 77.385 66.774 49.739 1.00 25.86 65 VAL C C 1
ATOM 2494 O O . VAL C 1 48 ? 77.889 66.937 50.838 1.00 29.73 65 VAL C O 1
ATOM 2498 N N . ARG C 1 49 ? 76.465 67.556 49.212 1.00 25.14 66 ARG C N 1
ATOM 2499 C CA . ARG C 1 49 ? 75.883 68.700 49.910 1.00 26.32 66 ARG C CA 1
ATOM 2500 C C . ARG C 1 49 ? 74.397 68.498 50.159 1.00 28.00 66 ARG C C 1
ATOM 2501 O O . ARG C 1 49 ? 73.537 68.552 49.278 1.00 27.94 66 ARG C O 1
ATOM 2509 N N . LEU C 1 50 ? 74.129 68.285 51.451 1.00 30.22 67 LEU C N 1
ATOM 2510 C CA . LEU C 1 50 ? 72.823 68.068 52.011 1.00 32.46 67 LEU C CA 1
ATOM 2511 C C . LEU C 1 50 ? 72.401 69.314 52.793 1.00 34.37 67 LEU C C 1
ATOM 2512 O O . LEU C 1 50 ? 73.292 70.028 53.262 1.00 33.91 67 LEU C O 1
ATOM 2517 N N . GLY C 1 51 ? 70.651 69.339 52.581 1.00 38.47 69 GLY C N 1
ATOM 2518 C CA . GLY C 1 51 ? 70.277 70.441 53.478 1.00 39.98 69 GLY C CA 1
ATOM 2519 C C . GLY C 1 51 ? 70.376 71.760 52.747 1.00 39.13 69 GLY C C 1
ATOM 2520 O O . GLY C 1 51 ? 70.123 72.808 53.315 1.00 39.31 69 GLY C O 1
ATOM 2521 N N . GLU C 1 52 ? 70.704 71.720 51.445 1.00 38.87 70 GLU C N 1
ATOM 2522 C CA . GLU C 1 52 ? 70.791 72.921 50.641 1.00 37.14 70 GLU C CA 1
ATOM 2523 C C . GLU C 1 52 ? 69.432 73.431 50.204 1.00 38.49 70 GLU C C 1
ATOM 2524 O O . GLU C 1 52 ? 68.497 72.650 49.934 1.00 37.87 70 GLU C O 1
ATOM 2530 N N . ASP C 1 53 ? 69.346 74.767 50.098 1.00 39.44 71 ASP C N 1
ATOM 2531 C CA . ASP C 1 53 ? 68.368 75.447 49.293 1.00 40.25 71 ASP C CA 1
ATOM 2532 C C . ASP C 1 53 ? 69.103 76.369 48.322 1.00 41.16 71 ASP C C 1
ATOM 2533 O O . ASP C 1 53 ? 69.070 76.136 47.119 1.00 38.36 71 ASP C O 1
ATOM 2538 N N . ASN C 1 54 ? 69.817 77.377 48.866 1.00 42.26 72 ASN C N 1
ATOM 2539 C CA . ASN C 1 54 ? 70.741 78.200 48.078 1.00 42.80 72 ASN C CA 1
ATOM 2540 C C . ASN C 1 54 ? 72.064 77.499 48.147 1.00 41.22 72 ASN C C 1
ATOM 2541 O O . ASN C 1 54 ? 72.703 77.330 49.339 1.00 36.90 72 ASN C O 1
ATOM 2546 N N . ILE C 1 55 ? 72.370 76.923 46.942 1.00 42.92 73 ILE C N 1
ATOM 2547 C CA . ILE C 1 55 ? 73.639 76.244 46.650 1.00 41.45 73 ILE C CA 1
ATOM 2548 C C . ILE C 1 55 ? 74.675 77.285 46.321 1.00 41.81 73 ILE C C 1
ATOM 2549 O O . ILE C 1 55 ? 75.794 76.956 46.210 1.00 40.32 73 ILE C O 1
ATOM 2554 N N . ASN C 1 56 ? 74.323 78.571 46.234 1.00 43.81 74 ASN C N 1
ATOM 2555 C CA . ASN C 1 56 ? 75.315 79.586 45.873 1.00 43.92 74 ASN C CA 1
ATOM 2556 C C . ASN C 1 56 ? 75.828 80.388 47.091 1.00 46.06 74 ASN C C 1
ATOM 2557 O O . ASN C 1 56 ? 76.540 81.368 46.913 1.00 46.82 74 ASN C O 1
ATOM 2562 N N . VAL C 1 57 ? 75.490 79.956 48.312 1.00 46.15 75 VAL C N 1
ATOM 2563 C CA . VAL C 1 57 ? 75.963 80.595 49.561 1.00 45.94 75 VAL C CA 1
ATOM 2564 C C . VAL C 1 57 ? 76.000 79.629 50.753 1.00 45.37 75 VAL C C 1
ATOM 2565 O O . VAL C 1 57 ? 75.058 78.827 50.976 1.00 43.05 75 VAL C O 1
ATOM 2569 N N . VAL C 1 58 ? 77.069 79.691 51.542 1.00 45.01 76 VAL C N 1
ATOM 2570 C CA . VAL C 1 58 ? 77.232 78.763 52.640 1.00 45.89 76 VAL C CA 1
ATOM 2571 C C . VAL C 1 58 ? 76.651 79.378 53.887 1.00 48.82 76 VAL C C 1
ATOM 2572 O O . VAL C 1 58 ? 77.259 80.209 54.547 1.00 50.13 76 VAL C O 1
ATOM 2576 N N . GLU C 1 59 ? 75.445 78.958 54.203 1.00 50.59 77 GLU C N 1
ATOM 2577 C CA . GLU C 1 59 ? 74.703 79.475 55.328 1.00 52.94 77 GLU C CA 1
ATOM 2578 C C . GLU C 1 59 ? 75.372 79.099 56.685 1.00 53.23 77 GLU C C 1
ATOM 2579 O O . GLU C 1 59 ? 75.267 79.830 57.690 1.00 53.61 77 GLU C O 1
ATOM 2585 N N . GLY C 1 60 ? 76.103 77.985 56.703 1.00 53.01 78 GLY C N 1
ATOM 2586 C CA . GLY C 1 60 ? 76.279 77.215 57.911 1.00 53.32 78 GLY C CA 1
ATOM 2587 C C . GLY C 1 60 ? 74.939 76.512 58.097 1.00 53.08 78 GLY C C 1
ATOM 2588 O O . GLY C 1 60 ? 73.896 77.137 57.938 1.00 54.07 78 GLY C O 1
ATOM 2589 N N . ASN C 1 61 ? 74.973 75.221 58.413 1.00 53.10 79 ASN C N 1
ATOM 2590 C CA . ASN C 1 61 ? 73.817 74.378 58.718 1.00 52.17 79 ASN C CA 1
ATOM 2591 C C . ASN C 1 61 ? 73.888 73.148 57.785 1.00 50.84 79 ASN C C 1
ATOM 2592 O O . ASN C 1 61 ? 73.869 72.013 58.237 1.00 51.56 79 ASN C O 1
ATOM 2597 N N . GLU C 1 62 ? 74.037 73.408 56.489 1.00 47.69 80 GLU C N 1
ATOM 2598 C CA . GLU C 1 62 ? 74.127 72.375 55.477 1.00 44.37 80 GLU C CA 1
ATOM 2599 C C . GLU C 1 62 ? 75.064 71.332 56.024 1.00 42.41 80 GLU C C 1
ATOM 2600 O O . GLU C 1 62 ? 75.853 71.570 56.956 1.00 40.92 80 GLU C O 1
ATOM 2606 N N . GLN C 1 63 ? 75.006 70.138 55.468 1.00 37.69 81 GLN C N 1
ATOM 2607 C CA . GLN C 1 63 ? 76.022 69.176 55.784 1.00 37.72 81 GLN C CA 1
ATOM 2608 C C . GLN C 1 63 ? 76.781 68.878 54.485 1.00 37.70 81 GLN C C 1
ATOM 2609 O O . GLN C 1 63 ? 76.092 68.535 53.477 1.00 34.03 81 GLN C O 1
ATOM 2615 N N . PHE C 1 64 ? 78.107 69.123 54.496 1.00 35.62 82 PHE C N 1
ATOM 2616 C CA . PHE C 1 64 ? 79.040 68.785 53.399 1.00 34.47 82 PHE C CA 1
ATOM 2617 C C . PHE C 1 64 ? 79.939 67.603 53.710 1.00 35.27 82 PHE C C 1
ATOM 2618 O O . PHE C 1 64 ? 80.930 67.662 54.482 1.00 35.63 82 PHE C O 1
ATOM 2626 N N . ILE C 1 65 ? 79.720 66.476 53.056 1.00 35.85 83 ILE C N 1
ATOM 2627 C CA . ILE C 1 65 ? 80.515 65.282 53.369 1.00 36.79 83 ILE C CA 1
ATOM 2628 C C . ILE C 1 65 ? 81.057 64.660 52.139 1.00 37.57 83 ILE C C 1
ATOM 2629 O O . ILE C 1 65 ? 80.300 64.491 51.166 1.00 35.60 83 ILE C O 1
ATOM 2634 N N . SER C 1 66 ? 82.329 64.290 52.179 1.00 37.89 84 SER C N 1
ATOM 2635 C CA . SER C 1 66 ? 83.043 63.706 51.052 1.00 39.43 84 SER C CA 1
ATOM 2636 C C . SER C 1 66 ? 82.484 62.330 50.740 1.00 40.18 84 SER C C 1
ATOM 2637 O O . SER C 1 66 ? 82.106 61.611 51.682 1.00 40.17 84 SER C O 1
ATOM 2640 N N . ALA C 1 67 ? 82.391 61.986 49.451 1.00 39.68 85 ALA C N 1
ATOM 2641 C CA . ALA C 1 67 ? 82.034 60.636 49.053 1.00 40.19 85 ALA C CA 1
ATOM 2642 C C . ALA C 1 67 ? 83.302 59.764 49.216 1.00 41.12 85 ALA C C 1
ATOM 2643 O O . ALA C 1 67 ? 84.366 60.140 48.772 1.00 39.26 85 ALA C O 1
ATOM 2645 N N . SER C 1 68 ? 83.180 58.594 49.847 1.00 42.58 86 SER C N 1
ATOM 2646 C CA . SER C 1 68 ? 84.304 57.644 49.977 1.00 44.29 86 SER C CA 1
ATOM 2647 C C . SER C 1 68 ? 84.337 56.615 48.843 1.00 45.49 86 SER C C 1
ATOM 2648 O O . SER C 1 68 ? 85.401 56.064 48.438 1.00 46.05 86 SER C O 1
ATOM 2651 N N . LYS C 1 69 ? 83.169 56.402 48.256 1.00 43.68 87 LYS C N 1
ATOM 2652 C CA . LYS C 1 69 ? 82.986 55.368 47.290 1.00 45.25 87 LYS C CA 1
ATOM 2653 C C . LYS C 1 69 ? 81.991 55.867 46.309 1.00 42.62 87 LYS C C 1
ATOM 2654 O O . LYS C 1 69 ? 80.969 56.294 46.741 1.00 44.18 87 LYS C O 1
ATOM 2660 N N . SER C 1 70 ? 82.259 55.808 45.026 1.00 42.53 88 SER C N 1
ATOM 2661 C CA . SER C 1 70 ? 81.168 55.935 44.090 1.00 41.80 88 SER C CA 1
ATOM 2662 C C . SER C 1 70 ? 81.165 54.726 43.170 1.00 42.28 88 SER C C 1
ATOM 2663 O O . SER C 1 70 ? 82.129 54.501 42.427 1.00 40.88 88 SER C O 1
ATOM 2666 N N . ILE C 1 71 ? 80.063 53.971 43.227 1.00 40.27 89 ILE C N 1
ATOM 2667 C CA . ILE C 1 71 ? 79.966 52.659 42.543 1.00 39.85 89 ILE C CA 1
ATOM 2668 C C . ILE C 1 71 ? 78.872 52.778 41.537 1.00 38.87 89 ILE C C 1
ATOM 2669 O O . ILE C 1 71 ? 77.692 52.917 41.899 1.00 39.65 89 ILE C O 1
ATOM 2674 N N . VAL C 1 72 ? 79.276 52.774 40.279 1.00 37.05 90 VAL C N 1
ATOM 2675 C CA . VAL C 1 72 ? 78.445 52.859 39.146 1.00 38.10 90 VAL C CA 1
ATOM 2676 C C . VAL C 1 72 ? 78.053 51.368 39.075 1.00 40.88 90 VAL C C 1
ATOM 2677 O O . VAL C 1 72 ? 78.754 50.469 39.634 1.00 42.91 90 VAL C O 1
ATOM 2681 N N . HIS C 1 73 ? 76.916 51.135 38.502 1.00 42.58 91 HIS C N 1
ATOM 2682 C CA . HIS C 1 73 ? 76.378 49.785 38.551 1.00 44.18 91 HIS C CA 1
ATOM 2683 C C . HIS C 1 73 ? 77.260 48.936 37.645 1.00 46.76 91 HIS C C 1
ATOM 2684 O O . HIS C 1 73 ? 77.460 49.344 36.500 1.00 45.97 91 HIS C O 1
ATOM 2691 N N . PRO C 1 74 ? 77.759 47.786 38.135 1.00 48.34 92 PRO C N 1
ATOM 2692 C CA . PRO C 1 74 ? 78.765 47.003 37.370 1.00 49.98 92 PRO C CA 1
ATOM 2693 C C . PRO C 1 74 ? 78.397 46.696 35.923 1.00 50.34 92 PRO C C 1
ATOM 2694 O O . PRO C 1 74 ? 79.312 46.394 35.120 1.00 52.98 92 PRO C O 1
ATOM 2698 N N . SER C 1 75 ? 77.118 46.749 35.571 1.00 49.85 93 SER C N 1
ATOM 2699 C CA . SER C 1 75 ? 76.698 46.524 34.185 1.00 48.64 93 SER C CA 1
ATOM 2700 C C . SER C 1 75 ? 76.375 47.808 33.484 1.00 47.10 93 SER C C 1
ATOM 2701 O O . SER C 1 75 ? 75.663 47.854 32.498 1.00 46.03 93 SER C O 1
ATOM 2704 N N . TYR C 1 76 ? 76.926 48.889 33.975 1.00 48.40 94 TYR C N 1
ATOM 2705 C CA . TYR C 1 76 ? 76.681 50.166 33.352 1.00 46.12 94 TYR C CA 1
ATOM 2706 C C . TYR C 1 76 ? 77.465 50.258 32.045 1.00 46.94 94 TYR C C 1
ATOM 2707 O O . TYR C 1 76 ? 78.637 49.833 31.979 1.00 45.83 94 TYR C O 1
ATOM 2716 N N . ASN C 1 77 ? 76.801 50.851 31.049 1.00 47.09 95 ASN C N 1
ATOM 2717 C CA . ASN C 1 77 ? 77.305 51.023 29.738 1.00 49.33 95 ASN C CA 1
ATOM 2718 C C . ASN C 1 77 ? 76.815 52.364 29.273 1.00 50.67 95 ASN C C 1
ATOM 2719 O O . ASN C 1 77 ? 75.602 52.549 29.109 1.00 49.30 95 ASN C O 1
ATOM 2724 N N . SER C 1 78 ? 77.738 53.303 29.040 1.00 52.74 96 SER C N 1
ATOM 2725 C CA . SER C 1 78 ? 77.327 54.525 28.328 1.00 53.94 96 SER C CA 1
ATOM 2726 C C . SER C 1 78 ? 77.166 54.265 26.875 1.00 54.88 96 SER C C 1
ATOM 2727 O O . SER C 1 78 ? 77.667 53.279 26.372 1.00 55.19 96 SER C O 1
ATOM 2730 N N . ASN C 1 79 ? 76.518 55.207 26.187 1.00 55.53 97 ASN C N 1
ATOM 2731 C CA . ASN C 1 79 ? 76.169 55.074 24.769 1.00 54.88 97 ASN C CA 1
ATOM 2732 C C . ASN C 1 79 ? 74.875 54.275 24.631 1.00 54.20 97 ASN C C 1
ATOM 2733 O O . ASN C 1 79 ? 73.935 54.704 23.942 1.00 54.05 97 ASN C O 1
ATOM 2738 N N . THR C 1 80 ? 74.745 53.166 25.372 1.00 52.81 98 THR C N 1
ATOM 2739 C CA . THR C 1 80 ? 73.398 52.699 25.732 1.00 49.83 98 THR C CA 1
ATOM 2740 C C . THR C 1 80 ? 72.818 53.444 26.934 1.00 49.61 98 THR C C 1
ATOM 2741 O O . THR C 1 80 ? 71.581 53.654 26.996 1.00 47.23 98 THR C O 1
ATOM 2745 N N . LEU C 1 81 ? 73.688 53.860 27.874 1.00 47.15 99 LEU C N 1
ATOM 2746 C CA . LEU C 1 81 ? 73.183 54.099 29.221 1.00 47.55 99 LEU C CA 1
ATOM 2747 C C . LEU C 1 81 ? 72.147 53.010 29.502 1.00 47.92 99 LEU C C 1
ATOM 2748 O O . LEU C 1 81 ? 70.962 53.042 29.074 1.00 49.13 99 LEU C O 1
ATOM 2753 N N . ASN C 1 82 ? 72.605 51.985 30.133 1.00 45.25 100 ASN C N 1
ATOM 2754 C CA . ASN C 1 82 ? 71.663 51.094 30.689 1.00 44.65 100 ASN C CA 1
ATOM 2755 C C . ASN C 1 82 ? 72.302 50.929 31.977 1.00 42.10 100 ASN C C 1
ATOM 2756 O O . ASN C 1 82 ? 73.528 50.986 32.054 1.00 43.02 100 ASN C O 1
ATOM 2761 N N . ASN C 1 83 ? 71.459 50.732 32.972 1.00 38.51 101 ASN C N 1
ATOM 2762 C CA . ASN C 1 83 ? 71.864 50.550 34.298 1.00 37.78 101 ASN C CA 1
ATOM 2763 C C . ASN C 1 83 ? 72.573 51.873 34.728 1.00 36.02 101 ASN C C 1
ATOM 2764 O O . ASN C 1 83 ? 73.556 51.794 35.366 1.00 38.34 101 ASN C O 1
ATOM 2769 N N . ASP C 1 84 ? 72.016 53.008 34.323 1.00 33.97 102 ASP C N 1
ATOM 2770 C CA . ASP C 1 84 ? 72.538 54.380 34.744 1.00 34.34 102 ASP C CA 1
ATOM 2771 C C . ASP C 1 84 ? 72.116 54.727 36.167 1.00 31.54 102 ASP C C 1
ATOM 2772 O O . ASP C 1 84 ? 71.183 55.469 36.411 1.00 34.48 102 ASP C O 1
ATOM 2777 N N . ILE C 1 85 ? 72.857 54.191 37.101 1.00 33.85 103 ILE C N 1
ATOM 2778 C CA . ILE C 1 85 ? 72.606 54.422 38.482 1.00 34.54 103 ILE C CA 1
ATOM 2779 C C . ILE C 1 85 ? 73.908 54.193 39.156 1.00 35.52 103 ILE C C 1
ATOM 2780 O O . ILE C 1 85 ? 74.732 53.314 38.781 1.00 35.82 103 ILE C O 1
ATOM 2785 N N . MET C 1 86 ? 74.151 55.040 40.140 1.00 32.89 104 MET C N 1
ATOM 2786 C CA . MET C 1 86 ? 75.343 54.982 40.916 1.00 32.52 104 MET C CA 1
ATOM 2787 C C . MET C 1 86 ? 75.001 55.115 42.369 1.00 32.20 104 MET C C 1
ATOM 2788 O O . MET C 1 86 ? 74.060 55.829 42.730 1.00 32.91 104 MET C O 1
ATOM 2793 N N . LEU C 1 87 ? 75.755 54.454 43.214 1.00 32.83 105 LEU C N 1
ATOM 2794 C CA . LEU C 1 87 ? 75.715 54.612 44.626 1.00 34.58 105 LEU C CA 1
ATOM 2795 C C . LEU C 1 87 ? 76.979 55.321 45.124 1.00 35.16 105 LEU C C 1
ATOM 2796 O O . LEU C 1 87 ? 78.086 54.956 44.828 1.00 35.26 105 LEU C O 1
ATOM 2801 N N . ILE C 1 88 ? 76.747 56.368 45.884 1.00 35.89 106 ILE C N 1
ATOM 2802 C CA . ILE C 1 88 ? 77.743 57.105 46.585 1.00 37.48 106 ILE C CA 1
ATOM 2803 C C . ILE C 1 88 ? 77.616 56.805 48.070 1.00 38.69 106 ILE C C 1
ATOM 2804 O O . ILE C 1 88 ? 76.583 57.037 48.666 1.00 39.61 106 ILE C O 1
ATOM 2809 N N . LYS C 1 89 ? 78.699 56.382 48.682 1.00 41.25 107 LYS C N 1
ATOM 2810 C CA . LYS C 1 89 ? 78.813 56.273 50.137 1.00 44.06 107 LYS C CA 1
ATOM 2811 C C . LYS C 1 89 ? 79.470 57.543 50.674 1.00 44.88 107 LYS C C 1
ATOM 2812 O O . LYS C 1 89 ? 80.437 58.034 50.071 1.00 45.79 107 LYS C O 1
ATOM 2818 N N . LEU C 1 90 ? 78.956 58.043 51.786 1.00 45.70 108 LEU C N 1
ATOM 2819 C CA . LEU C 1 90 ? 79.535 59.176 52.510 1.00 46.96 108 LEU C CA 1
ATOM 2820 C C . LEU C 1 90 ? 80.668 58.696 53.429 1.00 49.52 108 LEU C C 1
ATOM 2821 O O . LEU C 1 90 ? 80.740 57.499 53.793 1.00 50.02 108 LEU C O 1
ATOM 2826 N N . LYS C 1 91 ? 81.568 59.608 53.775 1.00 51.11 109 LYS C N 1
ATOM 2827 C CA . LYS C 1 91 ? 82.689 59.290 54.656 1.00 52.43 109 LYS C CA 1
ATOM 2828 C C . LYS C 1 91 ? 82.155 59.133 56.061 1.00 52.64 109 LYS C C 1
ATOM 2829 O O . LYS C 1 91 ? 82.690 58.380 56.869 1.00 53.65 109 LYS C O 1
ATOM 2835 N N . SER C 1 92 ? 81.116 59.881 56.371 1.00 52.96 110 SER C N 1
ATOM 2836 C CA . SER C 1 92 ? 80.502 59.827 57.683 1.00 53.34 110 SER C CA 1
ATOM 2837 C C . SER C 1 92 ? 79.010 59.968 57.452 1.00 53.40 110 SER C C 1
ATOM 2838 O O . SER C 1 92 ? 78.592 60.420 56.374 1.00 52.52 110 SER C O 1
ATOM 2841 N N . ALA C 1 93 ? 78.187 59.599 58.437 1.00 52.22 111 ALA C N 1
ATOM 2842 C CA . ALA C 1 93 ? 76.720 59.688 58.266 1.00 51.61 111 ALA C CA 1
ATOM 2843 C C . ALA C 1 93 ? 76.160 61.095 58.371 1.00 50.66 111 ALA C C 1
ATOM 2844 O O . ALA C 1 93 ? 76.554 61.848 59.263 1.00 51.47 111 ALA C O 1
ATOM 2846 N N . ALA C 1 94 ? 75.220 61.435 57.485 1.00 49.92 112 ALA C N 1
ATOM 2847 C CA . ALA C 1 94 ? 74.390 62.622 57.621 1.00 49.68 112 ALA C CA 1
ATOM 2848 C C . ALA C 1 94 ? 73.550 62.573 58.909 1.00 51.16 112 ALA C C 1
ATOM 2849 O O . ALA C 1 94 ? 72.956 61.525 59.256 1.00 51.34 112 ALA C O 1
ATOM 2851 N N . SER C 1 95 ? 73.484 63.693 59.609 1.00 51.06 113 SER C N 1
ATOM 2852 C CA . SER C 1 95 ? 72.702 63.738 60.817 1.00 51.71 113 SER C CA 1
ATOM 2853 C C . SER C 1 95 ? 71.358 64.017 60.297 1.00 51.21 113 SER C C 1
ATOM 2854 O O . SER C 1 95 ? 71.149 65.047 59.639 1.00 50.55 113 SER C O 1
ATOM 2857 N N . LEU C 1 96 ? 70.432 63.095 60.558 1.00 51.22 114 LEU C N 1
ATOM 2858 C CA . LEU C 1 96 ? 69.108 63.214 59.988 1.00 51.92 114 LEU C CA 1
ATOM 2859 C C . LEU C 1 96 ? 68.241 64.122 60.835 1.00 52.48 114 LEU C C 1
ATOM 2860 O O . LEU C 1 96 ? 68.365 64.126 62.065 1.00 52.93 114 LEU C O 1
ATOM 2865 N N . ASN C 1 97 ? 67.353 64.878 60.172 1.00 52.64 115 ASN C N 1
ATOM 2866 C CA . ASN C 1 97 ? 66.582 65.961 60.814 1.00 53.33 115 ASN C CA 1
ATOM 2867 C C . ASN C 1 97 ? 65.510 66.548 59.835 1.00 53.88 115 ASN C C 1
ATOM 2868 O O . ASN C 1 97 ? 65.392 66.080 58.702 1.00 54.17 115 ASN C O 1
ATOM 2873 N N . SER C 1 98 ? 64.721 67.550 60.219 1.00 53.12 116 SER C N 1
ATOM 2874 C CA . SER C 1 98 ? 63.594 67.956 59.329 1.00 53.61 116 SER C CA 1
ATOM 2875 C C . SER C 1 98 ? 63.997 68.432 57.916 1.00 52.95 116 SER C C 1
ATOM 2876 O O . SER C 1 98 ? 63.179 68.390 56.976 1.00 53.07 116 SER C O 1
ATOM 2879 N N . ARG C 1 99 ? 65.235 68.887 57.802 1.00 52.01 117 ARG C N 1
ATOM 2880 C CA . ARG C 1 99 ? 65.765 69.522 56.590 1.00 51.61 117 ARG C CA 1
ATOM 2881 C C . ARG C 1 99 ? 66.649 68.587 55.756 1.00 50.04 117 ARG C C 1
ATOM 2882 O O . ARG C 1 99 ? 66.923 68.884 54.563 1.00 48.86 117 ARG C O 1
ATOM 2890 N N . VAL C 1 100 ? 67.152 67.535 56.421 1.00 47.99 118 VAL C N 1
ATOM 2891 C CA . VAL C 1 100 ? 67.889 66.418 55.826 1.00 45.99 118 VAL C CA 1
ATOM 2892 C C . VAL C 1 100 ? 67.120 65.122 56.193 1.00 44.88 118 VAL C C 1
ATOM 2893 O O . VAL C 1 100 ? 66.983 64.768 57.348 1.00 43.94 118 VAL C O 1
ATOM 2897 N N . ALA C 1 101 ? 66.603 64.432 55.199 1.00 44.36 119 ALA C N 1
ATOM 2898 C CA . ALA C 1 101 ? 65.716 63.281 55.447 1.00 43.43 119 ALA C CA 1
ATOM 2899 C C . ALA C 1 101 ? 65.854 62.359 54.235 1.00 44.30 119 ALA C C 1
ATOM 2900 O O . ALA C 1 101 ? 65.997 62.832 53.126 1.00 42.39 119 ALA C O 1
ATOM 2902 N N . SER C 1 102 ? 65.932 61.058 54.502 1.00 43.95 120 SER C N 1
ATOM 2903 C CA . SER C 1 102 ? 66.034 60.059 53.435 1.00 45.09 120 SER C CA 1
ATOM 2904 C C . SER C 1 102 ? 64.695 59.833 52.737 1.00 45.10 120 SER C C 1
ATOM 2905 O O . SER C 1 102 ? 63.634 60.223 53.253 1.00 45.74 120 SER C O 1
ATOM 2908 N N . ILE C 1 103 ? 64.736 59.207 51.559 1.00 44.34 121 ILE C N 1
ATOM 2909 C CA . ILE C 1 103 ? 63.538 58.892 50.793 1.00 43.49 121 ILE C CA 1
ATOM 2910 C C . ILE C 1 103 ? 63.512 57.369 50.649 1.00 43.96 121 ILE C C 1
ATOM 2911 O O . ILE C 1 103 ? 64.555 56.728 50.494 1.00 43.36 121 ILE C O 1
ATOM 2916 N N . SER C 1 104 ? 62.334 56.781 50.864 1.00 43.77 122 SER C N 1
ATOM 2917 C CA . SER C 1 104 ? 62.233 55.314 50.870 1.00 43.72 122 SER C CA 1
ATOM 2918 C C . SER C 1 104 ? 62.435 54.739 49.460 1.00 41.14 122 SER C C 1
ATOM 2919 O O . SER C 1 104 ? 61.947 55.292 48.490 1.00 40.96 122 SER C O 1
ATOM 2922 N N . LEU C 1 105 ? 63.070 53.576 49.406 1.00 43.37 123 LEU C N 1
ATOM 2923 C CA . LEU C 1 105 ? 63.164 52.772 48.205 1.00 44.48 123 LEU C CA 1
ATOM 2924 C C . LEU C 1 105 ? 61.821 52.103 47.860 1.00 44.73 123 LEU C C 1
ATOM 2925 O O . LEU C 1 105 ? 61.092 51.798 48.754 1.00 44.03 123 LEU C O 1
ATOM 2930 N N . PRO C 1 106 ? 61.563 51.805 46.586 1.00 46.36 124 PRO C N 1
ATOM 2931 C CA . PRO C 1 106 ? 60.275 51.214 46.147 1.00 46.25 124 PRO C CA 1
ATOM 2932 C C . PRO C 1 106 ? 60.155 49.832 46.678 1.00 47.28 124 PRO C C 1
ATOM 2933 O O . PRO C 1 106 ? 61.178 49.195 46.812 1.00 47.87 124 PRO C O 1
ATOM 2937 N N . THR C 1 107 ? 58.931 49.390 46.987 1.00 47.80 125 THR C N 1
ATOM 2938 C CA . THR C 1 107 ? 58.692 48.028 47.510 1.00 48.53 125 THR C CA 1
ATOM 2939 C C . THR C 1 107 ? 58.346 47.083 46.349 1.00 48.27 125 THR C C 1
ATOM 2940 O O . THR C 1 107 ? 57.577 46.114 46.507 1.00 49.99 125 THR C O 1
ATOM 2944 N N . SER C 1 108 ? 57.427 47.944 45.207 1.00 49.54 127 SER C N 1
ATOM 2945 C CA . SER C 1 108 ? 56.780 47.584 43.955 1.00 51.57 127 SER C CA 1
ATOM 2946 C C . SER C 1 108 ? 57.182 48.625 42.965 1.00 51.94 127 SER C C 1
ATOM 2947 O O . SER C 1 108 ? 57.582 49.724 43.326 1.00 52.21 127 SER C O 1
ATOM 2950 N N . CYS C 1 109 ? 57.053 48.274 41.702 1.00 52.56 128 CYS C N 1
ATOM 2951 C CA . CYS C 1 109 ? 57.275 49.218 40.631 1.00 53.14 128 CYS C CA 1
ATOM 2952 C C . CYS C 1 109 ? 56.026 50.075 40.534 1.00 53.32 128 CYS C C 1
ATOM 2953 O O . CYS C 1 109 ? 55.033 49.816 41.211 1.00 53.70 128 CYS C O 1
ATOM 2956 N N . ALA C 1 110 ? 56.085 51.123 39.735 1.00 53.67 129 ALA C N 1
ATOM 2957 C CA . ALA C 1 110 ? 54.987 52.065 39.641 1.00 53.85 129 ALA C CA 1
ATOM 2958 C C . ALA C 1 110 ? 54.426 51.978 38.255 1.00 54.36 129 ALA C C 1
ATOM 2959 O O . ALA C 1 110 ? 55.172 51.809 37.273 1.00 55.09 129 ALA C O 1
ATOM 2961 N N . SER C 1 111 ? 53.111 52.149 38.168 1.00 54.62 130 SER C N 1
ATOM 2962 C CA . SER C 1 111 ? 52.417 52.097 36.897 1.00 55.01 130 SER C CA 1
ATOM 2963 C C . SER C 1 111 ? 52.726 53.376 36.113 1.00 55.72 130 SER C C 1
ATOM 2964 O O . SER C 1 111 ? 51.903 54.418 36.113 1.00 56.02 130 SER C O 1
ATOM 2967 N N . ALA C 1 112 ? 51.949 52.692 34.077 1.00 57.98 132 ALA C N 1
ATOM 2968 C CA . ALA C 1 112 ? 51.730 53.893 33.290 1.00 58.12 132 ALA C CA 1
ATOM 2969 C C . ALA C 1 112 ? 50.661 54.787 33.954 1.00 58.24 132 ALA C C 1
ATOM 2970 O O . ALA C 1 112 ? 49.640 54.288 34.411 1.00 57.97 132 ALA C O 1
ATOM 2972 N N . GLY C 1 113 ? 50.942 56.088 34.041 1.00 58.21 133 GLY C N 1
ATOM 2973 C CA . GLY C 1 113 ? 49.972 57.100 34.429 1.00 58.57 133 GLY C CA 1
ATOM 2974 C C . GLY C 1 113 ? 49.983 57.555 35.883 1.00 58.73 133 GLY C C 1
ATOM 2975 O O . GLY C 1 113 ? 49.146 58.362 36.278 1.00 58.96 133 GLY C O 1
ATOM 2976 N N . THR C 1 114 ? 50.904 57.061 36.696 1.00 58.83 134 THR C N 1
ATOM 2977 C CA . THR C 1 114 ? 50.976 57.517 38.084 1.00 58.69 134 THR C CA 1
ATOM 2978 C C . THR C 1 114 ? 51.876 58.764 38.199 1.00 59.03 134 THR C C 1
ATOM 2979 O O . THR C 1 114 ? 52.825 58.947 37.432 1.00 58.85 134 THR C O 1
ATOM 2983 N N . GLN C 1 115 ? 51.568 59.604 39.179 1.00 58.75 135 GLN C N 1
ATOM 2984 C CA . GLN C 1 115 ? 52.143 60.944 39.279 1.00 59.18 135 GLN C CA 1
ATOM 2985 C C . GLN C 1 115 ? 53.413 60.923 40.090 1.00 58.69 135 GLN C C 1
ATOM 2986 O O . GLN C 1 115 ? 53.510 60.153 41.053 1.00 58.37 135 GLN C O 1
ATOM 2992 N N . CYS C 1 116 ? 54.367 61.803 39.742 1.00 57.97 136 CYS C N 1
ATOM 2993 C CA . CYS C 1 116 ? 55.615 61.887 40.510 1.00 57.35 136 CYS C CA 1
ATOM 2994 C C . CYS C 1 116 ? 56.157 63.273 40.661 1.00 55.30 136 CYS C C 1
ATOM 2995 O O . CYS C 1 116 ? 55.855 64.134 39.866 1.00 54.33 136 CYS C O 1
ATOM 2998 N N . LEU C 1 117 ? 56.959 63.456 41.717 1.00 54.26 137 LEU C N 1
ATOM 2999 C CA . LEU C 1 117 ? 57.663 64.698 41.987 1.00 52.31 137 LEU C CA 1
ATOM 3000 C C . LEU C 1 117 ? 59.150 64.571 41.584 1.00 51.31 137 LEU C C 1
ATOM 3001 O O . LEU C 1 117 ? 59.866 63.661 42.059 1.00 50.16 137 LEU C O 1
ATOM 3006 N N . ILE C 1 118 ? 59.563 65.487 40.704 1.00 49.68 138 ILE C N 1
ATOM 3007 C CA . ILE C 1 118 ? 60.913 65.545 40.131 1.00 48.02 138 ILE C CA 1
ATOM 3008 C C . ILE C 1 118 ? 61.476 66.957 40.432 1.00 47.09 138 ILE C C 1
ATOM 3009 O O . ILE C 1 118 ? 60.814 67.942 40.108 1.00 45.58 138 ILE C O 1
ATOM 3014 N N . SER C 1 119 ? 62.711 67.059 40.959 1.00 44.76 139 SER C N 1
ATOM 3015 C CA . SER C 1 119 ? 63.264 68.341 41.378 1.00 42.85 139 SER C CA 1
ATOM 3016 C C . SER C 1 119 ? 64.783 68.448 41.162 1.00 42.85 139 SER C C 1
ATOM 3017 O O . SER C 1 119 ? 65.431 67.461 40.964 1.00 40.56 139 SER C O 1
ATOM 3020 N N . GLY C 1 120 ? 65.299 69.660 41.333 1.00 41.52 140 GLY C N 1
ATOM 3021 C CA . GLY C 1 120 ? 66.730 69.921 41.273 1.00 42.36 140 GLY C CA 1
ATOM 3022 C C . GLY C 1 120 ? 67.045 71.342 40.874 1.00 42.13 140 GLY C C 1
ATOM 3023 O O . GLY C 1 120 ? 66.135 72.163 40.639 1.00 46.07 140 GLY C O 1
ATOM 3024 N N . TRP C 1 121 ? 68.336 71.620 40.719 1.00 40.55 141 TRP C N 1
ATOM 3025 C CA . TRP C 1 121 ? 68.850 72.930 40.419 1.00 38.44 141 TRP C CA 1
ATOM 3026 C C . TRP C 1 121 ? 69.188 73.112 38.929 1.00 40.08 141 TRP C C 1
ATOM 3027 O O . TRP C 1 121 ? 70.024 73.933 38.559 1.00 37.93 141 TRP C O 1
ATOM 3038 N N . GLY C 1 122 ? 68.522 72.365 38.063 1.00 40.37 142 GLY C N 1
ATOM 3039 C CA . GLY C 1 122 ? 68.929 72.314 36.677 1.00 42.31 142 GLY C CA 1
ATOM 3040 C C . GLY C 1 122 ? 68.425 73.468 35.875 1.00 42.20 142 GLY C C 1
ATOM 3041 O O . GLY C 1 122 ? 67.792 74.349 36.400 1.00 40.91 142 GLY C O 1
ATOM 3042 N N . ASN C 1 123 ? 68.729 73.430 34.584 1.00 45.01 143 ASN C N 1
ATOM 3043 C CA . ASN C 1 123 ? 68.343 74.507 33.664 1.00 46.16 143 ASN C CA 1
ATOM 3044 C C . ASN C 1 123 ? 66.838 74.776 33.812 1.00 46.48 143 ASN C C 1
ATOM 3045 O O . ASN C 1 123 ? 66.054 74.004 34.429 1.00 47.86 143 ASN C O 1
ATOM 3050 N N . THR C 1 124 ? 66.396 75.889 33.277 1.00 47.61 144 THR C N 1
ATOM 3051 C CA . THR C 1 124 ? 64.946 76.143 33.234 1.00 47.40 144 THR C CA 1
ATOM 3052 C C . THR C 1 124 ? 64.456 76.521 31.876 1.00 48.27 144 THR C C 1
ATOM 3053 O O . THR C 1 124 ? 63.338 77.041 31.735 1.00 48.20 144 THR C O 1
ATOM 3057 N N . LYS C 1 125 ? 65.283 76.224 30.892 1.00 48.29 145 LYS C N 1
ATOM 3058 C CA . LYS C 1 125 ? 65.085 76.686 29.545 1.00 49.87 145 LYS C CA 1
ATOM 3059 C C . LYS C 1 125 ? 65.184 75.514 28.553 1.00 50.78 145 LYS C C 1
ATOM 3060 O O . LYS C 1 125 ? 66.075 74.637 28.675 1.00 49.91 145 LYS C O 1
ATOM 3066 N N . SER C 1 126 ? 64.219 75.504 27.625 1.00 51.66 146 SER C N 1
ATOM 3067 C CA . SER C 1 126 ? 64.124 74.534 26.543 1.00 53.03 146 SER C CA 1
ATOM 3068 C C . SER C 1 126 ? 65.039 74.972 25.405 1.00 53.19 146 SER C C 1
ATOM 3069 O O . SER C 1 126 ? 65.478 74.149 24.562 1.00 52.84 146 SER C O 1
ATOM 3072 N N . SER C 1 127 ? 65.330 76.280 25.408 1.00 53.85 147 SER C N 1
ATOM 3073 C CA . SER C 1 127 ? 66.198 76.901 24.438 1.00 54.36 147 SER C CA 1
ATOM 3074 C C . SER C 1 127 ? 67.121 77.871 25.184 1.00 54.03 147 SER C C 1
ATOM 3075 O O . SER C 1 127 ? 66.661 78.757 25.942 1.00 54.20 147 SER C O 1
ATOM 3078 N N . GLY C 1 128 ? 68.427 77.650 25.002 1.00 53.19 148 GLY C N 1
ATOM 3079 C CA . GLY C 1 128 ? 69.453 78.342 25.767 1.00 52.40 148 GLY C CA 1
ATOM 3080 C C . GLY C 1 128 ? 69.627 77.775 27.191 1.00 51.90 148 GLY C C 1
ATOM 3081 O O . GLY C 1 128 ? 69.299 76.613 27.450 1.00 50.63 148 GLY C O 1
ATOM 3082 N N . THR C 1 129 ? 70.101 78.615 28.106 1.00 50.57 149 THR C N 1
ATOM 3083 C CA . THR C 1 129 ? 70.603 78.147 29.398 1.00 51.17 149 THR C CA 1
ATOM 3084 C C . THR C 1 129 ? 70.355 79.131 30.526 1.00 50.39 149 THR C C 1
ATOM 3085 O O . THR C 1 129 ? 70.894 80.255 30.491 1.00 50.29 149 THR C O 1
ATOM 3089 N N . SER C 1 130 ? 69.594 78.675 31.535 1.00 50.35 150 SER C N 1
ATOM 3090 C CA . SER C 1 130 ? 69.445 79.365 32.825 1.00 50.20 150 SER C CA 1
ATOM 3091 C C . SER C 1 130 ? 69.303 78.446 34.085 1.00 49.83 150 SER C C 1
ATOM 3092 O O . SER C 1 130 ? 68.321 77.662 34.198 1.00 49.03 150 SER C O 1
ATOM 3095 N N . TYR C 1 131 ? 70.259 78.572 35.023 1.00 48.84 151 TYR C N 1
ATOM 3096 C CA . TYR C 1 131 ? 70.330 77.732 36.254 1.00 47.81 151 TYR C CA 1
ATOM 3097 C C . TYR C 1 131 ? 69.918 78.577 37.473 1.00 48.07 151 TYR C C 1
ATOM 3098 O O . TYR C 1 131 ? 70.459 79.660 37.638 1.00 48.29 151 TYR C O 1
ATOM 3107 N N . PRO C 1 132 ? 69.019 78.095 38.331 1.00 48.84 152 PRO C N 1
ATOM 3108 C CA . PRO C 1 132 ? 68.587 78.829 39.568 1.00 50.01 152 PRO C CA 1
ATOM 3109 C C . PRO C 1 132 ? 69.465 78.799 40.825 1.00 52.70 152 PRO C C 1
ATOM 3110 O O . PRO C 1 132 ? 70.271 77.870 41.061 1.00 51.83 152 PRO C O 1
ATOM 3114 N N . ASP C 1 133 ? 69.241 79.790 41.697 1.00 53.57 153 ASP C N 1
ATOM 3115 C CA . ASP C 1 133 ? 69.848 79.780 43.027 1.00 55.12 153 ASP C CA 1
ATOM 3116 C C . ASP C 1 133 ? 69.140 78.732 43.891 1.00 54.62 153 ASP C C 1
ATOM 3117 O O . ASP C 1 133 ? 69.784 78.061 44.757 1.00 55.20 153 ASP C O 1
ATOM 3122 N N . VAL C 1 134 ? 67.825 78.604 43.652 1.00 54.27 154 VAL C N 1
ATOM 3123 C CA . VAL C 1 134 ? 66.935 77.800 44.493 1.00 52.67 154 VAL C CA 1
ATOM 3124 C C . VAL C 1 134 ? 66.385 76.541 43.831 1.00 52.58 154 VAL C C 1
ATOM 3125 O O . VAL C 1 134 ? 66.221 76.453 42.604 1.00 53.34 154 VAL C O 1
ATOM 3129 N N . LEU C 1 135 ? 66.061 75.554 44.657 1.00 51.91 155 LEU C N 1
ATOM 3130 C CA . LEU C 1 135 ? 65.548 74.266 44.166 1.00 51.96 155 LEU C CA 1
ATOM 3131 C C . LEU C 1 135 ? 64.195 74.405 43.425 1.00 52.48 155 LEU C C 1
ATOM 3132 O O . LEU C 1 135 ? 63.344 75.194 43.868 1.00 55.43 155 LEU C O 1
ATOM 3137 N N . LYS C 1 136 ? 64.005 73.684 42.318 1.00 52.82 156 LYS C N 1
ATOM 3138 C CA . LYS C 1 136 ? 62.746 73.674 41.518 1.00 52.30 156 LYS C CA 1
ATOM 3139 C C . LYS C 1 136 ? 62.087 72.261 41.405 1.00 53.31 156 LYS C C 1
ATOM 3140 O O . LYS C 1 136 ? 62.791 71.242 41.495 1.00 51.83 156 LYS C O 1
ATOM 3146 N N . CYS C 1 137 ? 60.762 72.218 41.196 1.00 52.59 157 CYS C N 1
ATOM 3147 C CA . CYS C 1 137 ? 59.955 70.968 41.159 1.00 53.94 157 CYS C CA 1
ATOM 3148 C C . CYS C 1 137 ? 59.062 70.842 39.931 1.00 52.88 157 CYS C C 1
ATOM 3149 O O . CYS C 1 137 ? 58.789 71.833 39.253 1.00 52.49 157 CYS C O 1
ATOM 3152 N N . LEU C 1 138 ? 58.560 69.622 39.679 1.00 51.97 158 LEU C N 1
ATOM 3153 C CA . LEU C 1 138 ? 57.693 69.348 38.542 1.00 51.51 158 LEU C CA 1
ATOM 3154 C C . LEU C 1 138 ? 56.845 68.136 38.821 1.00 51.05 158 LEU C C 1
ATOM 3155 O O . LEU C 1 138 ? 57.386 67.084 39.193 1.00 50.09 158 LEU C O 1
ATOM 3160 N N . LYS C 1 139 ? 55.517 68.279 38.678 1.00 51.14 159 LYS C N 1
ATOM 3161 C CA . LYS C 1 139 ? 54.617 67.122 38.751 1.00 50.36 159 LYS C CA 1
ATOM 3162 C C . LYS C 1 139 ? 54.478 66.541 37.339 1.00 50.10 159 LYS C C 1
ATOM 3163 O O . LYS C 1 139 ? 54.219 67.284 36.379 1.00 47.39 159 LYS C O 1
ATOM 3169 N N . ALA C 1 140 ? 54.610 65.216 37.239 1.00 48.94 160 ALA C N 1
ATOM 3170 C CA . ALA C 1 140 ? 54.786 64.564 35.948 1.00 50.44 160 ALA C CA 1
ATOM 3171 C C . ALA C 1 140 ? 54.425 63.057 35.980 1.00 50.46 160 ALA C C 1
ATOM 3172 O O . ALA C 1 140 ? 54.859 62.326 36.889 1.00 51.94 160 ALA C O 1
ATOM 3174 N N . PRO C 1 141 ? 53.642 62.578 35.011 1.00 49.96 161 PRO C N 1
ATOM 3175 C CA . PRO C 1 141 ? 53.198 61.212 35.079 1.00 49.98 161 PRO C CA 1
ATOM 3176 C C . PRO C 1 141 ? 54.118 60.296 34.305 1.00 50.71 161 PRO C C 1
ATOM 3177 O O . PRO C 1 141 ? 54.754 60.719 33.321 1.00 49.85 161 PRO C O 1
ATOM 3181 N N . ILE C 1 142 ? 54.123 59.035 34.722 1.00 50.60 162 ILE C N 1
ATOM 3182 C CA . ILE C 1 142 ? 54.794 57.999 33.999 1.00 51.95 162 ILE C CA 1
ATOM 3183 C C . ILE C 1 142 ? 54.098 57.856 32.646 1.00 53.62 162 ILE C C 1
ATOM 3184 O O . ILE C 1 142 ? 52.905 58.100 32.507 1.00 53.47 162 ILE C O 1
ATOM 3189 N N . LEU C 1 143 ? 54.914 57.502 31.660 1.00 55.63 163 LEU C N 1
ATOM 3190 C CA . LEU C 1 143 ? 54.557 57.267 30.259 1.00 56.40 163 LEU C CA 1
ATOM 3191 C C . LEU C 1 143 ? 54.353 55.761 30.088 1.00 56.43 163 LEU C C 1
ATOM 3192 O O . LEU C 1 143 ? 55.004 54.994 30.768 1.00 56.45 163 LEU C O 1
ATOM 3197 N N . SER C 1 144 ? 53.532 55.339 29.132 1.00 57.11 164 SER C N 1
ATOM 3198 C CA . SER C 1 144 ? 53.417 53.917 28.822 1.00 58.65 164 SER C CA 1
ATOM 3199 C C . SER C 1 144 ? 54.710 53.468 28.165 1.00 58.44 164 SER C C 1
ATOM 3200 O O . SER C 1 144 ? 55.373 54.238 27.496 1.00 58.41 164 SER C O 1
ATOM 3203 N N . THR C 1 145 ? 55.063 52.216 28.347 1.00 59.32 165 THR C N 1
ATOM 3204 C CA . THR C 1 145 ? 56.285 51.729 27.731 1.00 59.69 165 THR C CA 1
ATOM 3205 C C . THR C 1 145 ? 56.205 51.721 26.198 1.00 59.79 165 THR C C 1
ATOM 3206 O O . THR C 1 145 ? 57.219 51.981 25.517 1.00 59.18 165 THR C O 1
ATOM 3210 N N . SER C 1 146 ? 55.009 51.458 25.654 1.00 60.03 166 SER C N 1
ATOM 3211 C CA . SER C 1 146 ? 54.776 51.631 24.215 1.00 60.46 166 SER C CA 1
ATOM 3212 C C . SER C 1 146 ? 55.079 53.066 23.818 1.00 60.35 166 SER C C 1
ATOM 3213 O O . SER C 1 146 ? 55.831 53.295 22.868 1.00 60.32 166 SER C O 1
ATOM 3216 N N . SER C 1 147 ? 54.530 54.023 24.570 1.00 60.30 167 SER C N 1
ATOM 3217 C CA . SER C 1 147 ? 54.740 55.445 24.271 1.00 60.59 167 SER C CA 1
ATOM 3218 C C . SER C 1 147 ? 56.224 55.831 24.442 1.00 59.88 167 SER C C 1
ATOM 3219 O O . SER C 1 147 ? 56.748 56.680 23.709 1.00 60.39 167 SER C O 1
ATOM 3222 N N . CYS C 1 148 ? 56.913 55.158 25.359 1.00 59.10 168 CYS C N 1
ATOM 3223 C CA . CYS C 1 148 ? 58.347 55.385 25.574 1.00 58.66 168 CYS C CA 1
ATOM 3224 C C . CYS C 1 148 ? 59.207 54.826 24.415 1.00 57.60 168 CYS C C 1
ATOM 3225 O O . CYS C 1 148 ? 60.108 55.493 23.921 1.00 56.04 168 CYS C O 1
ATOM 3228 N N . LYS C 1 149 ? 58.913 53.607 23.980 1.00 56.62 169 LYS C N 1
ATOM 3229 C CA . LYS C 1 149 ? 59.666 52.991 22.878 1.00 56.45 169 LYS C CA 1
ATOM 3230 C C . LYS C 1 149 ? 59.371 53.650 21.524 1.00 56.00 169 LYS C C 1
ATOM 3231 O O . LYS C 1 149 ? 60.248 53.638 20.648 1.00 56.95 169 LYS C O 1
ATOM 3237 N N . SER C 1 150 ? 58.170 54.216 21.335 1.00 55.44 170 SER C N 1
ATOM 3238 C CA . SER C 1 150 ? 57.818 54.856 20.049 1.00 55.06 170 SER C CA 1
ATOM 3239 C C . SER C 1 150 ? 58.538 56.223 19.949 1.00 54.21 170 SER C C 1
ATOM 3240 O O . SER C 1 150 ? 58.936 56.687 18.850 1.00 54.12 170 SER C O 1
ATOM 3243 N N . ALA C 1 151 ? 58.703 56.818 21.127 1.00 51.83 171 ALA C N 1
ATOM 3244 C CA . ALA C 1 151 ? 59.489 58.037 21.368 1.00 51.31 171 ALA C CA 1
ATOM 3245 C C . ALA C 1 151 ? 60.995 57.852 21.121 1.00 49.45 171 ALA C C 1
ATOM 3246 O O . ALA C 1 151 ? 61.645 58.782 20.635 1.00 49.83 171 ALA C O 1
ATOM 3248 N N . TYR C 1 152 ? 61.539 56.677 21.453 1.00 46.29 172 TYR C N 1
ATOM 3249 C CA . TYR C 1 152 ? 62.976 56.490 21.397 1.00 46.39 172 TYR C CA 1
ATOM 3250 C C . TYR C 1 152 ? 63.307 55.102 20.910 1.00 45.16 172 TYR C C 1
ATOM 3251 O O . TYR C 1 152 ? 63.792 54.284 21.667 1.00 42.36 172 TYR C O 1
ATOM 3260 N N . PRO C 1 153 ? 63.009 54.841 19.642 1.00 45.08 173 PRO C N 1
ATOM 3261 C CA . PRO C 1 153 ? 63.051 53.478 19.142 1.00 45.81 173 PRO C CA 1
ATOM 3262 C C . PRO C 1 153 ? 64.471 52.948 19.287 1.00 46.28 173 PRO C C 1
ATOM 3263 O O . PRO C 1 153 ? 65.429 53.722 19.088 1.00 45.94 173 PRO C O 1
ATOM 3267 N N . GLY C 1 154 ? 64.618 51.683 19.698 1.00 46.89 174 GLY C N 1
ATOM 3268 C CA . GLY C 1 154 ? 65.907 51.034 19.841 1.00 46.79 174 GLY C CA 1
ATOM 3269 C C . GLY C 1 154 ? 66.806 51.543 20.964 1.00 47.99 174 GLY C C 1
ATOM 3270 O O . GLY C 1 154 ? 68.006 51.188 21.019 1.00 47.34 174 GLY C O 1
ATOM 3271 N N . GLN C 1 155 ? 66.239 52.349 21.876 1.00 48.21 175 GLN C N 1
ATOM 3272 C CA . GLN C 1 155 ? 67.056 52.976 22.934 1.00 48.26 175 GLN C CA 1
ATOM 3273 C C . GLN C 1 155 ? 66.617 52.755 24.381 1.00 48.93 175 GLN C C 1
ATOM 3274 O O . GLN C 1 155 ? 67.384 53.088 25.292 1.00 47.47 175 GLN C O 1
ATOM 3280 N N . ILE C 1 156 ? 65.394 52.267 24.598 1.00 48.21 176 ILE C N 1
ATOM 3281 C CA . ILE C 1 156 ? 64.820 52.127 25.946 1.00 48.85 176 ILE C CA 1
ATOM 3282 C C . ILE C 1 156 ? 64.817 50.653 26.246 1.00 50.32 176 ILE C C 1
ATOM 3283 O O . ILE C 1 156 ? 64.195 49.902 25.511 1.00 50.04 176 ILE C O 1
ATOM 3288 N N . THR C 1 157 ? 65.506 50.158 27.254 1.00 51.75 177 THR C N 1
ATOM 3289 C CA . THR C 1 157 ? 65.144 48.789 27.562 1.00 53.77 177 THR C CA 1
ATOM 3290 C C . THR C 1 157 ? 64.397 48.841 28.880 1.00 53.24 177 THR C C 1
ATOM 3291 O O . THR C 1 157 ? 63.688 49.813 29.137 1.00 52.33 177 THR C O 1
ATOM 3295 N N . SER C 1 158 ? 64.533 47.805 29.685 1.00 53.63 178 SER C N 1
ATOM 3296 C CA . SER C 1 158 ? 63.552 47.479 30.698 1.00 53.19 178 SER C CA 1
ATOM 3297 C C . SER C 1 158 ? 63.862 48.299 31.930 1.00 52.78 178 SER C C 1
ATOM 3298 O O . SER C 1 158 ? 62.976 48.533 32.773 1.00 51.74 178 SER C O 1
ATOM 3301 N N . ASN C 1 159 ? 65.116 48.779 31.981 1.00 51.72 179 ASN C N 1
ATOM 3302 C CA . ASN C 1 159 ? 65.612 49.498 33.133 1.00 50.58 179 ASN C CA 1
ATOM 3303 C C . ASN C 1 159 ? 65.398 50.996 33.062 1.00 50.06 179 ASN C C 1
ATOM 3304 O O . ASN C 1 159 ? 65.949 51.746 33.898 1.00 50.36 179 ASN C O 1
ATOM 3309 N N . MET C 1 160 ? 64.560 51.440 32.119 1.00 48.59 180 MET C N 1
ATOM 3310 C CA . MET C 1 160 ? 64.221 52.849 31.982 1.00 48.02 180 MET C CA 1
ATOM 3311 C C . MET C 1 160 ? 62.744 53.069 31.861 1.00 49.90 180 MET C C 1
ATOM 3312 O O . MET C 1 160 ? 62.035 52.197 31.323 1.00 49.80 180 MET C O 1
ATOM 3317 N N . PHE C 1 161 ? 62.242 54.201 32.385 1.00 48.93 181 PHE C N 1
ATOM 3318 C CA . PHE C 1 161 ? 60.934 54.727 31.996 1.00 49.83 181 PHE C CA 1
ATOM 3319 C C . PHE C 1 161 ? 61.011 56.137 31.468 1.00 49.89 181 PHE C C 1
ATOM 3320 O O . PHE C 1 161 ? 61.975 56.870 31.703 1.00 49.24 181 PHE C O 1
ATOM 3328 N N . CYS C 1 162 ? 59.994 56.495 30.704 1.00 50.17 182 CYS C N 1
ATOM 3329 C CA . CYS C 1 162 ? 59.818 57.869 30.307 1.00 50.84 182 CYS C CA 1
ATOM 3330 C C . CYS C 1 162 ? 58.825 58.412 31.235 1.00 49.53 182 CYS C C 1
ATOM 3331 O O . CYS C 1 162 ? 58.191 57.658 31.962 1.00 50.97 182 CYS C O 1
ATOM 3334 N N . ALA C 1 163 ? 58.668 59.722 31.166 1.00 48.70 183 ALA C N 1
ATOM 3335 C CA . ALA C 1 163 ? 57.704 60.472 31.967 1.00 47.99 183 ALA C CA 1
ATOM 3336 C C . ALA C 1 163 ? 57.771 61.941 31.574 1.00 47.82 183 ALA C C 1
ATOM 3337 O O . ALA C 1 163 ? 58.815 62.435 31.160 1.00 45.09 183 ALA C O 1
ATOM 3339 N N . GLY C 1 164 A 56.647 62.634 31.743 1.00 48.47 184 GLY C N 1
ATOM 3340 C CA . GLY C 1 164 A 56.501 63.976 31.264 1.00 49.92 184 GLY C CA 1
ATOM 3341 C C . GLY C 1 164 A 55.294 64.084 30.337 1.00 51.32 184 GLY C C 1
ATOM 3342 O O . GLY C 1 164 A 54.247 63.466 30.561 1.00 51.46 184 GLY C O 1
ATOM 3343 N N . TYR C 1 165 ? 55.443 64.909 29.315 1.00 51.85 184 TYR C N 1
ATOM 3344 C CA . TYR C 1 165 ? 54.324 65.366 28.525 1.00 53.24 184 TYR C CA 1
ATOM 3345 C C . TYR C 1 165 ? 54.822 65.424 27.086 1.00 53.58 184 TYR C C 1
ATOM 3346 O O . TYR C 1 165 ? 55.805 66.131 26.771 1.00 52.90 184 TYR C O 1
ATOM 3355 N N . LEU C 1 166 ? 54.166 64.644 26.219 1.00 53.99 185 LEU C N 1
ATOM 3356 C CA . LEU C 1 166 ? 54.552 64.590 24.824 1.00 53.74 185 LEU C CA 1
ATOM 3357 C C . LEU C 1 166 ? 54.272 65.933 24.178 1.00 54.68 185 LEU C C 1
ATOM 3358 O O . LEU C 1 166 ? 54.897 66.266 23.163 1.00 53.90 185 LEU C O 1
ATOM 3363 N N . GLU C 1 167 ? 53.327 66.690 24.763 1.00 54.91 186 GLU C N 1
ATOM 3364 C CA . GLU C 1 167 ? 53.022 68.067 24.333 1.00 56.38 186 GLU C CA 1
ATOM 3365 C C . GLU C 1 167 ? 54.249 68.972 24.173 1.00 56.09 186 GLU C C 1
ATOM 3366 O O . GLU C 1 167 ? 54.336 69.770 23.238 1.00 55.46 186 GLU C O 1
ATOM 3372 N N . GLY C 1 168 ? 55.207 68.834 25.086 1.00 56.49 187 GLY C N 1
ATOM 3373 C CA . GLY C 1 168 ? 56.255 69.831 25.251 1.00 56.36 187 GLY C CA 1
ATOM 3374 C C . GLY C 1 168 ? 55.900 70.705 26.455 1.00 56.08 187 GLY C C 1
ATOM 3375 O O . GLY C 1 168 ? 54.793 70.619 26.992 1.00 54.96 187 GLY C O 1
ATOM 3376 N N . GLY C 1 169 A 56.851 71.535 26.891 1.00 55.92 188 GLY C N 1
ATOM 3377 C CA . GLY C 1 169 A 56.593 72.487 27.982 1.00 55.05 188 GLY C CA 1
ATOM 3378 C C . GLY C 1 169 A 57.153 72.117 29.353 1.00 53.81 188 GLY C C 1
ATOM 3379 O O . GLY C 1 169 A 57.384 73.009 30.193 1.00 52.97 188 GLY C O 1
ATOM 3380 N N . LYS C 1 170 ? 57.406 70.820 29.570 1.00 51.95 188 LYS C N 1
ATOM 3381 C CA . LYS C 1 170 ? 57.683 70.295 30.906 1.00 50.44 188 LYS C CA 1
ATOM 3382 C C . LYS C 1 170 ? 58.613 69.066 30.923 1.00 48.79 188 LYS C C 1
ATOM 3383 O O . LYS C 1 170 ? 58.271 68.039 30.305 1.00 46.32 188 LYS C O 1
ATOM 3389 N N . ASP C 1 171 ? 59.748 69.153 31.662 1.00 46.66 189 ASP C N 1
ATOM 3390 C CA . ASP C 1 171 ? 60.779 68.102 31.645 1.00 45.51 189 ASP C CA 1
ATOM 3391 C C . ASP C 1 171 ? 61.836 68.446 32.709 1.00 44.96 189 ASP C C 1
ATOM 3392 O O . ASP C 1 171 ? 61.853 69.528 33.258 1.00 43.11 189 ASP C O 1
ATOM 3397 N N . SER C 1 172 ? 62.684 67.473 32.966 1.00 44.10 190 SER C N 1
ATOM 3398 C CA . SER C 1 172 ? 63.944 67.630 33.686 1.00 43.92 190 SER C CA 1
ATOM 3399 C C . SER C 1 172 ? 64.875 68.159 32.629 1.00 44.34 190 SER C C 1
ATOM 3400 O O . SER C 1 172 ? 64.472 68.305 31.487 1.00 44.80 190 SER C O 1
ATOM 3403 N N . CYS C 1 173 ? 66.151 68.360 32.955 1.00 43.80 191 CYS C N 1
ATOM 3404 C CA . CYS C 1 173 ? 66.922 69.380 32.286 1.00 44.72 191 CYS C CA 1
ATOM 3405 C C . CYS C 1 173 ? 68.351 69.436 32.834 1.00 42.99 191 CYS C C 1
ATOM 3406 O O . CYS C 1 173 ? 68.601 68.895 33.879 1.00 41.36 191 CYS C O 1
ATOM 3409 N N . GLN C 1 174 ? 69.273 70.040 32.094 1.00 43.68 192 GLN C N 1
ATOM 3410 C CA . GLN C 1 174 ? 70.697 69.886 32.394 1.00 40.35 192 GLN C CA 1
ATOM 3411 C C . GLN C 1 174 ? 71.018 70.528 33.731 1.00 39.35 192 GLN C C 1
ATOM 3412 O O . GLN C 1 174 ? 70.666 71.635 33.977 1.00 38.24 192 GLN C O 1
ATOM 3418 N N . GLY C 1 175 ? 71.709 69.811 34.619 1.00 36.61 193 GLY C N 1
ATOM 3419 C CA . GLY C 1 175 ? 71.749 70.246 36.010 1.00 34.43 193 GLY C CA 1
ATOM 3420 C C . GLY C 1 175 ? 70.908 69.486 37.006 1.00 34.25 193 GLY C C 1
ATOM 3421 O O . GLY C 1 175 ? 71.247 69.427 38.202 1.00 31.17 193 GLY C O 1
ATOM 3422 N N . ASP C 1 176 ? 69.830 68.858 36.544 1.00 33.38 194 ASP C N 1
ATOM 3423 C CA . ASP C 1 176 ? 68.992 67.961 37.363 1.00 32.58 194 ASP C CA 1
ATOM 3424 C C . ASP C 1 176 ? 69.353 66.466 37.386 1.00 29.44 194 ASP C C 1
ATOM 3425 O O . ASP C 1 176 ? 68.777 65.767 38.190 1.00 30.55 194 ASP C O 1
ATOM 3430 N N . SER C 1 177 ? 70.219 65.969 36.479 1.00 29.65 195 SER C N 1
ATOM 3431 C CA . SER C 1 177 ? 70.654 64.548 36.480 1.00 29.73 195 SER C CA 1
ATOM 3432 C C . SER C 1 177 ? 70.999 64.061 37.846 1.00 29.04 195 SER C C 1
ATOM 3433 O O . SER C 1 177 ? 71.663 64.780 38.661 1.00 26.57 195 SER C O 1
ATOM 3436 N N . GLY C 1 178 ? 70.571 62.838 38.096 1.00 28.24 196 GLY C N 1
ATOM 3437 C CA . GLY C 1 178 ? 70.815 62.095 39.312 1.00 29.55 196 GLY C CA 1
ATOM 3438 C C . GLY C 1 178 ? 69.796 62.349 40.421 1.00 28.39 196 GLY C C 1
ATOM 3439 O O . GLY C 1 178 ? 69.783 61.647 41.372 1.00 29.25 196 GLY C O 1
ATOM 3440 N N . GLY C 1 179 ? 69.046 63.394 40.287 1.00 30.36 197 GLY C N 1
ATOM 3441 C CA . GLY C 1 179 ? 68.028 63.807 41.239 1.00 31.05 197 GLY C CA 1
ATOM 3442 C C . GLY C 1 179 ? 66.840 62.835 41.264 1.00 34.00 197 GLY C C 1
ATOM 3443 O O . GLY C 1 179 ? 66.738 61.958 40.462 1.00 33.56 197 GLY C O 1
ATOM 3444 N N . PRO C 1 180 ? 65.960 63.054 42.199 1.00 35.13 198 PRO C N 1
ATOM 3445 C CA . PRO C 1 180 ? 64.848 62.125 42.492 1.00 35.89 198 PRO C CA 1
ATOM 3446 C C . PRO C 1 180 ? 63.610 62.310 41.619 1.00 38.65 198 PRO C C 1
ATOM 3447 O O . PRO C 1 180 ? 63.279 63.442 41.169 1.00 38.72 198 PRO C O 1
ATOM 3451 N N . VAL C 1 181 ? 62.947 61.171 41.377 1.00 40.43 199 VAL C N 1
ATOM 3452 C CA . VAL C 1 181 ? 61.596 61.120 40.819 1.00 43.06 199 VAL C CA 1
ATOM 3453 C C . VAL C 1 181 ? 60.875 60.344 41.893 1.00 43.51 199 VAL C C 1
ATOM 3454 O O . VAL C 1 181 ? 61.204 59.191 42.189 1.00 45.45 199 VAL C O 1
ATOM 3458 N N . VAL C 1 182 ? 59.969 60.999 42.570 1.00 45.97 200 VAL C N 1
ATOM 3459 C CA . VAL C 1 182 ? 59.357 60.399 43.748 1.00 47.50 200 VAL C CA 1
ATOM 3460 C C . VAL C 1 182 ? 57.844 60.220 43.468 1.00 49.60 200 VAL C C 1
ATOM 3461 O O . VAL C 1 182 ? 57.144 61.129 43.040 1.00 48.46 200 VAL C O 1
ATOM 3465 N N . CYS C 1 183 ? 57.396 58.987 43.624 1.00 52.27 201 CYS C N 1
ATOM 3466 C CA . CYS C 1 183 ? 55.990 58.655 43.470 1.00 54.08 201 CYS C CA 1
ATOM 3467 C C . CYS C 1 183 ? 55.481 58.158 44.817 1.00 53.47 201 CYS C C 1
ATOM 3468 O O . CYS C 1 183 ? 55.914 57.090 45.314 1.00 53.24 201 CYS C O 1
ATOM 3471 N N . SER C 1 184 ? 54.606 58.969 45.410 1.00 53.78 202 SER C N 1
ATOM 3472 C CA . SER C 1 184 ? 53.964 58.691 46.706 1.00 53.25 202 SER C CA 1
ATOM 3473 C C . SER C 1 184 ? 54.893 58.201 47.779 1.00 52.14 202 SER C C 1
ATOM 3474 O O . SER C 1 184 ? 54.753 57.058 48.232 1.00 52.91 202 SER C O 1
ATOM 3477 N N . GLY C 1 185 ? 55.839 59.036 48.202 1.00 50.90 203 GLY C N 1
ATOM 3478 C CA . GLY C 1 185 ? 56.816 58.666 49.209 1.00 48.60 203 GLY C CA 1
ATOM 3479 C C . GLY C 1 185 ? 57.896 57.697 48.762 1.00 47.48 203 GLY C C 1
ATOM 3480 O O . GLY C 1 185 ? 58.665 57.245 49.578 1.00 46.06 203 GLY C O 1
ATOM 3481 N N . LYS C 1 186 ? 57.964 57.361 47.474 1.00 46.15 204 LYS C N 1
ATOM 3482 C CA . LYS C 1 186 ? 58.867 56.291 47.043 1.00 45.22 204 LYS C CA 1
ATOM 3483 C C . LYS C 1 186 ? 59.824 56.888 46.044 1.00 42.96 204 LYS C C 1
ATOM 3484 O O . LYS C 1 186 ? 59.416 57.438 45.029 1.00 43.98 204 LYS C O 1
ATOM 3490 N N . LEU C 1 187 ? 61.397 56.443 46.372 1.00 37.06 209 LEU C N 1
ATOM 3491 C CA . LEU C 1 187 ? 62.128 56.861 45.139 1.00 36.99 209 LEU C CA 1
ATOM 3492 C C . LEU C 1 187 ? 61.983 55.815 43.997 1.00 36.14 209 LEU C C 1
ATOM 3493 O O . LEU C 1 187 ? 62.584 54.759 44.060 1.00 37.02 209 LEU C O 1
ATOM 3498 N N . GLN C 1 188 ? 61.339 56.196 42.937 1.00 35.45 210 GLN C N 1
ATOM 3499 C CA . GLN C 1 188 ? 61.068 55.334 41.793 1.00 37.10 210 GLN C CA 1
ATOM 3500 C C . GLN C 1 188 ? 61.950 55.645 40.628 1.00 36.63 210 GLN C C 1
ATOM 3501 O O . GLN C 1 188 ? 62.088 54.812 39.752 1.00 35.64 210 GLN C O 1
ATOM 3507 N N . GLY C 1 189 ? 62.561 56.842 40.588 1.00 36.17 211 GLY C N 1
ATOM 3508 C CA . GLY C 1 189 ? 63.258 57.193 39.388 1.00 35.97 211 GLY C CA 1
ATOM 3509 C C . GLY C 1 189 ? 64.447 58.097 39.646 1.00 35.00 211 GLY C C 1
ATOM 3510 O O . GLY C 1 189 ? 64.533 58.702 40.671 1.00 32.68 211 GLY C O 1
ATOM 3511 N N . ILE C 1 190 ? 65.370 58.070 38.703 1.00 34.25 212 ILE C N 1
ATOM 3512 C CA . ILE C 1 190 ? 66.556 58.979 38.719 1.00 32.80 212 ILE C CA 1
ATOM 3513 C C . ILE C 1 190 ? 66.519 59.785 37.445 1.00 33.47 212 ILE C C 1
ATOM 3514 O O . ILE C 1 190 ? 66.412 59.185 36.312 1.00 33.08 212 ILE C O 1
ATOM 3519 N N . VAL C 1 191 ? 66.559 61.145 37.533 1.00 32.55 213 VAL C N 1
ATOM 3520 C CA . VAL C 1 191 ? 66.835 61.958 36.344 1.00 34.21 213 VAL C CA 1
ATOM 3521 C C . VAL C 1 191 ? 68.029 61.413 35.455 1.00 35.11 213 VAL C C 1
ATOM 3522 O O . VAL C 1 191 ? 69.152 61.279 35.948 1.00 34.71 213 VAL 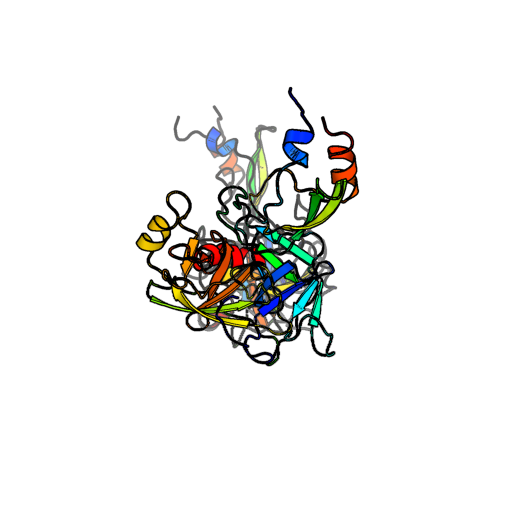C O 1
ATOM 3526 N N . SER C 1 192 ? 67.796 61.075 34.151 1.00 35.66 214 SER C N 1
ATOM 3527 C CA . SER C 1 192 ? 68.861 60.513 33.297 1.00 37.58 214 SER C CA 1
ATOM 3528 C C . SER C 1 192 ? 69.209 61.213 31.948 1.00 40.87 214 SER C C 1
ATOM 3529 O O . SER C 1 192 ? 70.240 61.909 31.777 1.00 39.68 214 SER C O 1
ATOM 3532 N N . TRP C 1 193 ? 68.380 60.956 30.945 1.00 42.58 215 TRP C N 1
ATOM 3533 C CA . TRP C 1 193 ? 68.610 61.545 29.638 1.00 42.90 215 TRP C CA 1
ATOM 3534 C C . TRP C 1 193 ? 67.343 61.857 28.916 1.00 43.97 215 TRP C C 1
ATOM 3535 O O . TRP C 1 193 ? 66.185 61.639 29.391 1.00 41.23 215 TRP C O 1
ATOM 3546 N N . GLY C 1 194 ? 67.580 62.371 27.715 1.00 44.39 216 GLY C N 1
ATOM 3547 C CA . GLY C 1 194 ? 66.534 62.628 26.746 1.00 43.91 216 GLY C CA 1
ATOM 3548 C C . GLY C 1 194 ? 67.027 63.418 25.547 1.00 43.75 216 GLY C C 1
ATOM 3549 O O . GLY C 1 194 ? 68.123 64.013 25.593 1.00 41.62 216 GLY C O 1
ATOM 3550 N N . SER C 1 195 ? 66.200 63.460 24.496 1.00 43.30 217 SER C N 1
ATOM 3551 C CA . SER C 1 195 ? 66.499 64.298 23.349 1.00 43.10 217 SER C CA 1
ATOM 3552 C C . SER C 1 195 ? 66.109 65.749 23.670 1.00 43.27 217 SER C C 1
ATOM 3553 O O . SER C 1 195 ? 65.013 66.005 24.234 1.00 40.73 217 SER C O 1
ATOM 3556 N N . GLY C 1 196 ? 67.594 67.297 24.143 1.00 57.06 219 GLY C N 1
ATOM 3557 C CA . GLY C 1 196 ? 66.573 68.320 24.235 1.00 56.48 219 GLY C CA 1
ATOM 3558 C C . GLY C 1 196 ? 65.884 68.155 25.572 1.00 56.70 219 GLY C C 1
ATOM 3559 O O . GLY C 1 196 ? 65.927 67.067 26.187 1.00 56.29 219 GLY C O 1
ATOM 3560 N N . CYS C 1 197 ? 65.322 69.253 26.050 1.00 56.63 220 CYS C N 1
ATOM 3561 C CA . CYS C 1 197 ? 64.518 69.290 27.265 1.00 57.79 220 CYS C CA 1
ATOM 3562 C C . CYS C 1 197 ? 63.176 69.951 26.950 1.00 57.61 220 CYS C C 1
ATOM 3563 O O . CYS C 1 197 ? 63.141 71.019 26.323 1.00 58.30 220 CYS C O 1
ATOM 3566 N N . ALA C 1 198 A 62.084 69.298 27.345 1.00 57.19 221 ALA C N 1
ATOM 3567 C CA . ALA C 1 198 A 60.706 69.803 27.168 1.00 57.41 221 ALA C CA 1
ATOM 3568 C C . ALA C 1 198 A 60.250 69.912 25.692 1.00 57.72 221 ALA C C 1
ATOM 3569 O O . ALA C 1 198 A 59.545 70.849 25.292 1.00 55.78 221 ALA C O 1
ATOM 3571 N N . GLN C 1 199 ? 60.649 68.923 24.884 1.00 57.73 221 GLN C N 1
ATOM 3572 C CA . GLN C 1 199 ? 60.362 68.959 23.458 1.00 57.82 221 GLN C CA 1
ATOM 3573 C C . GLN C 1 199 ? 59.163 68.099 23.119 1.00 57.81 221 GLN C C 1
ATOM 3574 O O . GLN C 1 199 ? 59.032 67.001 23.625 1.00 57.40 221 GLN C O 1
ATOM 3580 N N . LYS C 1 200 ? 58.275 68.611 22.272 1.00 58.42 222 LYS C N 1
ATOM 3581 C CA . LYS C 1 200 ? 57.230 67.784 21.711 1.00 58.64 222 LYS C CA 1
ATOM 3582 C C . LYS C 1 200 ? 57.797 66.387 21.402 1.00 58.11 222 LYS C C 1
ATOM 3583 O O . LYS C 1 200 ? 58.824 66.259 20.746 1.00 58.90 222 LYS C O 1
ATOM 3589 N N . ASN C 1 201 ? 57.158 65.347 21.916 1.00 58.33 223 ASN C N 1
ATOM 3590 C CA . ASN C 1 201 ? 57.411 63.942 21.530 1.00 57.78 223 ASN C CA 1
ATOM 3591 C C . ASN C 1 201 ? 58.771 63.399 21.944 1.00 56.85 223 ASN C C 1
ATOM 3592 O O . ASN C 1 201 ? 59.183 62.355 21.484 1.00 56.47 223 ASN C O 1
ATOM 3597 N N . LYS C 1 202 ? 59.436 64.099 22.857 1.00 56.46 224 LYS C N 1
ATOM 3598 C CA . LYS C 1 202 ? 60.774 63.734 23.295 1.00 55.66 224 LYS C CA 1
ATOM 3599 C C . LYS C 1 202 ? 60.889 63.799 24.840 1.00 54.89 224 LYS C C 1
ATOM 3600 O O . LYS C 1 202 ? 61.673 64.601 25.361 1.00 54.77 224 LYS C O 1
ATOM 3606 N N . PRO C 1 203 ? 60.159 62.906 25.544 1.00 52.85 225 PRO C N 1
ATOM 3607 C CA . PRO C 1 203 ? 59.927 63.034 26.982 1.00 51.95 225 PRO C CA 1
ATOM 3608 C C . PRO C 1 203 ? 61.192 62.787 27.758 1.00 50.23 225 PRO C C 1
ATOM 3609 O O . PRO C 1 203 ? 62.190 62.316 27.181 1.00 51.23 225 PRO C O 1
ATOM 3613 N N . GLY C 1 204 ? 61.144 63.007 29.056 1.00 49.25 226 GLY C N 1
ATOM 3614 C CA . GLY C 1 204 ? 62.292 62.679 29.903 1.00 47.25 226 GLY C CA 1
ATOM 3615 C C . GLY C 1 204 ? 62.406 61.168 30.042 1.00 46.85 226 GLY C C 1
ATOM 3616 O O . GLY C 1 204 ? 61.379 60.408 30.092 1.00 45.73 226 GLY C O 1
ATOM 3617 N N . VAL C 1 205 ? 63.637 60.702 30.086 1.00 45.12 227 VAL C N 1
ATOM 3618 C CA . VAL C 1 205 ? 63.925 59.328 30.410 1.00 44.54 227 VAL C CA 1
ATOM 3619 C C . VAL C 1 205 ? 64.716 59.145 31.781 1.00 44.57 227 VAL C C 1
ATOM 3620 O O . VAL C 1 205 ? 65.787 59.762 32.021 1.00 41.38 227 VAL C O 1
ATOM 3624 N N . TYR C 1 206 ? 64.208 58.212 32.600 1.00 42.93 228 TYR C N 1
ATOM 3625 C CA . TYR C 1 206 ? 64.548 58.102 34.025 1.00 41.56 228 TYR C CA 1
ATOM 3626 C C . TYR C 1 206 ? 64.882 56.693 34.335 1.00 41.89 228 TYR C C 1
ATOM 3627 O O . TYR C 1 206 ? 64.295 55.759 33.734 1.00 41.75 228 TYR C O 1
ATOM 3636 N N . THR C 1 207 ? 65.840 56.492 35.213 1.00 38.32 229 THR C N 1
ATOM 3637 C CA . THR C 1 207 ? 66.191 55.131 35.615 1.00 38.52 229 THR C CA 1
ATOM 3638 C C . THR C 1 207 ? 65.146 54.526 36.529 1.00 37.33 229 THR C C 1
ATOM 3639 O O . THR C 1 207 ? 64.706 55.181 37.452 1.00 37.01 229 THR C O 1
ATOM 3643 N N . LYS C 1 208 ? 64.781 53.261 36.293 1.00 38.85 230 LYS C N 1
ATOM 3644 C CA . LYS C 1 208 ? 63.674 52.581 37.043 1.00 38.07 230 LYS C CA 1
ATOM 3645 C C . LYS C 1 208 ? 64.245 51.947 38.263 1.00 37.12 230 LYS C C 1
ATOM 3646 O O . LYS C 1 208 ? 64.743 50.804 38.188 1.00 35.51 230 LYS C O 1
ATOM 3652 N N . VAL C 1 209 ? 64.234 52.725 39.363 1.00 36.05 231 VAL C N 1
ATOM 3653 C CA . VAL C 1 209 ? 64.915 52.391 40.585 1.00 35.76 231 VAL C CA 1
ATOM 3654 C C . VAL C 1 209 ? 64.404 51.058 41.156 1.00 35.55 231 VAL C C 1
ATOM 3655 O O . VAL C 1 209 ? 65.159 50.332 41.767 1.00 34.45 231 VAL C O 1
ATOM 3659 N N . CYS C 1 210 ? 63.137 50.749 40.991 1.00 38.15 232 CYS C N 1
ATOM 3660 C CA . CYS C 1 210 ? 62.611 49.507 41.616 1.00 39.31 232 CYS C CA 1
ATOM 3661 C C . CYS C 1 210 ? 63.364 48.250 41.111 1.00 39.49 232 CYS C C 1
ATOM 3662 O O . CYS C 1 210 ? 63.498 47.243 41.820 1.00 40.34 232 CYS C O 1
ATOM 3665 N N . ASN C 1 211 ? 63.901 48.330 39.913 1.00 40.87 233 ASN C N 1
ATOM 3666 C CA . ASN C 1 211 ? 64.713 47.252 39.380 1.00 41.18 233 ASN C CA 1
ATOM 3667 C C . ASN C 1 211 ? 66.076 47.016 40.059 1.00 41.85 233 ASN C C 1
ATOM 3668 O O . ASN C 1 211 ? 66.697 45.999 39.796 1.00 41.95 233 ASN C O 1
ATOM 3673 N N . TYR C 1 212 ? 66.557 47.965 40.891 1.00 41.37 234 TYR C N 1
ATOM 3674 C CA . TYR C 1 212 ? 67.916 47.944 41.463 1.00 40.77 234 TYR C CA 1
ATOM 3675 C C . TYR C 1 212 ? 67.949 47.828 42.926 1.00 41.77 234 TYR C C 1
ATOM 3676 O O . TYR C 1 212 ? 69.027 47.939 43.551 1.00 42.23 234 TYR C O 1
ATOM 3685 N N . VAL C 1 213 ? 66.794 47.546 43.517 1.00 42.94 235 VAL C N 1
ATOM 3686 C CA . VAL C 1 213 ? 66.733 47.468 44.942 1.00 43.41 235 VAL C CA 1
ATOM 3687 C C . VAL C 1 213 ? 67.637 46.362 45.448 1.00 45.23 235 VAL C C 1
ATOM 3688 O O . VAL C 1 213 ? 68.302 46.553 46.466 1.00 45.51 235 VAL C O 1
ATOM 3692 N N . SER C 1 214 ? 67.704 45.207 44.762 1.00 47.04 236 SER C N 1
ATOM 3693 C CA . SER C 1 214 ? 68.566 44.108 45.275 1.00 47.52 236 SER C CA 1
ATOM 3694 C C . SER C 1 214 ? 70.043 44.463 45.172 1.00 46.83 236 SER C C 1
ATOM 3695 O O . SER C 1 214 ? 70.839 44.236 46.093 1.00 46.31 236 SER C O 1
ATOM 3698 N N . TRP C 1 215 ? 70.412 44.972 44.027 1.00 45.87 237 TRP C N 1
ATOM 3699 C CA . TRP C 1 215 ? 71.767 45.499 43.857 1.00 46.58 237 TRP C CA 1
ATOM 3700 C C . TRP C 1 215 ? 72.115 46.583 44.890 1.00 44.35 237 TRP C C 1
ATOM 3701 O O . TRP C 1 215 ? 73.135 46.540 45.579 1.00 43.83 237 TRP C O 1
ATOM 3712 N N . ILE C 1 216 ? 71.206 47.498 45.097 1.00 44.81 238 ILE C N 1
ATOM 3713 C CA . ILE C 1 216 ? 71.451 48.549 46.121 1.00 44.46 238 ILE C CA 1
ATOM 3714 C C . ILE C 1 216 ? 71.642 47.969 47.498 1.00 46.10 238 ILE C C 1
ATOM 3715 O O . ILE C 1 216 ? 72.635 48.280 48.169 1.00 45.76 238 ILE C O 1
ATOM 3720 N N . LYS C 1 217 ? 70.702 47.096 47.908 1.00 47.73 239 LYS C N 1
ATOM 3721 C CA . LYS C 1 217 ? 70.794 46.430 49.201 1.00 49.91 239 LYS C CA 1
ATOM 3722 C C . LYS C 1 217 ? 72.119 45.675 49.328 1.00 50.68 239 LYS C C 1
ATOM 3723 O O . LYS C 1 217 ? 72.752 45.764 50.376 1.00 53.11 239 LYS C O 1
ATOM 3729 N N . GLN C 1 218 ? 72.576 44.987 48.285 1.00 52.54 240 GLN C N 1
ATOM 3730 C CA . GLN C 1 218 ? 73.776 44.150 48.419 1.00 53.35 240 GLN C CA 1
ATOM 3731 C C . GLN C 1 218 ? 75.011 45.018 48.453 1.00 53.47 240 GLN C C 1
ATOM 3732 O O . GLN C 1 218 ? 76.011 44.661 49.070 1.00 53.12 240 GLN C O 1
ATOM 3738 N N . THR C 1 219 ? 74.917 46.192 47.815 1.00 53.54 241 THR C N 1
ATOM 3739 C CA . THR C 1 219 ? 76.002 47.164 47.791 1.00 52.47 241 THR C CA 1
ATOM 3740 C C . THR C 1 219 ? 76.214 47.756 49.159 1.00 52.96 241 THR C C 1
ATOM 3741 O O . THR C 1 219 ? 77.339 47.738 49.653 1.00 53.90 241 THR C O 1
ATOM 3745 N N . ILE C 1 220 ? 75.140 48.193 49.814 1.00 53.40 242 ILE C N 1
ATOM 3746 C CA . ILE C 1 220 ? 75.198 48.746 51.173 1.00 54.74 242 ILE C CA 1
ATOM 3747 C C . ILE C 1 220 ? 75.827 47.828 52.259 1.00 56.49 242 ILE C C 1
ATOM 3748 O O . ILE C 1 220 ? 76.709 48.246 53.024 1.00 55.76 242 ILE C O 1
ATOM 3753 N N . ALA C 1 221 ? 75.349 46.589 52.353 1.00 58.53 243 ALA C N 1
ATOM 3754 C CA . ALA C 1 221 ? 75.795 45.697 53.437 1.00 59.71 243 ALA C CA 1
ATOM 3755 C C . ALA C 1 221 ? 77.201 45.107 53.240 1.00 61.27 243 ALA C C 1
ATOM 3756 O O . ALA C 1 221 ? 77.791 44.655 54.217 1.00 62.37 243 ALA C O 1
ATOM 3758 N N . SER C 1 222 ? 77.749 45.107 52.017 1.00 62.86 244 SER C N 1
ATOM 3759 C CA . SER C 1 222 ? 79.144 44.639 51.789 1.00 63.98 244 SER C CA 1
ATOM 3760 C C . SER C 1 222 ? 80.197 45.728 51.496 1.00 65.06 244 SER C C 1
ATOM 3761 O O . SER C 1 222 ? 81.316 45.671 52.010 1.00 64.86 244 SER C O 1
ATOM 3764 N N . ASN C 1 223 ? 79.852 46.681 50.626 1.00 66.14 245 ASN C N 1
ATOM 3765 C CA . ASN C 1 223 ? 80.787 47.746 50.228 1.00 66.16 245 ASN C CA 1
ATOM 3766 C C . ASN C 1 223 ? 81.123 48.637 51.404 1.00 66.99 245 ASN C C 1
ATOM 3767 O O . ASN C 1 223 ? 81.800 49.641 51.170 1.00 67.85 245 ASN C O 1
ATOM 3773 N N . PRO D 2 1 A 91.810 63.533 3.819 1.00 37.72 1 PRO D N 1
ATOM 3774 C CA . PRO D 2 1 A 92.871 63.425 4.948 1.00 37.87 1 PRO D CA 1
ATOM 3775 C C . PRO D 2 1 A 92.379 62.875 6.284 1.00 36.5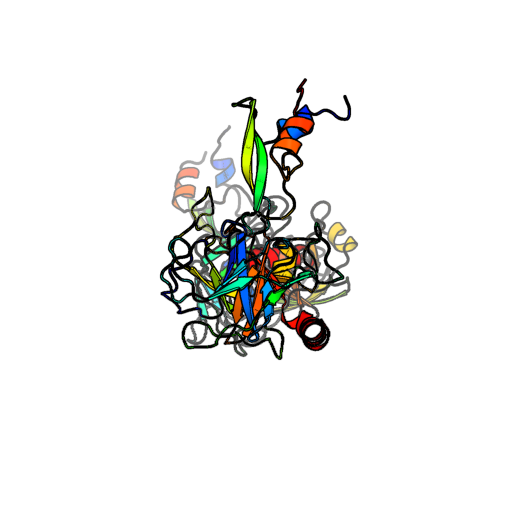2 1 PRO D C 1
ATOM 3776 O O . PRO D 2 1 A 91.313 63.202 6.840 1.00 35.84 1 PRO D O 1
ATOM 3780 N N . THR D 2 2 B 93.196 62.004 6.846 1.00 32.71 1 THR D N 1
ATOM 3781 C CA . THR D 2 2 B 92.797 61.252 8.011 1.00 29.93 1 THR D CA 1
ATOM 3782 C C . THR D 2 2 B 93.558 61.748 9.244 1.00 28.11 1 THR D C 1
ATOM 3783 O O . THR D 2 2 B 94.589 62.440 9.098 1.00 26.06 1 THR D O 1
ATOM 3787 N N . GLY D 2 3 C 93.054 61.415 10.430 1.00 27.72 1 GLY D N 1
ATOM 3788 C CA . GLY D 2 3 C 93.432 62.034 11.702 1.00 27.37 1 GLY D CA 1
ATOM 3789 C C . GLY D 2 3 C 93.477 63.545 11.642 1.00 26.86 1 GLY D C 1
ATOM 3790 O O . GLY D 2 3 C 94.361 64.212 12.179 1.00 26.12 1 GLY D O 1
ATOM 3791 N N . ASN D 2 4 D 92.445 64.082 10.991 1.00 26.68 1 ASN D N 1
ATOM 3792 C CA . ASN D 2 4 D 92.349 65.493 10.687 1.00 26.93 1 ASN D CA 1
ATOM 3793 C C . ASN D 2 4 D 91.804 66.251 11.884 1.00 25.90 1 ASN D C 1
ATOM 3794 O O . ASN D 2 4 D 90.626 66.160 12.153 1.00 26.23 1 ASN D O 1
ATOM 3799 N N . ASN D 2 5 ? 92.687 67.032 12.502 1.00 26.39 1 ASN D N 1
ATOM 3800 C CA . ASN D 2 5 ? 92.379 67.768 13.744 1.00 25.63 1 ASN D CA 1
ATOM 3801 C C . ASN D 2 5 ? 91.153 68.670 13.459 1.00 26.45 1 ASN D C 1
ATOM 3802 O O . ASN D 2 5 ? 90.255 68.781 14.286 1.00 28.76 1 ASN D O 1
ATOM 3807 N N . ALA D 2 6 ? 91.114 69.222 12.275 1.00 27.59 2 ALA D N 1
ATOM 3808 C CA . ALA D 2 6 ? 89.968 70.115 11.891 1.00 28.00 2 ALA D CA 1
ATOM 3809 C C . ALA D 2 6 ? 88.633 69.450 11.972 1.00 29.09 2 ALA D C 1
ATOM 3810 O O . ALA D 2 6 ? 87.565 70.146 12.269 1.00 28.86 2 ALA D O 1
ATOM 3812 N N . GLU D 2 7 ? 88.582 68.155 11.750 0.01 30.06 3 GLU D N 1
ATOM 3813 C CA . GLU D 2 7 ? 87.306 67.485 11.786 1.00 31.73 3 GLU D CA 1
ATOM 3814 C C . GLU D 2 7 ? 86.657 67.267 13.168 1.00 30.16 3 GLU D C 1
ATOM 3815 O O . GLU D 2 7 ? 85.496 66.887 13.275 1.00 31.85 3 GLU D O 1
ATOM 3821 N N . ILE D 2 8 ? 87.497 67.384 14.179 1.00 30.78 4 ILE D N 1
ATOM 3822 C CA . ILE D 2 8 ? 87.113 67.480 15.594 1.00 28.63 4 ILE D CA 1
ATOM 3823 C C . ILE D 2 8 ? 86.985 68.909 16.044 1.00 28.28 4 ILE D C 1
ATOM 3824 O O . ILE D 2 8 ? 85.908 69.308 16.531 1.00 28.23 4 ILE D O 1
ATOM 3829 N N . CYS D 2 9 ? 87.999 69.697 15.822 1.00 26.32 5 CYS D N 1
ATOM 3830 C CA . CYS D 2 9 ? 88.129 70.982 16.496 1.00 26.91 5 CYS D CA 1
ATOM 3831 C C . CYS D 2 9 ? 87.129 72.054 15.973 1.00 27.42 5 CYS D C 1
ATOM 3832 O O . CYS D 2 9 ? 86.808 72.978 16.657 1.00 27.56 5 CYS D O 1
ATOM 3835 N N . LEU D 2 10 ? 86.692 71.888 14.724 1.00 27.98 6 LEU D N 1
ATOM 3836 C CA . LEU D 2 10 ? 85.747 72.823 14.146 1.00 28.66 6 LEU D CA 1
ATOM 3837 C C . LEU D 2 10 ? 84.293 72.451 14.331 1.00 28.83 6 LEU D C 1
ATOM 3838 O O . LEU D 2 10 ? 83.325 73.201 13.903 1.00 29.21 6 LEU D O 1
ATOM 3843 N N . LEU D 2 11 ? 84.030 71.386 15.042 1.00 28.08 7 LEU D N 1
ATOM 3844 C CA . LEU D 2 11 ? 82.664 71.046 15.355 1.00 27.30 7 LEU D CA 1
ATOM 3845 C C . LEU D 2 11 ? 82.056 72.060 16.358 1.00 30.23 7 LEU D C 1
ATOM 3846 O O . LEU D 2 11 ? 82.783 72.552 17.203 1.00 30.14 7 LEU D O 1
ATOM 3851 N N . PRO D 2 12 ? 80.761 72.331 16.263 1.00 32.08 8 PRO D N 1
ATOM 3852 C CA . PRO D 2 12 ? 80.076 73.145 17.316 1.00 32.55 8 PRO D CA 1
ATOM 3853 C C . PRO D 2 12 ? 79.999 72.411 18.625 1.00 33.13 8 PRO D C 1
ATOM 3854 O O . PRO D 2 12 ? 80.018 71.165 18.625 1.00 32.31 8 PRO D O 1
ATOM 3858 N N . LEU D 2 13 ? 79.920 73.092 19.784 1.00 34.35 9 LEU D N 1
ATOM 3859 C CA . LEU D 2 13 ? 79.807 72.314 21.024 1.00 35.61 9 LEU D CA 1
ATOM 3860 C C . LEU D 2 13 ? 78.466 71.648 21.085 1.00 35.77 9 LEU D C 1
ATOM 3861 O O . LEU D 2 13 ? 77.486 72.121 20.483 1.00 36.39 9 LEU D O 1
ATOM 3866 N N . ASP D 2 14 ? 78.403 70.530 21.786 1.00 35.75 10 ASP D N 1
ATOM 3867 C CA . ASP D 2 14 ? 77.212 69.741 21.866 1.00 35.91 10 ASP D CA 1
ATOM 3868 C C . ASP D 2 14 ? 77.085 69.191 23.283 1.00 35.31 10 ASP D C 1
ATOM 3869 O O . ASP D 2 14 ? 77.919 68.408 23.680 1.00 34.77 10 ASP D O 1
ATOM 3874 N N . TYR D 2 15 ? 76.081 69.666 24.044 1.00 36.14 11 TYR D N 1
ATOM 3875 C CA . TYR D 2 15 ? 75.819 69.197 25.421 1.00 36.78 11 TYR D CA 1
ATOM 3876 C C . TYR D 2 15 ? 75.359 67.795 25.483 1.00 37.03 11 TYR D C 1
ATOM 3877 O O . TYR D 2 15 ? 75.640 67.106 26.449 1.00 34.23 11 TYR D O 1
ATOM 3886 N N . GLY D 2 16 ? 74.644 67.357 24.427 1.00 35.87 12 GLY D N 1
ATOM 3887 C CA . GLY D 2 16 ? 74.173 65.977 24.407 1.00 38.00 12 GLY D CA 1
ATOM 3888 C C . GLY D 2 16 ? 72.881 65.836 25.169 1.00 37.93 12 GLY D C 1
ATOM 3889 O O . GLY D 2 16 ? 72.360 66.807 25.677 1.00 38.59 12 GLY D O 1
ATOM 3890 N N . PRO D 2 17 ? 72.350 64.613 25.250 1.00 40.37 13 PRO D N 1
ATOM 3891 C CA . PRO D 2 17 ? 71.023 64.389 25.822 1.00 42.41 13 PRO D CA 1
ATOM 3892 C C . PRO D 2 17 ? 70.987 64.210 27.374 1.00 42.19 13 PRO D C 1
ATOM 3893 O O . PRO D 2 17 ? 69.976 64.557 28.006 1.00 42.67 13 PRO D O 1
ATOM 3897 N N . CYS D 2 18 ? 72.050 63.693 27.963 1.00 41.87 14 CYS D N 1
ATOM 3898 C CA . CYS D 2 18 ? 72.080 63.588 29.448 1.00 41.25 14 CYS D CA 1
ATOM 3899 C C . CYS D 2 18 ? 72.001 64.951 30.185 1.00 40.20 14 CYS D C 1
ATOM 3900 O O . CYS D 2 18 ? 72.234 66.019 29.586 1.00 39.97 14 CYS D O 1
ATOM 3903 N N . ARG D 2 19 ? 71.615 64.936 31.492 1.00 35.54 15 ARG D N 1
ATOM 3904 C CA . ARG D 2 19 ? 71.129 66.093 32.164 1.00 35.62 15 ARG D CA 1
ATOM 3905 C C . ARG D 2 19 ? 72.073 66.563 33.331 1.00 32.76 15 ARG D C 1
ATOM 3906 O O . ARG D 2 19 ? 71.676 67.186 34.264 1.00 31.19 15 ARG D O 1
ATOM 3914 N N . ALA D 2 20 ? 73.327 66.299 33.144 1.00 30.57 16 ALA D N 1
ATOM 3915 C CA . ALA D 2 20 ? 74.363 66.842 34.072 1.00 30.85 16 ALA D CA 1
ATOM 3916 C C . ALA D 2 20 ? 74.976 68.131 33.605 1.00 31.09 16 ALA D C 1
ATOM 3917 O O . ALA D 2 20 ? 74.608 68.652 32.607 1.00 31.04 16 ALA D O 1
ATOM 3919 N N . LEU D 2 21 ? 75.882 68.690 34.415 1.00 29.14 17 LEU D N 1
ATOM 3920 C CA . LEU D 2 21 ? 76.628 69.904 34.076 1.00 28.35 17 LEU D CA 1
ATOM 3921 C C . LEU D 2 21 ? 78.094 69.627 34.420 1.00 28.68 17 LEU D C 1
ATOM 3922 O O . LEU D 2 21 ? 78.655 70.017 35.467 1.00 28.84 17 LEU D O 1
ATOM 3927 N N . LEU D 2 22 ? 78.741 68.950 33.511 1.00 26.52 18 LEU D N 1
ATOM 3928 C CA . LEU D 2 22 ? 80.102 68.527 33.636 1.00 27.29 18 LEU D CA 1
ATOM 3929 C C . LEU D 2 22 ? 81.105 69.442 32.931 1.00 27.24 18 LEU D C 1
ATOM 3930 O O . LEU D 2 22 ? 80.987 69.769 31.740 1.00 26.37 18 LEU D O 1
ATOM 3935 N N . LEU D 2 23 ? 82.071 69.955 33.681 1.00 25.96 19 LEU D N 1
ATOM 3936 C CA . LEU D 2 23 ? 83.013 70.904 33.116 1.00 27.04 19 LEU D CA 1
ATOM 3937 C C . LEU D 2 23 ? 83.906 70.251 32.097 1.00 25.77 19 LEU D C 1
ATOM 3938 O O . LEU D 2 23 ? 84.644 69.305 32.418 1.00 22.65 19 LEU D O 1
ATOM 3943 N N . ARG D 2 24 ? 83.805 70.694 30.844 1.00 25.42 20 ARG D N 1
ATOM 3944 C CA . ARG D 2 24 ? 84.661 70.155 29.785 1.00 26.31 20 ARG D CA 1
ATOM 3945 C C . ARG D 2 24 ? 85.241 71.333 28.962 1.00 24.74 20 ARG D C 1
ATOM 3946 O O . ARG D 2 24 ? 84.874 72.529 29.203 1.00 24.90 20 ARG D O 1
ATOM 3954 N N . TYR D 2 25 ? 86.121 71.017 28.026 1.00 23.87 21 TYR D N 1
ATOM 3955 C CA . TYR D 2 25 ? 86.844 71.950 27.168 1.00 22.11 21 TYR D CA 1
ATOM 3956 C C . TYR D 2 25 ? 86.572 71.654 25.672 1.00 24.45 21 TYR D C 1
ATOM 3957 O O . TYR D 2 25 ? 86.305 70.524 25.313 1.00 24.10 21 TYR D O 1
ATOM 3966 N N . TYR D 2 26 ? 86.424 72.723 24.908 1.00 25.79 22 TYR D N 1
ATOM 3967 C CA . TYR D 2 26 ? 86.183 72.591 23.453 1.00 27.11 22 TYR D CA 1
ATOM 3968 C C . TYR D 2 26 ? 87.004 73.630 22.762 1.00 27.56 22 TYR D C 1
ATOM 3969 O O . TYR D 2 26 ? 87.316 74.670 23.316 1.00 28.41 22 TYR D O 1
ATOM 3978 N N . TYR D 2 27 ? 87.391 73.347 21.519 1.00 26.90 23 TYR D N 1
ATOM 3979 C CA . TYR D 2 27 ? 87.998 74.397 20.705 1.00 26.83 23 TYR D CA 1
ATOM 3980 C C . TYR D 2 27 ? 86.935 75.292 20.078 1.00 26.38 23 TYR D C 1
ATOM 3981 O O . TYR D 2 27 ? 86.036 74.835 19.394 1.00 25.93 23 TYR D O 1
ATOM 3990 N N . ASP D 2 28 ? 87.093 76.549 20.323 1.00 25.61 24 ASP D N 1
ATOM 3991 C CA . ASP D 2 28 ? 86.286 77.616 19.752 1.00 29.39 24 ASP D CA 1
ATOM 3992 C C . ASP D 2 28 ? 87.013 78.246 18.578 1.00 27.95 24 ASP D C 1
ATOM 3993 O O . ASP D 2 28 ? 87.998 78.981 18.702 1.00 31.52 24 ASP D O 1
ATOM 3998 N N . ARG D 2 29 ? 86.499 78.020 17.399 1.00 31.76 25 ARG D N 1
ATOM 3999 C CA . ARG D 2 29 ? 87.174 78.458 16.193 1.00 34.41 25 ARG D CA 1
ATOM 4000 C C . ARG D 2 29 ? 87.243 79.982 15.969 1.00 37.42 25 ARG D C 1
ATOM 4001 O O . ARG D 2 29 ? 88.145 80.491 15.299 1.00 37.94 25 ARG D O 1
ATOM 4009 N N . TYR D 2 30 ? 86.316 80.681 16.591 1.00 39.67 26 TYR D N 1
ATOM 4010 C CA . TYR D 2 30 ? 86.246 82.164 16.421 1.00 40.75 26 TYR D CA 1
ATOM 4011 C C . TYR D 2 30 ? 87.217 82.918 17.311 1.00 41.03 26 TYR D C 1
ATOM 4012 O O . TYR D 2 30 ? 87.664 84.038 16.970 1.00 43.38 26 TYR D O 1
ATOM 4021 N N . THR D 2 31 ? 87.607 82.290 18.425 1.00 38.86 27 THR D N 1
ATOM 4022 C CA . THR D 2 31 ? 88.672 82.803 19.308 1.00 37.84 27 THR D CA 1
ATOM 4023 C C . THR D 2 31 ? 90.024 82.124 19.123 1.00 37.38 27 THR D C 1
ATOM 4024 O O . THR D 2 31 ? 90.988 82.488 19.751 1.00 39.44 27 THR D O 1
ATOM 4028 N N . GLN D 2 32 ? 90.066 81.098 18.299 1.00 36.45 28 GLN D N 1
ATOM 4029 C CA . GLN D 2 32 ? 91.197 80.149 18.199 1.00 36.65 28 GLN D CA 1
ATOM 4030 C C . GLN D 2 32 ? 91.790 79.776 19.570 1.00 34.45 28 GLN D C 1
ATOM 4031 O O . GLN D 2 32 ? 92.996 79.917 19.814 1.00 35.82 28 GLN D O 1
ATOM 4037 N N . SER D 2 33 ? 90.915 79.405 20.499 1.00 32.22 29 SER D N 1
ATOM 4038 C CA . SER D 2 33 ? 91.328 79.064 21.858 1.00 30.63 29 SER D CA 1
ATOM 4039 C C . SER D 2 33 ? 90.479 77.940 22.373 1.00 28.60 29 SER D C 1
ATOM 4040 O O . SER D 2 33 ? 89.361 77.681 21.872 1.00 26.34 29 SER D O 1
ATOM 4043 N N . CYS D 2 34 ? 91.019 77.247 23.357 1.00 28.96 30 CYS D N 1
ATOM 4044 C CA . CYS D 2 34 ? 90.277 76.258 24.056 1.00 28.49 30 CYS D CA 1
ATOM 4045 C C . CYS D 2 34 ? 89.472 76.897 25.203 1.00 29.53 30 CYS D C 1
ATOM 4046 O O . CYS D 2 34 ? 90.108 77.518 26.104 1.00 31.60 30 CYS D O 1
ATOM 4049 N N . ARG D 2 35 ? 88.162 76.709 25.189 1.00 28.49 31 ARG D N 1
ATOM 4050 C CA . ARG D 2 35 ? 87.199 77.310 26.182 1.00 27.40 31 ARG D CA 1
ATOM 4051 C C . ARG D 2 35 ? 86.464 76.226 26.969 1.00 28.53 31 ARG D C 1
ATOM 4052 O O . ARG D 2 35 ? 86.437 75.022 26.621 1.00 25.56 31 ARG D O 1
ATOM 4060 N N . GLN D 2 36 ? 85.884 76.664 28.079 1.00 28.83 32 GLN D N 1
ATOM 4061 C CA . GLN D 2 36 ? 85.116 75.775 28.967 1.00 27.81 32 GLN D CA 1
ATOM 4062 C C . GLN D 2 36 ? 83.693 75.678 28.515 1.00 27.61 32 GLN D C 1
ATOM 4063 O O . GLN D 2 36 ? 83.126 76.625 27.963 1.00 29.15 32 GLN D O 1
ATOM 4069 N N . PHE D 2 37 ? 83.070 74.496 28.719 1.00 26.66 33 PHE D N 1
ATOM 4070 C CA . PHE D 2 37 ? 81.657 74.302 28.645 1.00 24.99 33 PHE D CA 1
ATOM 4071 C C . PHE D 2 37 ? 81.092 73.290 29.599 1.00 26.67 33 PHE D C 1
ATOM 4072 O O . PHE D 2 37 ? 81.803 72.535 30.203 1.00 27.29 33 PHE D O 1
ATOM 4080 N N . LEU D 2 38 ? 79.793 73.269 29.764 1.00 27.05 34 LEU D N 1
ATOM 4081 C CA . LEU D 2 38 ? 79.193 72.279 30.654 1.00 28.04 34 LEU D CA 1
ATOM 4082 C C . LEU D 2 38 ? 78.521 71.168 29.834 1.00 27.40 34 LEU D C 1
ATOM 4083 O O . LEU D 2 38 ? 77.482 71.371 29.266 1.00 31.38 34 LEU D O 1
ATOM 4088 N N . TYR D 2 39 ? 79.096 69.980 29.895 1.00 29.51 35 TYR D N 1
ATOM 4089 C CA . TYR D 2 39 ? 78.630 68.840 29.132 1.00 29.00 35 TYR D CA 1
ATOM 4090 C C . TYR D 2 39 ? 77.483 68.115 29.903 1.00 30.93 35 TYR D C 1
ATOM 4091 O O . TYR D 2 39 ? 77.500 67.970 31.145 1.00 28.86 35 TYR D O 1
ATOM 4100 N N . GLY D 2 40 ? 76.468 67.640 29.165 1.00 33.28 36 GLY D N 1
ATOM 4101 C CA . GLY D 2 40 ? 75.430 66.781 29.730 1.00 31.06 36 GLY D CA 1
ATOM 4102 C C . GLY D 2 40 ? 75.808 65.461 30.298 1.00 31.95 36 GLY D C 1
ATOM 4103 O O . GLY D 2 40 ? 75.096 64.964 31.183 1.00 32.39 36 GLY D O 1
ATOM 4104 N N . GLY D 2 41 ? 76.855 64.827 29.785 1.00 31.71 37 GLY D N 1
ATOM 4105 C CA . GLY D 2 41 ? 77.337 63.569 30.302 1.00 33.52 37 GLY D CA 1
ATOM 4106 C C . GLY D 2 41 ? 77.348 62.392 29.315 1.00 34.16 37 GLY D C 1
ATOM 4107 O O . GLY D 2 41 ? 77.988 61.362 29.552 1.00 34.71 37 GLY D O 1
ATOM 4108 N N . CYS D 2 42 ? 76.663 62.563 28.199 1.00 36.00 38 CYS D N 1
ATOM 4109 C CA . CYS D 2 42 ? 76.698 61.498 27.176 1.00 38.89 38 CYS D CA 1
ATOM 4110 C C . CYS D 2 42 ? 76.643 62.027 25.776 1.00 36.78 38 CYS D C 1
ATOM 4111 O O . CYS D 2 42 ? 76.169 63.096 25.538 1.00 39.39 38 CYS D O 1
ATOM 4114 N N . GLU D 2 43 ? 77.110 61.218 24.829 1.00 40.72 39 GLU D N 1
ATOM 4115 C CA . GLU D 2 43 ? 76.894 61.483 23.418 1.00 40.35 39 GLU D CA 1
ATOM 4116 C C . GLU D 2 43 ? 77.633 62.801 23.173 1.00 38.56 39 GLU D C 1
ATOM 4117 O O . GLU D 2 43 ? 78.753 62.916 23.660 1.00 39.58 39 GLU D O 1
ATOM 4123 N N . GLY D 2 44 ? 77.007 63.763 22.507 1.00 37.64 40 GLY D N 1
ATOM 4124 C CA . GLY D 2 44 ? 77.689 64.922 21.974 1.00 35.21 40 GLY D CA 1
ATOM 4125 C C . GLY D 2 44 ? 78.619 64.561 20.818 1.00 34.57 40 GLY D C 1
ATOM 4126 O O . GLY D 2 44 ? 78.326 63.666 19.990 1.00 33.10 40 GLY D O 1
ATOM 4127 N N . ASN D 2 45 ? 79.744 65.243 20.753 1.00 31.04 41 ASN D N 1
ATOM 4128 C CA . ASN D 2 45 ? 80.705 65.049 19.644 1.00 30.21 41 ASN D CA 1
ATOM 4129 C C . ASN D 2 45 ? 82.132 65.108 20.168 1.00 29.41 41 ASN D C 1
ATOM 4130 O O . ASN D 2 45 ? 82.331 65.202 21.402 1.00 27.01 41 ASN D O 1
ATOM 4135 N N . ALA D 2 46 ? 83.108 65.010 19.261 1.00 27.97 42 ALA D N 1
ATOM 4136 C CA . ALA D 2 46 ? 84.483 64.806 19.629 1.00 27.89 42 ALA D CA 1
ATOM 4137 C C . ALA D 2 46 ? 85.156 66.109 20.144 1.00 27.34 42 ALA D C 1
ATOM 4138 O O . ALA D 2 46 ? 86.270 66.036 20.629 1.00 26.86 42 ALA D O 1
ATOM 4140 N N . ASN D 2 47 ? 84.512 67.252 19.940 1.00 26.29 43 ASN D N 1
ATOM 4141 C CA . ASN D 2 47 ? 85.065 68.527 20.343 1.00 25.86 43 ASN D CA 1
ATOM 4142 C C . ASN D 2 47 ? 84.744 68.742 21.850 1.00 26.91 43 ASN D C 1
ATOM 4143 O O . ASN D 2 47 ? 83.972 69.587 22.226 1.00 27.24 43 ASN D O 1
ATOM 4148 N N . ASN D 2 48 ? 85.334 67.882 22.646 1.00 26.90 44 ASN D N 1
ATOM 4149 C CA . ASN D 2 48 ? 84.944 67.662 24.024 1.00 27.33 44 ASN D CA 1
ATOM 4150 C C . ASN D 2 48 ? 86.094 66.994 24.708 1.00 27.78 44 ASN D C 1
ATOM 4151 O O . ASN D 2 48 ? 86.397 65.817 24.470 1.00 29.08 44 ASN D O 1
ATOM 4156 N N . PHE D 2 49 ? 86.744 67.713 25.604 1.00 26.04 45 PHE D N 1
ATOM 4157 C CA . PHE D 2 49 ? 88.022 67.336 26.192 1.00 25.17 45 PHE D CA 1
ATOM 4158 C C . PHE D 2 49 ? 87.988 67.545 27.740 1.00 26.91 45 PHE D C 1
ATOM 4159 O O . PHE D 2 49 ? 87.292 68.426 28.273 1.00 23.35 45 PHE D O 1
ATOM 4167 N N . TYR D 2 50 ? 88.766 66.692 28.431 1.00 25.79 46 TYR D N 1
ATOM 4168 C CA . TYR D 2 50 ? 88.752 66.688 29.916 1.00 28.82 46 TYR D CA 1
ATOM 4169 C C . TYR D 2 50 ? 89.485 67.887 30.545 1.00 27.54 46 TYR D C 1
ATOM 4170 O O . TYR D 2 50 ? 89.187 68.294 31.717 1.00 26.06 46 TYR D O 1
ATOM 4179 N N . THR D 2 51 ? 90.479 68.362 29.855 1.00 26.39 47 THR D N 1
ATOM 4180 C CA . THR D 2 51 ? 91.367 69.435 30.319 1.00 29.91 47 THR D CA 1
ATOM 4181 C C . THR D 2 51 ? 91.679 70.393 29.204 1.00 28.52 47 THR D C 1
ATOM 4182 O O . THR D 2 51 ? 91.548 70.099 28.002 1.00 28.36 47 THR D O 1
ATOM 4186 N N . TRP D 2 52 ? 92.075 71.578 29.599 1.00 27.98 48 TRP D N 1
ATOM 4187 C CA . TRP D 2 52 ? 92.571 72.541 28.660 1.00 27.55 48 TRP D CA 1
ATOM 4188 C C . TRP D 2 52 ? 93.760 72.002 27.874 1.00 29.21 48 TRP D C 1
ATOM 4189 O O . TRP D 2 52 ? 93.798 72.107 26.674 1.00 29.50 48 TRP D O 1
ATOM 4200 N N . GLU D 2 53 ? 94.704 71.389 28.578 1.00 28.67 49 GLU D N 1
ATOM 4201 C CA . GLU D 2 53 ? 95.885 70.847 27.989 1.00 31.04 49 GLU D CA 1
ATOM 4202 C C . GLU D 2 53 ? 95.528 69.861 26.867 1.00 29.37 49 GLU D C 1
ATOM 4203 O O . GLU D 2 53 ? 96.156 69.830 25.847 1.00 27.78 49 GLU D O 1
ATOM 4209 N N . ALA D 2 54 ? 94.552 69.056 27.118 1.00 26.54 50 ALA D N 1
ATOM 4210 C CA . ALA D 2 54 ? 94.186 68.048 26.161 1.00 26.77 50 ALA D CA 1
ATOM 4211 C C . ALA D 2 54 ? 93.680 68.714 24.885 1.00 26.93 50 ALA D C 1
ATOM 4212 O O . ALA D 2 54 ? 94.033 68.321 23.786 1.00 25.27 50 ALA D O 1
ATOM 4214 N N . CYS D 2 55 ? 92.799 69.695 25.059 1.00 26.52 51 CYS D N 1
ATOM 4215 C CA . CYS D 2 55 ? 92.255 70.423 23.930 1.00 26.84 51 CYS D CA 1
ATOM 4216 C C . CYS D 2 55 ? 93.375 71.135 23.167 1.00 26.57 51 CYS D C 1
ATOM 4217 O O . CYS D 2 55 ? 93.410 71.132 21.917 1.00 27.43 51 CYS D O 1
ATOM 4220 N N . ASP D 2 56 ? 94.260 71.838 23.885 1.00 25.34 52 ASP D N 1
ATOM 4221 C CA . ASP D 2 56 ? 95.395 72.556 23.283 1.00 28.58 52 ASP D CA 1
ATOM 4222 C C . ASP D 2 56 ? 96.282 71.647 22.439 1.00 28.62 52 ASP D C 1
ATOM 4223 O O . ASP D 2 56 ? 96.646 71.987 21.351 1.00 29.60 52 ASP D O 1
ATOM 4228 N N . ASP D 2 57 ? 96.544 70.468 22.950 1.00 28.47 53 ASP D N 1
ATOM 4229 C CA . ASP D 2 57 ? 97.374 69.465 22.258 1.00 29.25 53 ASP D CA 1
ATOM 4230 C C . ASP D 2 57 ? 96.662 68.890 21.008 1.00 28.42 53 ASP D C 1
ATOM 4231 O O . ASP D 2 57 ? 97.264 68.817 19.927 1.00 27.61 53 ASP D O 1
ATOM 4236 N N . ALA D 2 58 ? 95.380 68.555 21.147 1.00 27.66 54 ALA D N 1
ATOM 4237 C CA . ALA D 2 58 ? 94.605 67.974 20.083 1.00 27.57 54 ALA D CA 1
ATOM 4238 C C . ALA D 2 58 ? 94.353 68.937 18.939 1.00 27.16 54 ALA D C 1
ATOM 4239 O O . ALA D 2 58 ? 94.202 68.519 17.761 1.00 27.98 54 ALA D O 1
ATOM 4241 N N . CYS D 2 59 ? 94.261 70.224 19.279 1.00 27.58 55 CYS D N 1
ATOM 4242 C CA . CYS D 2 59 ? 93.852 71.254 18.350 1.00 29.50 55 CYS D CA 1
ATOM 4243 C C . CYS D 2 59 ? 95.015 72.162 18.005 1.00 30.89 55 CYS D C 1
ATOM 4244 O O . CYS D 2 59 ? 94.830 73.293 17.576 1.00 32.34 55 CYS D O 1
ATOM 4247 N N . TRP D 2 60 ? 96.237 71.655 18.146 1.00 32.07 56 TRP D N 1
ATOM 4248 C CA . TRP D 2 60 ? 97.472 72.486 18.038 1.00 32.28 56 TRP D CA 1
ATOM 4249 C C . TRP D 2 60 ? 97.741 73.035 16.672 1.00 33.19 56 TRP D C 1
ATOM 4250 O O . TRP D 2 60 ? 98.396 74.087 16.552 1.00 34.72 56 TRP D O 1
ATOM 4261 N N . ARG D 2 61 ? 97.206 72.374 15.625 1.00 33.54 57 ARG D N 1
ATOM 4262 C CA . ARG D 2 61 ? 97.355 72.791 14.247 1.00 33.57 57 ARG D CA 1
ATOM 4263 C C . ARG D 2 61 ? 96.141 72.373 13.478 1.00 33.58 57 ARG D C 1
ATOM 4264 O O . ARG D 2 61 ? 95.717 71.200 13.569 1.00 33.65 57 ARG D O 1
ATOM 4272 N N . ILE D 2 62 ? 95.503 73.333 12.789 1.00 34.46 58 ILE D N 1
ATOM 4273 C CA . ILE D 2 62 ? 94.267 73.078 12.076 1.00 35.37 58 ILE D CA 1
ATOM 4274 C C . ILE D 2 62 ? 94.469 73.478 10.616 1.00 37.43 58 ILE D C 1
ATOM 4275 O O . ILE D 2 62 ? 94.919 74.584 10.331 1.00 37.48 58 ILE D O 1
ATOM 4280 N N . GLU D 2 63 ? 94.240 72.512 9.726 1.00 39.04 59 GLU D N 1
ATOM 4281 C CA . GLU D 2 63 ? 94.362 72.639 8.284 1.00 41.40 59 GLU D CA 1
ATOM 4282 C C . GLU D 2 63 ? 92.948 72.658 7.698 1.00 42.38 59 GLU D C 1
ATOM 4283 O O . GLU D 2 63 ? 92.485 73.738 7.247 1.00 44.05 59 GLU D O 1
#

Sequence (572 aa):
IVGGYTCGANTVPYQVSLNSGYHFCGGSLINSQWVVSAAHCYKSGIQVRLGEDNINVVEGNEQFISASKSIVHPSYNSNTLNNDIMLIKLKSAASLNSRVASISLPTSCASAGTQCLISGWGNTKSSGTSYPDVLKCLKAPILSTSSCKSAYPGQITSNMFCAGYLEGGKDSCQGDSGGPVVCSGKLQGIVSWGSGCAQKNKPGVYTKVCNYVSWIKQTIASNPTGNNAEICLLPLDYGPCRALLLRYYYDRYTQSCRQFLYGGCEGNANNFYTWEACDDACWRIEIVGGYTCGANTVPYQVSLNSGYHFCGGSLINSQWVVSAAHCYKSGIQVRLGEDNINVVEGNEQFISASKSIVHPSYNSNTLNNDIMLIKLKSAASLNSRVASISLPTSCASAGTQCLISGWGNTKSSGTSYPDVLKCLKAPILSTSSCKSAYPGQITSNMFCAGYLEGGKDSCQGDSGGPVVCSGKLQGIVSWGSGCAQKNKPGVYTKVCNYVSWIKQTIASNPTGNNAEICLLPLDYGPCRALLLRYYYDRYTQSCRQFLYGGCEGNANNFYTWEACDDACWRIE

Solvent-accessible surface area: 24742 Å² total; per-residue (Å²): 2,12,40,34,94,74,18,26,69,42,83,7,31,18,5,0,1,0,18,43,74,61,25,0,0,1,0,1,0,19,48,30,75,8,0,0,0,0,3,12,0,108,47,114,44,9,56,0,46,1,9,10,30,43,36,98,89,102,144,65,77,28,35,68,19,55,21,63,88,29,46,41,24,109,68,51,62,62,125,70,6,37,16,2,0,0,0,0,46,3,160,63,55,7,72,86,62,97,80,2,29,49,16,55,26,7,124,82,64,25,78,63,50,39,92,3,35,0,0,2,4,0,11,42,103,67,98,52,66,44,97,17,75,42,5,46,3,4,94,0,27,13,31,44,92,85,28,2,105,91,14,0,98,92,75,22,37,93,22,16,20,0,0,3,49,59,121,15,43,86,2,0,2,20,1,1,0,0,1,0,0,14,3,103,43,68,0,14,0,1,0,3,8,0,49,44,8,10,75,161,90,62,4,0,0,1,4,45,0,23,67,9,30,76,45,0,103,64,11,42,38,37,61,163,137,74,42,42,12,121,66,1,55,66,101,60,60,103,18,19,0,0,0,13,12,65,37,36,21,28,14,115,189,76,149,45,19,121,106,14,51,15,0,16,4,98,28,42,55,1,29,26,165,67,122,102,39,0,56,82,37,10,172,144,52,175,2,4,46,31,97,68,16,30,70,36,89,5,31,20,4,1,1,0,19,35,76,61,24,0,0,2,0,2,1,21,51,39,66,6,0,0,0,0,3,15,0,116,47,100,53,13,53,0,46,0,7,11,39,52,32,97,86,108,122,40,78,24,34,68,19,56,25,63,76,30,35,35,24,109,68,58,65,49,113,70,17,36,16,2,0,0,0,0,47,2,167,63,48,4,78,89,75,103,113,5,31,52,17,54,28,6,126,74,58,31,72,71,54,61,107,5,32,1,1,2,3,0,7,46,103,65,94,58,72,41,90,21,81,50,5,45,2,3,104,1,34,17,19,45,78,71,22,1,97,61,24,8,99,92,90,9,80,70,27,11,17,0,2,8,55,28,133,14,49,79,3,0,0,18,0,0,0,0,0,0,0,13,8,107,42,56,0,10,0,1,0,1,13,0,34,43,8,10,71,129,56,85,4,0,0,2,3,60,0,20,67,8,31,73,42,0,121,129,6,47,98,93,67,154,140,74,40,43,15,122,63,0,56,62,101,62,56,89,17,26,0,0,0,11,11,59,39,38,24,25,15,123,198,74,143,45,19,116,106,14,56,14,0,16,6,99,29,43,52,1,27,26,167,65,132,114,38,0,63,88,36,10,169,142,53,181

GO terms:
  GO:0005515 protein binding (F, IPI)
  GO:0097655 serpin family protein binding (F, IDA)
  GO:0004175 endopeptidase activity (F, IDA)
  GO:0004252 serine-type endopeptidase activity (F, IDA)
  GO:0097180 serine protease inhibitor complex (C, IDA)
  GO:0006508 proteolysis (P, IDA)
  GO:0097655 serpin family protein binding (F, IPI)

CATH classification: 2.40.10.10 (+1 more: 2.40.10.10)

InterPro domains:
  IPR001254 Serine proteases, trypsin domain [PF00089] (24-239)
  IPR001254 Serine proteases, trypsin domain [PS50240] (24-244)
  IPR001254 Serine proteases, trypsin domain [SM00020] (23-239)
  IPR001254 Serine proteases, trypsin domain [cd00190] (24-242)
  IPR001314 Peptidase S1A, chymotrypsin family [PR00722] (49-64)
  IPR001314 Peptidase S1A, chymotrypsin family [PR00722] (103-117)
  IPR001314 Peptidase S1A, chymotrypsin family [PR00722] (193-205)
  IPR009003 Peptidase S1, PA clan [SSF50494] (20-244)
  IPR018114 Serine proteases, trypsin family, histidine active site [PS00134] (59-64)
  IPR033116 Serine proteases, trypsin family, serine active site [PS00135] (194-205)
  IPR050127 Serine Proteases (Peptidase S1 Family) [PTHR24264] (22-245)

Secondary structure (DSSP, 8-state):
-BS-EE--TTSSTTEEEEESSSEEEEEEEEETTEEEE-GGG--SS-EEEES-S-TTS--S--EEEEEEEEEE-TT--TTT-TT--EEEEESS----SSSS---BPPSSPPPTT-EEEEEES----SSS----SS-EEEEEEBPPHHHHHHHSTTT--TTEEEES-TTSS-B--TT-TT-EEEETTEEEEEEEE-SSSSBTTB-EEEEEGGGGHHHHHHHHHH-/--S-THHHHTSPP---SB---EEEEEEETTTTEEEEEEE-SS---SS-BSSHHHHHHHTS---/-BS-EE--TTSSTTEEEEESSSEEEEEEEEETTEEEE-GGG--SS-EEEES-S-SSS--S-SEEEEEEEEEE-TT-BTTTTBS--EEEEESSPPPPBTTB---BPPSS---TT-EEEEEES----SSS----SS-EEEEEEBPPHHHHHHHSTTT--TTEEEES-TTSS-B--TT-TT-EEEETTEEEEEEEE-SSSSBTTB-EEEEEGGGGHHHHHHHHHH-/--S-THHHHTSPP---SS---EEEEEEETTTTEEEEEEE-SS---S--BSSHHHHHHHTS---

Foldseek 3Di:
DAQFFFCDQLVQQQKKFKDPPHGQEIWGAAFQWKTKFWQVSDDPWIWIWGRDFQPVDDPPPIDTFTFPDKAQDPPQDPVLRPSGMIMTTTPDTDDDDSRHDHFHADPDADAFPFKWKAKFQAAHDLPDGDTDRGMTIDIKTWHHPVLQCVLPPPRDDPQKTFIHDLQFRGAGHGSHGTTAIGTPRHGQWGFDDWDRTRDHSITTMTGGRNVCVVVVVVVVVVD/DPLALCVQQVDDWDLDDAQFFCWWWFHDPVVRAIDIGGHRPDDTGRRTHHDRVVRCVSPVDHD/DALFFFCDALNPQQKKFKDQPHGQEIWGAAFLWKIKFWQVPDDDRIKIWGLDFQPPDCPPPIDIFGFPDKAQDVPADPVLGDSGMIMTTTPGGDDDDSSHHGFHADPDADDQFAKWKAKFQFFHDLPDGDTDSGMTIDIKGWHHVVLVCVLPPPRDDDFKTFIHDLQFRDADHRGHGTTAIGGPRHGQWTFDDWDRGRHRSITTMTTGRNVCPVVVVVVVVPD/DPLALQVQQVDDWDQDDAQFFCWWWFHDPVVRAIDIGGHRPDDTGNRTHHDRVVNCVSNVDHD

Radius of gyration: 31.82 Å; Cα contacts (8 Å, |Δi|>4): 1563; chains: 4; bounding box: 84×49×87 Å

B-factor: mean 37.81, std 11.08, range [18.48, 85.02]

Nearest PDB structures (foldseek):
  1oph-assembly1_B  TM=9.997E-01  e=8.482E-42  Bos taurus
  6dwr-assembly1_A  TM=9.995E-01  e=9.975E-42  Bos taurus
  2fi5-assembly1_E  TM=1.000E+00  e=1.111E-41  Bos taurus
  3plk-assembly1_A  TM=9.921E-01  e=4.294E-41  Bos taurus
  3v13-assembly1_A  TM=9.948E-01  e=1.411E-40  Bos taurus

Organism: Bos taurus (NCBI:txid9913)